Protein AF-0000000075206919 (afdb_homodimer)

Solvent-accessible surface area (backbone atoms only — not comparable to full-atom values): 35104 Å² total; per-residue (Å²): 131,34,93,34,41,53,39,56,33,26,38,51,55,17,49,38,51,25,32,18,46,46,40,51,39,52,51,43,51,48,50,39,61,70,70,50,70,81,57,59,66,69,60,51,49,52,52,52,48,39,52,50,41,49,51,51,35,50,54,35,51,52,49,43,52,42,44,58,44,24,51,38,52,59,41,69,74,59,71,48,37,60,56,78,38,57,30,50,41,41,34,35,34,23,49,34,41,28,52,38,47,46,48,56,38,48,53,47,31,76,72,66,67,46,61,67,65,35,50,51,48,48,48,34,25,50,48,16,31,50,26,19,46,51,29,20,52,44,36,68,75,40,30,41,63,88,47,40,66,63,47,51,53,36,46,48,53,17,45,51,36,40,38,51,30,41,48,52,50,49,50,53,50,52,54,48,61,70,63,59,72,70,84,46,70,67,67,32,51,51,49,50,49,52,48,51,44,39,49,55,40,44,47,50,46,35,51,50,44,46,47,45,42,51,45,36,72,75,40,75,82,44,30,45,39,56,9,53,50,52,34,47,34,45,47,31,47,39,34,50,42,50,50,63,47,50,57,55,61,52,51,54,52,49,57,61,62,60,59,68,66,80,64,77,76,74,75,66,53,63,36,63,54,40,68,39,85,66,96,24,56,77,57,62,71,84,80,76,84,61,95,77,72,85,82,78,78,70,86,76,84,82,88,74,98,82,68,89,77,83,77,81,92,87,95,81,85,82,69,80,87,116,133,31,94,33,41,52,39,56,32,26,37,50,55,17,48,38,52,26,34,19,45,46,40,52,40,52,52,43,51,50,50,38,61,71,70,49,72,81,56,58,65,69,59,50,48,52,52,52,48,40,52,50,42,48,50,53,34,51,53,35,52,50,50,41,52,41,43,57,44,24,50,38,52,59,40,70,73,59,72,47,37,61,56,77,39,56,31,51,41,42,33,36,36,23,50,32,40,28,51,37,49,47,47,55,39,48,51,46,32,74,72,65,66,45,62,66,66,37,50,52,50,47,50,35,26,51,49,18,32,50,26,19,46,50,30,22,53,45,36,68,76,41,29,40,61,87,48,40,67,65,45,52,53,35,45,48,52,18,43,50,35,40,37,50,30,40,49,51,50,49,48,52,50,52,54,47,60,69,64,60,74,70,85,47,69,66,67,31,51,50,51,50,49,51,48,52,43,41,48,56,39,46,46,50,47,37,51,50,44,46,50,46,44,51,46,35,72,74,40,75,83,44,30,44,40,56,9,52,50,53,34,48,32,45,47,30,46,38,34,51,42,50,49,61,48,50,57,53,59,53,52,54,50,50,56,60,62,61,59,68,69,79,66,78,76,75,76,70,67,74,68,68,77,64,80,60,89,66,91,89,83,92,76,98,78,79,87,79,86,61,98,76,77,87,84,79,74,80,73,78,81,68,80,73,81,75,76,74,76,74,84,78,83,94,92,77,92,92,86,71,86,137

pLDDT: mean 71.11, std 26.67, range [16.33, 95.69]

Sequence (644 aa):
MGLYDQSLGAILIGSWFNAMLYMLELWQGYIFFSTFRGDALIVKFMVVTSLMVDTLGTANNCACIYLYTVTHWGDMAYILVQNWAVPAYVILSGISACNVQLFLSYRFWTLTKNIIITGTLVTFSLASLGGAIANGITVVYHSDYAERDFNIKTVTIWLVASAVADVSIACALIIQLRSSKPVFKETKALIRRLTNMAIKTGSVTTALAILCLILYLVNTESNVTVGFGFCLGRVYALTMLFNLNTRLKGRRHADDTTIYPPESGSGGYRLRNINTSDLGGISVHRTAIVRIDGSEEFRTENGNTPDVRKESGSDDKSGAPVMGLYDQSLGAILIGSWFNAMLYMLELWQGYIFFSTFRGDALIVKFMVVTSLMVDTLGTANNCACIYLYTVTHWGDMAYILVQNWAVPAYVILSGISACNVQLFLSYRFWTLTKNIIITGTLVTFSLASLGGAIANGITVVYHSDYAERDFNIKTVTIWLVASAVADVSIACALIIQLRSSKPVFKETKALIRRLTNMAIKTGSVTTALAILCLILYLVNTESNVTVGFGFCLGRVYALTMLFNLNTRLKGRRHADDTTIYPPESGSGGYRLRNINTSDLGGISVHRTAIVRIDGSEEFRTENGNTPDVRKESGSDDKSGAPV

Organism: Armillaria gallica (NCBI:txid47427)

Secondary structure (DSSP, 8-state):
--TTIIIIIHHHHHHHHHHHHHHHHHHHHHHHHHH-TTS-HHHHHHHHHHHHHHHHHHHHHHHHHHIIIIITTT-HHHHTB--THHHHHHHHHHHHHHHHHHHHHHHHHHHH--HHHHHHHHHHHHHHHHHHHHHHHHHHH--BGGGHHHHHHHHHHHHHHHHHHHHHHHHHHHHHHHH---SSHHHHHHHHHHHHHHHHHHHHHHHHHHHHHHHHHH-SSSTHHHHHHHHHHHHHHHHHHHHHHTHHHHHHHHHHH-------------------SSS--------------S----------------------------/--TTIIIIIHHHHHHHHHHHHHHHHHHHHHHHHH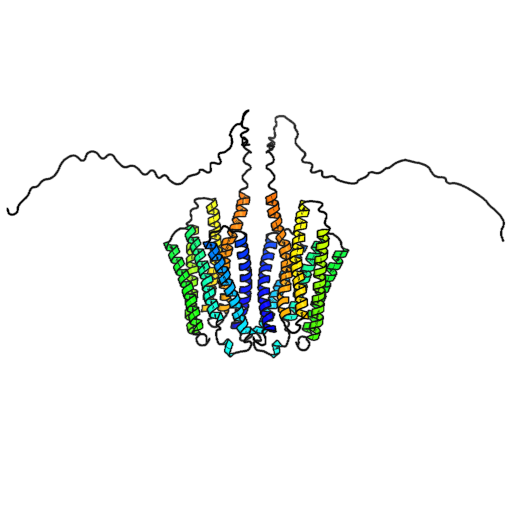H-TTS-HHHHHHHHHHHHHHHHHHHHHHHHHHIIIIITTT-HHHHTB--THHHHHHHHHHHHHHHHHHHHHHHHHHHH--HHHHHHHHHHHHHHHHHHHHHHHHHHH--BGGGHHHHHHHHHHHHHHHHHHHHHHHHHHHHHHHH---SSHHHHHHHHHHHHHHHHHHHHHHHHHHHHHHHHHH-SSSTHHHHHHHHHHHHHHHHHHHHHHHHHHHHHHHHHH-------------------SS---------------S----------------------------

InterPro domains:
  IPR045339 Domain of unknown function DUF6534 [PF20152] (162-247)

Structure (mmCIF, N/CA/C/O backbone):
data_AF-0000000075206919-model_v1
#
loop_
_entity.id
_entity.type
_entity.pdbx_description
1 polymer 'DUF6534 domain-containing protein'
#
loop_
_atom_site.group_PDB
_atom_site.id
_atom_site.type_symbol
_atom_site.label_atom_id
_atom_site.label_alt_id
_atom_site.label_comp_id
_atom_site.label_asym_id
_atom_site.label_entity_id
_atom_site.label_seq_id
_atom_site.pdbx_PDB_ins_code
_atom_site.Cartn_x
_atom_site.Cartn_y
_atom_site.Cartn_z
_atom_site.occupancy
_atom_site.B_iso_or_equiv
_atom_site.auth_seq_id
_atom_site.auth_comp_id
_atom_site.auth_asym_id
_atom_site.auth_atom_id
_atom_site.pdbx_PDB_model_num
ATOM 1 N N . MET A 1 1 ? 0.464 -28.094 3.652 1 54.75 1 MET A N 1
ATOM 2 C CA . MET A 1 1 ? 1.392 -27.109 3.088 1 54.75 1 MET A CA 1
ATOM 3 C C . MET A 1 1 ? 1.962 -27.609 1.762 1 54.75 1 MET A C 1
ATOM 5 O O . MET A 1 1 ? 2.201 -28.812 1.59 1 54.75 1 MET A O 1
ATOM 9 N N . GLY A 1 2 ? 1.642 -26.859 0.79 1 63.81 2 GLY A N 1
ATOM 10 C CA . GLY A 1 2 ? 2.068 -27.297 -0.525 1 63.81 2 GLY A CA 1
ATOM 11 C C . GLY A 1 2 ? 3.568 -27.219 -0.728 1 63.81 2 GLY A C 1
ATOM 12 O O . GLY A 1 2 ? 4.27 -26.578 0.057 1 63.81 2 GLY A O 1
ATOM 13 N N . LEU A 1 3 ? 4.18 -28.016 -1.512 1 69.44 3 LEU A N 1
ATOM 14 C CA . LEU A 1 3 ? 5.59 -28.172 -1.854 1 69.44 3 LEU A CA 1
ATOM 15 C C . LEU A 1 3 ? 6.227 -26.797 -2.113 1 69.44 3 LEU A C 1
ATOM 17 O O . LEU A 1 3 ? 7.383 -26.578 -1.752 1 69.44 3 LEU A O 1
ATOM 21 N N . TYR A 1 4 ? 5.379 -25.891 -2.488 1 76.81 4 TYR A N 1
ATOM 22 C CA . TYR A 1 4 ? 5.973 -24.641 -2.951 1 76.81 4 TYR A CA 1
ATOM 23 C C . TYR A 1 4 ? 5.641 -23.5 -2.004 1 76.81 4 TYR A C 1
ATOM 25 O O . TYR A 1 4 ? 5.855 -22.328 -2.336 1 76.81 4 TYR A O 1
ATOM 33 N N . ASP A 1 5 ? 5.266 -23.812 -0.782 1 75.06 5 ASP A N 1
ATOM 34 C CA . ASP A 1 5 ? 4.906 -22.781 0.198 1 75.06 5 ASP A CA 1
ATOM 35 C C . ASP A 1 5 ? 6.137 -22 0.646 1 75.06 5 ASP A C 1
ATOM 37 O O . ASP A 1 5 ? 6.082 -20.781 0.78 1 75.06 5 ASP A O 1
ATOM 41 N N . GLN A 1 6 ? 7.227 -22.688 0.691 1 75.44 6 GLN A N 1
ATOM 42 C CA . GLN A 1 6 ? 8.422 -22.031 1.209 1 75.44 6 GLN A CA 1
ATOM 43 C C . GLN A 1 6 ? 9.188 -21.328 0.093 1 75.44 6 GLN A C 1
ATOM 45 O O . GLN A 1 6 ? 10.039 -20.484 0.36 1 75.44 6 GLN A O 1
ATOM 50 N N . SER A 1 7 ? 8.797 -21.609 -1.027 1 82.12 7 SER A N 1
ATOM 51 C CA . SER A 1 7 ? 9.492 -20.969 -2.139 1 82.12 7 SER A CA 1
ATOM 52 C C . SER A 1 7 ? 8.617 -19.922 -2.805 1 82.12 7 SER A C 1
ATOM 54 O O . SER A 1 7 ? 8.664 -18.75 -2.439 1 82.12 7 SER A O 1
ATOM 56 N N . LEU A 1 8 ? 7.586 -20.438 -3.445 1 84.19 8 LEU A N 1
ATOM 57 C CA . LEU A 1 8 ? 6.715 -19.516 -4.172 1 84.19 8 LEU A CA 1
ATOM 58 C C . LEU A 1 8 ? 5.816 -18.75 -3.215 1 84.19 8 LEU A C 1
ATOM 60 O O . LEU A 1 8 ? 5.516 -17.578 -3.453 1 84.19 8 LEU A O 1
ATOM 64 N N . GLY A 1 9 ? 5.535 -19.406 -2.193 1 86.94 9 GLY A N 1
ATOM 65 C CA . GLY A 1 9 ? 4.668 -18.766 -1.223 1 86.94 9 GLY A CA 1
ATOM 66 C C . GLY A 1 9 ? 5.332 -17.594 -0.522 1 86.94 9 GLY A C 1
ATOM 67 O O . GLY A 1 9 ? 4.711 -16.547 -0.329 1 86.94 9 GLY A O 1
ATOM 68 N N . ALA A 1 10 ? 6.488 -17.734 -0.179 1 86.25 10 ALA A N 1
ATOM 69 C CA . ALA A 1 10 ? 7.219 -16.672 0.507 1 86.25 10 ALA A CA 1
ATOM 70 C C . ALA A 1 10 ? 7.418 -15.461 -0.405 1 86.25 10 ALA A C 1
ATOM 72 O O . ALA A 1 10 ? 7.293 -14.32 0.035 1 86.25 10 ALA A O 1
ATOM 73 N N . ILE A 1 11 ? 7.648 -15.695 -1.616 1 87.31 11 ILE A N 1
ATOM 74 C CA . ILE A 1 11 ? 7.883 -14.602 -2.555 1 87.31 11 ILE A CA 1
ATOM 75 C C . ILE A 1 11 ? 6.57 -13.875 -2.84 1 87.31 11 ILE A C 1
ATOM 77 O O . ILE A 1 11 ? 6.555 -12.648 -3.006 1 87.31 11 ILE A O 1
ATOM 81 N N . LEU A 1 12 ? 5.559 -14.625 -2.826 1 91.5 12 LEU A N 1
ATOM 82 C CA . LEU A 1 12 ? 4.254 -14.016 -3.053 1 91.5 12 LEU A CA 1
ATOM 83 C C . LEU A 1 12 ? 3.861 -13.117 -1.883 1 91.5 12 LEU A C 1
ATOM 85 O O . LEU A 1 12 ? 3.416 -11.992 -2.086 1 91.5 12 LEU A O 1
ATOM 89 N N . ILE A 1 13 ? 4.059 -13.586 -0.723 1 90.56 13 ILE A N 1
ATOM 90 C CA . ILE A 1 13 ? 3.758 -12.789 0.46 1 90.56 13 ILE A CA 1
ATOM 91 C C . ILE A 1 13 ? 4.633 -11.539 0.474 1 90.56 13 ILE A C 1
ATOM 93 O O . ILE A 1 13 ? 4.16 -10.445 0.782 1 90.56 13 ILE A O 1
ATOM 97 N N . GLY A 1 14 ? 5.836 -11.75 0.145 1 90.5 14 GLY A N 1
ATOM 98 C CA . GLY A 1 14 ? 6.738 -10.609 0.049 1 90.5 14 GLY A CA 1
ATOM 99 C C . GLY A 1 14 ? 6.297 -9.586 -0.975 1 90.5 14 GLY A C 1
ATOM 100 O O . GLY A 1 14 ? 6.461 -8.383 -0.764 1 90.5 14 GLY A O 1
ATOM 101 N N . SER A 1 15 ? 5.707 -10.023 -2.031 1 92 15 SER A N 1
ATOM 102 C CA . SER A 1 15 ? 5.258 -9.109 -3.074 1 92 15 SER A CA 1
ATOM 103 C C . SER A 1 15 ? 4.082 -8.266 -2.598 1 92 15 SER A C 1
ATOM 105 O O . SER A 1 15 ? 3.959 -7.094 -2.969 1 92 15 SER A O 1
ATOM 107 N N . TRP A 1 16 ? 3.254 -8.805 -1.779 1 93.69 16 TRP A N 1
ATOM 108 C CA . TRP A 1 16 ? 2.137 -8.039 -1.242 1 93.69 16 TRP A CA 1
ATOM 109 C C . TRP A 1 16 ? 2.631 -6.953 -0.291 1 93.69 16 TRP A C 1
ATOM 111 O O . TRP A 1 16 ? 2.174 -5.809 -0.353 1 93.69 16 TRP A O 1
ATOM 121 N N . PHE A 1 17 ? 3.535 -7.332 0.483 1 92.56 17 PHE A N 1
ATOM 122 C CA . PHE A 1 17 ? 4.082 -6.344 1.403 1 92.56 17 PHE A CA 1
ATOM 123 C C . PHE A 1 17 ? 4.844 -5.262 0.645 1 92.56 17 PHE A C 1
ATOM 125 O O . PHE A 1 17 ? 4.801 -4.09 1.015 1 92.56 17 PHE A O 1
ATOM 132 N N . ASN A 1 18 ? 5.5 -5.703 -0.347 1 93.94 18 ASN A N 1
ATOM 133 C CA . ASN A 1 18 ? 6.195 -4.738 -1.194 1 93.94 18 ASN A CA 1
ATOM 134 C C . ASN A 1 18 ? 5.223 -3.744 -1.823 1 93.94 18 ASN A C 1
ATOM 136 O O . ASN A 1 18 ? 5.492 -2.543 -1.86 1 93.94 18 ASN A O 1
ATOM 140 N N . ALA A 1 19 ? 4.168 -4.273 -2.262 1 93.69 19 ALA A N 1
ATOM 141 C CA . ALA A 1 19 ? 3.164 -3.406 -2.873 1 93.69 19 ALA A CA 1
ATOM 142 C C . ALA A 1 19 ? 2.588 -2.428 -1.854 1 93.69 19 ALA A C 1
ATOM 144 O O . ALA A 1 19 ? 2.363 -1.256 -2.166 1 93.69 19 ALA A O 1
ATOM 145 N N . MET A 1 20 ? 2.393 -2.895 -0.681 1 94.19 20 MET A N 1
ATOM 146 C CA . MET A 1 20 ? 1.891 -2.037 0.389 1 94.19 20 MET A CA 1
ATOM 147 C C . MET A 1 20 ? 2.883 -0.92 0.701 1 94.19 20 MET A C 1
ATOM 149 O O . MET A 1 20 ? 2.504 0.25 0.77 1 94.19 20 MET A O 1
ATOM 153 N N . LEU A 1 21 ? 4.051 -1.303 0.837 1 93.62 21 LEU A N 1
ATOM 154 C CA . LEU A 1 21 ? 5.078 -0.327 1.183 1 93.62 21 LEU A CA 1
ATOM 155 C C . LEU A 1 21 ? 5.312 0.646 0.032 1 93.62 21 LEU A C 1
ATOM 157 O O . LEU A 1 21 ? 5.605 1.822 0.259 1 93.62 21 LEU A O 1
ATOM 161 N N . TYR A 1 22 ? 5.16 0.125 -1.164 1 95.19 22 TYR A N 1
ATOM 162 C CA . TYR A 1 22 ? 5.32 0.986 -2.33 1 95.19 22 TYR A CA 1
ATOM 163 C C . TYR A 1 22 ? 4.27 2.088 -2.346 1 95.19 22 TYR A C 1
ATOM 165 O O . TYR A 1 22 ? 4.57 3.238 -2.668 1 95.19 22 TYR A O 1
ATOM 173 N N . MET A 1 23 ? 3.088 1.751 -2 1 94.5 23 MET A N 1
ATOM 174 C CA . MET A 1 23 ? 2.041 2.77 -1.95 1 94.5 23 MET A CA 1
ATOM 175 C C . MET A 1 23 ? 2.355 3.818 -0.889 1 94.5 23 MET A C 1
ATOM 177 O O . MET A 1 23 ? 2.137 5.012 -1.107 1 94.5 23 MET A O 1
ATOM 181 N N . LEU A 1 24 ? 2.822 3.369 0.192 1 92.44 24 LEU A N 1
ATOM 182 C CA . LEU A 1 24 ? 3.229 4.305 1.235 1 92.44 24 LEU A CA 1
ATOM 183 C C . LEU A 1 24 ? 4.348 5.215 0.743 1 92.44 24 LEU A C 1
ATOM 185 O O . LEU A 1 24 ? 4.367 6.406 1.062 1 92.44 24 LEU A O 1
ATOM 189 N N . GLU A 1 25 ? 5.184 4.641 0.004 1 94.06 25 GLU A N 1
ATOM 190 C CA . GLU A 1 25 ? 6.277 5.422 -0.563 1 94.06 25 GLU A CA 1
ATOM 191 C C . GLU A 1 25 ? 5.762 6.484 -1.528 1 94.06 25 GLU A C 1
ATOM 193 O O . GLU A 1 25 ? 6.219 7.629 -1.506 1 94.06 25 GLU A O 1
ATOM 198 N N . LEU A 1 26 ? 4.84 6.066 -2.285 1 93.31 26 LEU A N 1
ATOM 199 C CA . LEU A 1 26 ? 4.254 7.016 -3.23 1 93.31 26 LEU A CA 1
ATOM 200 C C . LEU A 1 26 ? 3.555 8.156 -2.496 1 93.31 26 LEU A C 1
ATOM 202 O O . LEU A 1 26 ? 3.67 9.312 -2.891 1 93.31 26 LEU A O 1
ATOM 206 N N . TRP A 1 27 ? 2.953 7.758 -1.438 1 90.88 27 TRP A N 1
ATOM 207 C CA . TRP A 1 27 ? 2.254 8.773 -0.656 1 90.88 27 TRP A CA 1
ATOM 208 C C . TRP A 1 27 ? 3.244 9.719 0.01 1 90.88 27 TRP A C 1
ATOM 210 O O . TRP A 1 27 ? 3.045 10.938 0.001 1 90.88 27 TRP A O 1
ATOM 220 N N . GLN A 1 28 ? 4.262 9.211 0.537 1 90.25 28 GLN A N 1
ATOM 221 C CA . GLN A 1 28 ? 5.273 10.039 1.178 1 90.25 28 GLN A CA 1
ATOM 222 C C . GLN A 1 28 ? 5.996 10.914 0.156 1 90.25 28 GLN A C 1
ATOM 224 O O . GLN A 1 28 ? 6.387 12.039 0.462 1 90.25 28 GLN A O 1
ATOM 229 N N . GLY A 1 29 ? 6.23 10.336 -0.991 1 91.19 29 GLY A N 1
ATOM 230 C CA . GLY A 1 29 ? 6.797 11.141 -2.061 1 91.19 29 GLY A CA 1
ATOM 231 C C . GLY A 1 29 ? 5.914 12.305 -2.463 1 91.19 29 GLY A C 1
ATOM 232 O O . GLY A 1 29 ? 6.406 13.414 -2.691 1 91.19 29 GLY A O 1
ATOM 233 N N . TYR A 1 30 ? 4.621 12.047 -2.453 1 89.19 30 TYR A N 1
ATOM 234 C CA . TYR A 1 30 ? 3.662 13.102 -2.77 1 89.19 30 TYR A CA 1
ATOM 235 C C . TYR A 1 30 ? 3.717 14.219 -1.732 1 89.19 30 TYR A C 1
ATOM 237 O O . TYR A 1 30 ? 3.711 15.398 -2.084 1 89.19 30 TYR A O 1
ATOM 245 N N . ILE A 1 31 ? 3.762 13.852 -0.496 1 85.62 31 ILE A N 1
ATOM 246 C CA . ILE A 1 31 ? 3.85 14.836 0.581 1 85.62 31 ILE A CA 1
ATOM 247 C C . ILE A 1 31 ? 5.141 15.641 0.443 1 85.62 31 ILE A C 1
ATOM 249 O O . ILE A 1 31 ? 5.141 16.859 0.621 1 85.62 31 ILE A O 1
ATOM 253 N N . PHE A 1 32 ? 6.168 14.992 0.078 1 89.19 32 PHE A N 1
ATOM 254 C CA . PHE A 1 32 ? 7.461 15.648 -0.063 1 89.19 32 PHE A CA 1
ATOM 255 C C . PHE A 1 32 ? 7.414 16.703 -1.158 1 89.19 32 PHE A C 1
ATOM 257 O O . PHE A 1 32 ? 7.812 17.844 -0.939 1 89.19 32 PHE A O 1
ATOM 264 N N . PHE A 1 33 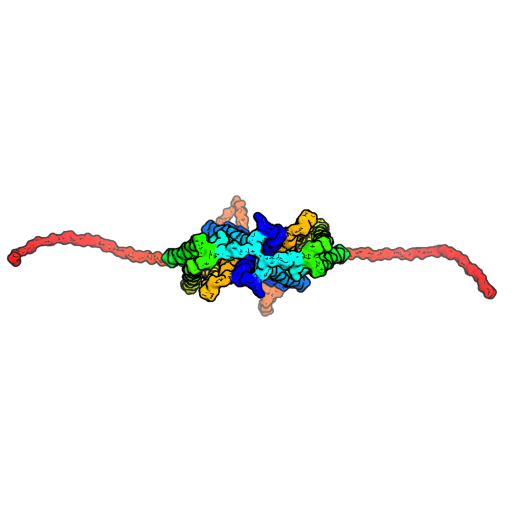? 6.871 16.375 -2.289 1 89.44 33 PHE A N 1
ATOM 265 C CA . PHE A 1 33 ? 6.871 17.297 -3.42 1 89.44 33 PHE A CA 1
ATOM 266 C C . PHE A 1 33 ? 5.816 18.391 -3.232 1 89.44 33 PHE A C 1
ATOM 268 O O . PHE A 1 33 ? 5.945 19.484 -3.777 1 89.44 33 PHE A O 1
ATOM 275 N N . SER A 1 34 ? 4.832 18.109 -2.408 1 83.19 34 SER A N 1
ATOM 276 C CA . SER A 1 34 ? 3.783 19.094 -2.156 1 83.19 34 SER A CA 1
ATOM 277 C C . SER A 1 34 ? 4.191 20.062 -1.056 1 83.19 34 SER A C 1
ATOM 279 O O . SER A 1 34 ? 3.822 21.25 -1.094 1 83.19 34 SER A O 1
ATOM 281 N N . THR A 1 35 ? 4.988 19.641 -0.189 1 80.69 35 THR A N 1
ATOM 282 C CA . THR A 1 35 ? 5.309 20.453 0.979 1 80.69 35 THR A CA 1
ATOM 283 C C . THR A 1 35 ? 6.684 21.094 0.829 1 80.69 35 THR A C 1
ATOM 285 O O . THR A 1 35 ? 6.883 22.25 1.229 1 80.69 35 THR A O 1
ATOM 288 N N . PHE A 1 36 ? 7.625 20.406 0.305 1 79.88 36 PHE A N 1
ATOM 289 C CA . PHE A 1 36 ? 9 20.906 0.294 1 79.88 36 PHE A CA 1
ATOM 290 C C . PHE A 1 36 ? 9.469 21.156 -1.132 1 79.88 36 PHE A C 1
ATOM 292 O O . PHE A 1 36 ? 10.531 20.672 -1.539 1 79.88 36 PHE A O 1
ATOM 299 N N . ARG A 1 37 ? 8.836 21.984 -1.798 1 75.38 37 ARG A N 1
ATOM 300 C CA . ARG A 1 37 ? 9.156 22.281 -3.189 1 75.38 37 ARG A CA 1
ATOM 301 C C . ARG A 1 37 ? 10.453 23.078 -3.295 1 75.38 37 ARG A C 1
ATOM 303 O O . ARG A 1 37 ? 11.133 23.031 -4.324 1 75.38 37 ARG A O 1
ATOM 310 N N . GLY A 1 38 ? 10.914 23.625 -2.168 1 77.56 38 GLY A N 1
ATOM 311 C CA . GLY A 1 38 ? 12.078 24.5 -2.225 1 77.56 38 GLY A CA 1
ATOM 312 C C . GLY A 1 38 ? 13.352 23.828 -1.758 1 77.56 38 GLY A C 1
ATOM 313 O O . GLY A 1 38 ? 14.383 24.484 -1.605 1 77.56 38 GLY A O 1
ATOM 314 N N . ASP A 1 39 ? 13.383 22.609 -1.646 1 81.69 39 ASP A N 1
ATOM 315 C CA . ASP A 1 39 ? 14.555 21.906 -1.156 1 81.69 39 ASP A CA 1
ATOM 316 C C . ASP A 1 39 ? 15.656 21.859 -2.215 1 81.69 39 ASP A C 1
ATOM 318 O O . ASP A 1 39 ? 15.422 22.203 -3.375 1 81.69 39 ASP A O 1
ATOM 322 N N . ALA A 1 40 ? 16.812 21.531 -1.753 1 85 40 ALA A N 1
ATOM 323 C CA . ALA A 1 40 ? 17.984 21.469 -2.619 1 85 40 ALA A CA 1
ATOM 324 C C . ALA A 1 40 ? 17.766 20.469 -3.754 1 85 40 ALA A C 1
ATOM 326 O O . ALA A 1 40 ? 17.078 19.453 -3.58 1 85 40 ALA A O 1
ATOM 327 N N . LEU A 1 41 ? 18.297 20.734 -4.871 1 88.81 41 LEU A N 1
ATOM 328 C CA . LEU A 1 41 ? 18.141 19.922 -6.074 1 88.81 41 LEU A CA 1
ATOM 329 C C . LEU A 1 41 ? 18.703 18.531 -5.863 1 88.81 41 LEU A C 1
ATOM 331 O O . LEU A 1 41 ? 18.156 17.547 -6.387 1 88.81 41 LEU A O 1
ATOM 335 N N . ILE A 1 42 ? 19.766 18.422 -5.055 1 87.81 42 ILE A N 1
ATOM 336 C CA . ILE A 1 42 ? 20.391 17.125 -4.828 1 87.81 42 ILE A CA 1
ATOM 337 C C . ILE A 1 42 ? 19.422 16.219 -4.082 1 87.81 42 ILE A C 1
ATOM 339 O O . ILE A 1 42 ? 19.312 15.023 -4.395 1 87.81 42 ILE A O 1
ATOM 343 N N . VAL A 1 43 ? 18.734 16.781 -3.166 1 88.19 43 VAL A N 1
ATOM 344 C CA . VAL A 1 43 ? 17.781 15.992 -2.385 1 88.19 43 VAL A CA 1
ATOM 345 C C . VAL A 1 43 ? 16.594 15.594 -3.262 1 88.19 43 VAL A C 1
ATOM 347 O O . VAL A 1 43 ? 16.125 14.461 -3.203 1 88.19 43 VAL A O 1
ATOM 350 N N . LYS A 1 44 ? 16.188 16.469 -4.145 1 91.56 44 LYS A N 1
ATOM 351 C CA . LYS A 1 44 ? 15.094 16.172 -5.062 1 91.56 44 LYS A CA 1
ATOM 352 C C . LYS A 1 44 ? 15.477 15.07 -6.039 1 91.56 44 LYS A C 1
ATOM 354 O O . LYS A 1 44 ? 14.664 14.203 -6.355 1 91.56 44 LYS A O 1
ATOM 359 N N . PHE A 1 45 ? 16.688 15.188 -6.391 1 92.38 45 PHE A N 1
ATOM 360 C CA . PHE A 1 45 ? 17.188 14.172 -7.316 1 92.38 45 PHE A CA 1
ATOM 361 C C . PHE A 1 45 ? 17.234 12.805 -6.641 1 92.38 45 PHE A C 1
ATOM 363 O O . PHE A 1 45 ? 16.875 11.789 -7.25 1 92.38 45 PHE A O 1
ATOM 370 N N . MET A 1 46 ? 17.609 12.805 -5.453 1 93 46 MET A N 1
ATOM 371 C CA . MET A 1 46 ? 17.688 11.539 -4.727 1 93 46 MET A CA 1
ATOM 372 C C . MET A 1 46 ? 16.297 10.945 -4.504 1 93 46 MET A C 1
ATOM 374 O O . MET A 1 46 ? 16.109 9.734 -4.613 1 93 46 MET A O 1
ATOM 378 N N . VAL A 1 47 ? 15.344 11.812 -4.227 1 93.69 47 VAL A N 1
ATOM 379 C CA . VAL A 1 47 ? 13.977 11.352 -4.008 1 93.69 47 VAL A CA 1
ATOM 380 C C . VAL A 1 47 ? 13.398 10.828 -5.32 1 93.69 47 VAL A C 1
ATOM 382 O O . VAL A 1 47 ? 12.773 9.758 -5.344 1 93.69 47 VAL A O 1
ATOM 385 N N . VAL A 1 48 ? 13.648 11.492 -6.43 1 94.25 48 VAL A N 1
ATOM 386 C CA . VAL A 1 48 ? 13.117 11.086 -7.727 1 94.25 48 VAL A CA 1
ATOM 387 C C . VAL A 1 48 ? 13.758 9.766 -8.148 1 94.25 48 VAL A C 1
ATOM 389 O O . VAL A 1 48 ? 13.078 8.883 -8.695 1 94.25 48 VAL A O 1
ATOM 392 N N . THR A 1 49 ? 14.984 9.664 -7.852 1 94.19 49 THR A N 1
ATOM 393 C CA . THR A 1 49 ? 15.68 8.422 -8.188 1 94.19 49 THR A CA 1
ATOM 394 C C . THR A 1 49 ? 15.109 7.254 -7.391 1 94.19 49 THR A C 1
ATOM 396 O O . THR A 1 49 ? 14.891 6.172 -7.941 1 94.19 49 THR A O 1
ATOM 399 N N . SER A 1 50 ? 14.883 7.461 -6.141 1 94.62 50 SER A N 1
ATOM 400 C CA . SER A 1 50 ? 14.312 6.406 -5.309 1 94.62 50 SER A CA 1
ATOM 401 C C . SER A 1 50 ? 12.938 5.992 -5.805 1 94.62 50 SER A C 1
ATOM 403 O O . SER A 1 50 ? 12.641 4.801 -5.906 1 94.62 50 SER A O 1
ATOM 405 N N . LEU A 1 51 ? 12.125 6.957 -6.18 1 95.25 51 LEU A N 1
ATOM 406 C CA . LEU A 1 51 ? 10.773 6.676 -6.645 1 95.25 51 LEU A CA 1
ATOM 407 C C . LEU A 1 51 ? 10.797 5.922 -7.973 1 95.25 51 LEU A C 1
ATOM 409 O O . LEU A 1 51 ? 10.016 4.992 -8.18 1 95.25 51 LEU A O 1
ATOM 413 N N . MET A 1 52 ? 11.703 6.258 -8.773 1 95.06 52 MET A N 1
ATOM 414 C CA . MET A 1 52 ? 11.797 5.617 -10.078 1 95.06 52 MET A CA 1
ATOM 415 C C . MET A 1 52 ? 12.297 4.184 -9.953 1 95.06 52 MET A C 1
ATOM 417 O O . MET A 1 52 ? 11.727 3.262 -10.531 1 95.06 52 MET A O 1
ATOM 421 N N . VAL A 1 53 ? 13.328 4.078 -9.25 1 94.88 53 VAL A N 1
ATOM 422 C CA . VAL A 1 53 ? 13.938 2.764 -9.062 1 94.88 53 VAL A CA 1
ATOM 423 C C . VAL A 1 53 ? 12.945 1.835 -8.367 1 94.88 53 VAL A C 1
ATOM 425 O O . VAL A 1 53 ? 12.812 0.668 -8.742 1 94.88 53 VAL A O 1
ATOM 428 N N . ASP A 1 54 ? 12.273 2.326 -7.418 1 94.56 54 ASP A N 1
ATOM 429 C CA . ASP A 1 54 ? 11.344 1.498 -6.648 1 94.56 54 ASP A CA 1
ATOM 430 C C . ASP A 1 54 ? 10.086 1.188 -7.457 1 94.56 54 ASP A C 1
ATOM 432 O O . ASP A 1 54 ? 9.477 0.133 -7.285 1 94.56 54 ASP A O 1
ATOM 436 N N . THR A 1 55 ? 9.695 2.115 -8.344 1 94.69 55 THR A N 1
ATOM 437 C CA . THR A 1 55 ? 8.586 1.816 -9.25 1 94.69 55 THR A CA 1
ATOM 438 C C . THR A 1 55 ? 8.961 0.679 -10.195 1 94.69 55 THR A C 1
ATOM 440 O O . THR A 1 55 ? 8.18 -0.264 -10.375 1 94.69 55 THR A O 1
ATOM 443 N N . LEU A 1 56 ? 10.117 0.789 -10.68 1 94.06 56 LEU A N 1
ATOM 444 C CA . LEU A 1 56 ? 10.602 -0.271 -11.562 1 94.06 56 LEU A CA 1
ATOM 445 C C . LEU A 1 56 ? 10.781 -1.574 -10.789 1 94.06 56 LEU A C 1
ATOM 447 O O . LEU A 1 56 ? 10.484 -2.654 -11.305 1 94.06 56 LEU A O 1
ATOM 451 N N . GLY A 1 57 ? 11.273 -1.384 -9.617 1 93.62 57 GLY A N 1
ATOM 452 C CA . GLY A 1 57 ? 11.469 -2.561 -8.781 1 93.62 57 GLY A CA 1
ATOM 453 C C . GLY A 1 57 ? 10.164 -3.27 -8.445 1 93.62 57 GLY A C 1
ATOM 454 O O . GLY A 1 57 ? 10.102 -4.5 -8.484 1 93.62 57 GLY A O 1
ATOM 455 N N . THR A 1 58 ? 9.188 -2.512 -8.125 1 93.88 58 THR A N 1
ATOM 456 C CA . THR A 1 58 ? 7.895 -3.098 -7.801 1 93.88 58 THR A CA 1
ATOM 457 C C . THR A 1 58 ? 7.277 -3.758 -9.031 1 93.88 58 THR A C 1
ATOM 459 O O . THR A 1 58 ? 6.738 -4.863 -8.945 1 93.88 58 THR A O 1
ATOM 462 N N . ALA A 1 59 ? 7.367 -3.107 -10.148 1 93.25 59 ALA A N 1
ATOM 463 C CA . ALA A 1 59 ? 6.879 -3.693 -11.391 1 93.25 59 ALA A CA 1
ATOM 464 C C . ALA A 1 59 ? 7.609 -4.996 -11.711 1 93.25 59 ALA A C 1
ATOM 466 O O . ALA A 1 59 ? 6.992 -5.969 -12.148 1 93.25 59 ALA A O 1
ATOM 467 N N . ASN A 1 60 ? 8.852 -4.91 -11.477 1 93.69 60 ASN A N 1
ATOM 468 C CA . ASN A 1 60 ? 9.656 -6.098 -11.719 1 93.69 60 ASN A CA 1
ATOM 469 C C . ASN A 1 60 ? 9.281 -7.234 -10.773 1 93.69 60 ASN A C 1
ATOM 471 O O . ASN A 1 60 ? 9.234 -8.398 -11.18 1 93.69 60 ASN A O 1
ATOM 475 N N . ASN A 1 61 ? 9.086 -6.922 -9.516 1 92.38 61 ASN A N 1
ATOM 476 C CA . ASN A 1 61 ? 8.672 -7.934 -8.547 1 92.38 61 ASN A CA 1
ATOM 477 C C . ASN A 1 61 ? 7.344 -8.578 -8.938 1 92.38 61 ASN A C 1
ATOM 479 O O . ASN A 1 61 ? 7.18 -9.789 -8.828 1 92.38 61 ASN A O 1
ATOM 483 N N . CYS A 1 62 ? 6.457 -7.77 -9.367 1 91.62 62 CYS A N 1
ATOM 484 C CA . CYS A 1 62 ? 5.16 -8.281 -9.797 1 91.62 62 CYS A CA 1
ATOM 485 C C . CYS A 1 62 ? 5.309 -9.172 -11.023 1 91.62 62 CYS A C 1
ATOM 487 O O . CYS A 1 62 ? 4.664 -10.219 -11.117 1 91.62 62 CYS A O 1
ATOM 489 N N . ALA A 1 63 ? 6.156 -8.766 -11.93 1 90.5 63 ALA A N 1
ATOM 490 C CA . ALA A 1 63 ? 6.383 -9.562 -13.125 1 90.5 63 ALA A CA 1
ATOM 491 C C . ALA A 1 63 ? 7.02 -10.906 -12.781 1 90.5 63 ALA A C 1
ATOM 493 O O . ALA A 1 63 ? 6.68 -11.938 -13.375 1 90.5 63 ALA A O 1
ATOM 494 N N . CYS A 1 64 ? 7.887 -10.859 -11.867 1 89.5 64 CYS A N 1
ATOM 495 C CA . CYS A 1 64 ? 8.562 -12.078 -11.438 1 89.5 64 CYS A CA 1
ATOM 496 C C . CYS A 1 64 ? 7.555 -13.102 -10.914 1 89.5 64 CYS A C 1
ATOM 498 O O . CYS A 1 64 ? 7.551 -14.25 -11.352 1 89.5 64 CYS A O 1
ATOM 500 N N . ILE A 1 65 ? 6.711 -12.664 -10.07 1 89.94 65 ILE A N 1
ATOM 501 C CA . ILE A 1 65 ? 5.727 -13.555 -9.461 1 89.94 65 ILE A CA 1
ATOM 502 C C . ILE A 1 65 ? 4.695 -13.977 -10.508 1 89.94 65 ILE A C 1
ATOM 504 O O . ILE A 1 65 ? 4.266 -15.133 -10.547 1 89.94 65 ILE A O 1
ATOM 508 N N . TYR A 1 66 ? 4.379 -13.016 -11.391 1 90 66 TYR A N 1
ATOM 509 C CA . TYR A 1 66 ? 3.404 -13.289 -12.445 1 90 66 TYR A CA 1
ATOM 510 C C . TYR A 1 66 ? 3.898 -14.383 -13.383 1 90 66 TYR A C 1
ATOM 512 O O . TYR A 1 66 ? 3.131 -15.258 -13.773 1 90 66 TYR A O 1
ATOM 520 N N . LEU A 1 67 ? 5.129 -14.43 -13.703 1 87.31 67 LEU A N 1
ATOM 521 C CA . LEU A 1 67 ? 5.688 -15.422 -14.609 1 87.31 67 LEU A CA 1
ATOM 522 C C . LEU A 1 67 ? 5.703 -16.797 -13.961 1 87.31 67 LEU A C 1
ATOM 524 O O . LEU A 1 67 ? 5.383 -17.797 -14.609 1 87.31 67 LEU A O 1
ATOM 528 N N . TYR A 1 68 ? 5.945 -16.844 -12.656 1 85.94 68 TYR A N 1
ATOM 529 C CA . TYR A 1 68 ? 6.027 -18.125 -11.969 1 85.94 68 TYR A CA 1
ATOM 530 C C . TYR A 1 68 ? 4.637 -18.672 -11.68 1 85.94 68 TYR A C 1
ATOM 532 O O . TYR A 1 68 ? 4.422 -19.891 -11.734 1 85.94 68 TYR A O 1
ATOM 540 N N . THR A 1 69 ? 3.73 -17.828 -11.398 1 86.06 69 THR A N 1
ATOM 541 C CA . THR A 1 69 ? 2.469 -18.312 -10.852 1 86.06 69 THR A CA 1
ATOM 542 C C . THR A 1 69 ? 1.381 -18.312 -11.922 1 86.06 69 THR A C 1
ATOM 544 O O . THR A 1 69 ? 0.405 -19.062 -11.82 1 86.06 69 THR A O 1
ATOM 547 N N . VAL A 1 70 ? 1.513 -17.484 -12.969 1 86.19 70 VAL A N 1
ATOM 548 C CA . VAL A 1 70 ? 0.411 -17.375 -13.922 1 86.19 70 VAL A CA 1
ATOM 549 C C . VAL A 1 70 ? 0.869 -17.859 -15.297 1 86.19 70 VAL A C 1
ATOM 551 O O . VAL A 1 70 ? 0.36 -18.859 -15.812 1 86.19 70 VAL A O 1
ATOM 554 N N . THR A 1 71 ? 1.883 -17.25 -15.82 1 83.56 71 THR A N 1
ATOM 555 C CA . THR A 1 71 ? 2.289 -17.547 -17.188 1 83.56 71 THR A CA 1
ATOM 556 C C . THR A 1 71 ? 2.797 -18.984 -17.297 1 83.56 71 THR A C 1
ATOM 558 O O . THR A 1 71 ? 2.461 -19.688 -18.25 1 83.56 71 THR A O 1
ATOM 561 N N . HIS A 1 72 ? 3.555 -19.438 -16.375 1 83.81 72 HIS A N 1
ATOM 562 C CA . HIS A 1 72 ? 4.094 -20.797 -16.391 1 83.81 72 HIS A CA 1
ATOM 563 C C . HIS A 1 72 ? 3.523 -21.625 -15.242 1 83.81 72 HIS A C 1
ATOM 565 O O . HIS A 1 72 ? 4.25 -22.375 -14.594 1 83.81 72 HIS A O 1
ATOM 571 N N . TRP A 1 73 ? 2.264 -21.406 -15.18 1 81.62 73 TRP A N 1
ATOM 572 C CA . TRP A 1 73 ? 1.576 -22.156 -14.125 1 81.62 73 TRP A CA 1
ATOM 573 C C . TRP A 1 73 ? 1.656 -23.656 -14.383 1 81.62 73 TRP A C 1
ATOM 575 O O . TRP A 1 73 ? 1.313 -24.125 -15.469 1 81.62 73 TRP A O 1
ATOM 585 N N . GLY A 1 74 ? 2.193 -24.406 -13.445 1 78.12 74 GLY A N 1
ATOM 586 C CA . GLY A 1 74 ? 2.271 -25.859 -13.531 1 78.12 74 GLY A CA 1
ATOM 587 C C . GLY A 1 74 ? 3.504 -26.359 -14.266 1 78.12 74 GLY A C 1
ATOM 588 O O . GLY A 1 74 ? 3.695 -27.562 -14.43 1 78.12 74 GLY A O 1
ATOM 589 N N . ASP A 1 75 ? 4.332 -25.438 -14.82 1 82.19 75 ASP A N 1
ATOM 590 C CA . ASP A 1 75 ? 5.539 -25.812 -15.555 1 82.19 75 ASP A CA 1
ATOM 591 C C . ASP A 1 75 ? 6.699 -26.094 -14.594 1 82.19 75 ASP A C 1
ATOM 593 O O . ASP A 1 75 ? 7.34 -25.156 -14.102 1 82.19 75 ASP A O 1
ATOM 597 N N . MET A 1 76 ? 6.977 -27.328 -14.414 1 82 76 MET A N 1
ATOM 598 C CA . MET A 1 76 ? 7.992 -27.75 -13.461 1 82 76 MET A CA 1
ATOM 599 C C . MET A 1 76 ? 9.391 -27.391 -13.953 1 82 76 MET A C 1
ATOM 601 O O . MET A 1 76 ? 10.297 -27.156 -13.156 1 82 76 MET A O 1
ATOM 605 N N . ALA A 1 77 ? 9.578 -27.312 -15.266 1 79.88 77 ALA A N 1
ATOM 606 C CA . ALA A 1 77 ? 10.891 -27 -15.82 1 79.88 77 ALA A CA 1
ATOM 607 C C . ALA A 1 77 ? 11.234 -25.531 -15.617 1 79.88 77 ALA A C 1
ATOM 609 O O . ALA A 1 77 ? 12.391 -25.188 -15.32 1 79.88 77 ALA A O 1
ATOM 610 N N . TYR A 1 78 ? 10.211 -24.734 -15.703 1 82.81 78 TYR A N 1
ATOM 611 C CA . TYR A 1 78 ? 10.438 -23.297 -15.617 1 82.81 78 TYR A CA 1
ATOM 612 C C . TYR A 1 78 ? 10.688 -22.875 -14.172 1 82.81 78 TYR A C 1
ATOM 614 O O . TYR A 1 78 ? 11.422 -21.922 -13.914 1 82.81 78 TYR A O 1
ATOM 622 N N . ILE A 1 79 ? 10.164 -23.609 -13.234 1 78.69 79 ILE A N 1
ATOM 623 C CA . ILE A 1 79 ? 10.273 -23.203 -11.836 1 78.69 79 ILE A CA 1
ATOM 624 C C . ILE A 1 79 ? 11.688 -23.5 -11.328 1 78.69 79 ILE A C 1
ATOM 626 O O . ILE A 1 79 ? 12.125 -22.906 -10.336 1 78.69 79 ILE A O 1
ATOM 630 N N . LEU A 1 80 ? 12.391 -24.312 -12.07 1 79.69 80 LEU A N 1
ATOM 631 C CA . LEU A 1 80 ? 13.727 -24.703 -11.625 1 79.69 80 LEU A CA 1
ATOM 632 C C . LEU A 1 80 ? 14.781 -23.734 -12.148 1 79.69 80 LEU A C 1
ATOM 634 O O . LEU A 1 80 ? 15.953 -23.812 -11.773 1 79.69 80 LEU A O 1
ATOM 638 N N . VAL A 1 81 ? 14.305 -22.812 -12.953 1 80.94 81 VAL A N 1
ATOM 639 C CA . VAL A 1 81 ? 15.219 -21.828 -13.516 1 80.94 81 VAL A CA 1
ATOM 640 C C . VAL A 1 81 ? 14.82 -20.422 -13.039 1 80.94 81 VAL A C 1
ATOM 642 O O . VAL A 1 81 ? 13.641 -20.094 -12.984 1 80.94 81 VAL A O 1
ATOM 645 N N . GLN A 1 82 ? 15.852 -19.688 -12.68 1 81.44 82 GLN A N 1
ATOM 646 C CA . GLN A 1 82 ? 15.586 -18.312 -12.281 1 81.44 82 GLN A CA 1
ATOM 647 C C . GLN A 1 82 ? 15.328 -17.422 -13.5 1 81.44 82 GLN A C 1
ATOM 649 O O . GLN A 1 82 ? 16.094 -17.453 -14.469 1 81.44 82 GLN A O 1
ATOM 654 N N . ASN A 1 83 ? 14.234 -16.75 -13.406 1 82.31 83 ASN A N 1
ATOM 655 C CA . ASN A 1 83 ? 13.859 -15.906 -14.531 1 82.31 83 ASN A CA 1
ATOM 656 C C . ASN A 1 83 ? 14.609 -14.578 -14.508 1 82.31 83 ASN A C 1
ATOM 658 O O . ASN A 1 83 ? 15.289 -14.266 -13.531 1 82.31 83 ASN A O 1
ATOM 662 N N . TRP A 1 84 ? 14.547 -13.836 -15.547 1 83.38 84 TRP A N 1
ATOM 663 C CA . TRP A 1 84 ? 15.281 -12.586 -15.742 1 83.38 84 TRP A CA 1
ATOM 664 C C . TRP A 1 84 ? 14.867 -11.555 -14.695 1 83.38 84 TRP A C 1
ATOM 666 O O . TRP A 1 84 ? 15.609 -10.594 -14.445 1 83.38 84 TRP A O 1
ATOM 676 N N . ALA A 1 85 ? 13.812 -11.75 -14.031 1 86.06 85 ALA A N 1
ATOM 677 C CA . ALA A 1 85 ? 13.289 -10.758 -13.102 1 86.06 85 ALA A CA 1
ATOM 678 C C . ALA A 1 85 ? 14.031 -10.812 -11.766 1 86.06 85 ALA A C 1
ATOM 680 O O . ALA A 1 85 ? 14.07 -9.82 -11.031 1 86.06 85 ALA A O 1
ATOM 681 N N . VAL A 1 86 ? 14.672 -11.93 -11.5 1 86.81 86 VAL A N 1
ATOM 682 C CA . VAL A 1 86 ? 15.32 -12.086 -10.203 1 86.81 86 VAL A CA 1
ATOM 683 C C . VAL A 1 86 ? 16.594 -11.25 -10.164 1 86.81 86 VAL A C 1
ATOM 685 O O . VAL A 1 86 ? 16.797 -10.438 -9.25 1 86.81 86 VAL A O 1
ATOM 688 N N . PRO A 1 87 ? 17.453 -11.367 -11.203 1 89.06 87 PRO A N 1
ATOM 689 C CA . PRO A 1 87 ? 18.641 -10.516 -11.18 1 89.06 87 PRO A CA 1
ATOM 690 C C . PRO A 1 87 ? 18.312 -9.031 -11.266 1 89.06 87 PRO A C 1
ATOM 692 O O . PRO A 1 87 ? 19 -8.195 -10.672 1 89.06 87 PRO A O 1
ATOM 695 N N . ALA A 1 88 ? 17.297 -8.68 -11.945 1 90.5 88 ALA A N 1
ATOM 696 C CA . ALA A 1 88 ? 16.859 -7.281 -12.039 1 90.5 88 ALA A CA 1
ATOM 697 C C . ALA A 1 88 ? 16.438 -6.75 -10.672 1 90.5 88 ALA A C 1
ATOM 699 O O . ALA A 1 88 ? 16.75 -5.609 -10.32 1 90.5 88 ALA A O 1
ATOM 700 N N . TYR A 1 89 ? 15.773 -7.562 -9.984 1 89.31 89 TYR A N 1
ATOM 701 C CA . TYR A 1 89 ? 15.344 -7.176 -8.648 1 89.31 89 TYR A CA 1
ATOM 702 C C . TYR A 1 89 ? 16.547 -6.906 -7.746 1 89.31 89 TYR A C 1
ATOM 704 O O . TYR A 1 89 ? 16.547 -5.934 -6.984 1 89.31 89 TYR A O 1
ATOM 712 N N . VAL A 1 90 ? 17.531 -7.707 -7.812 1 89.12 90 VAL A N 1
ATOM 713 C CA . VAL A 1 90 ? 18.703 -7.59 -6.957 1 89.12 90 VAL A CA 1
ATOM 714 C C . VAL A 1 90 ? 19.438 -6.285 -7.258 1 89.12 90 VAL A C 1
ATOM 716 O O . VAL A 1 90 ? 19.781 -5.535 -6.344 1 89.12 90 VAL A O 1
ATOM 719 N N . ILE A 1 91 ? 19.547 -5.984 -8.516 1 92.06 91 ILE A N 1
ATOM 720 C CA . ILE A 1 91 ? 20.266 -4.789 -8.93 1 92.06 91 ILE A CA 1
ATOM 721 C C . ILE A 1 91 ? 19.469 -3.541 -8.539 1 92.06 91 ILE A C 1
ATOM 723 O O . ILE A 1 91 ? 20.031 -2.582 -8.008 1 92.06 91 ILE A O 1
ATOM 727 N N . LEU A 1 92 ? 18.219 -3.572 -8.75 1 93 92 LEU A N 1
ATOM 728 C CA . LEU A 1 92 ? 17.391 -2.422 -8.422 1 93 92 LEU A CA 1
ATOM 729 C C . LEU A 1 92 ? 17.344 -2.191 -6.918 1 93 92 LEU A C 1
ATOM 731 O O . LEU A 1 92 ? 17.344 -1.048 -6.461 1 93 92 LEU A O 1
ATOM 735 N N . SER A 1 93 ? 17.234 -3.279 -6.207 1 91.25 93 SER A N 1
ATOM 736 C CA . SER A 1 93 ? 17.266 -3.166 -4.75 1 91.25 93 SER A CA 1
ATOM 737 C C . SER A 1 93 ? 18.594 -2.584 -4.27 1 91.25 93 SER A C 1
ATOM 739 O O . SER A 1 93 ? 18.625 -1.801 -3.316 1 91.25 93 SER A O 1
ATOM 741 N N . GLY A 1 94 ? 19.656 -2.984 -4.914 1 92.38 94 GLY A N 1
ATOM 742 C CA . GLY A 1 94 ? 20.969 -2.428 -4.582 1 92.38 94 GLY A CA 1
ATOM 743 C C . GLY A 1 94 ? 21.062 -0.939 -4.859 1 92.38 94 GLY A C 1
ATOM 744 O O . GLY A 1 94 ? 21.641 -0.194 -4.062 1 92.38 94 GLY A O 1
ATOM 745 N N . ILE A 1 95 ? 20.5 -0.537 -5.922 1 93.69 95 ILE A N 1
ATOM 746 C CA . ILE A 1 95 ? 20.531 0.876 -6.281 1 93.69 95 ILE A CA 1
ATOM 747 C C . ILE A 1 95 ? 19.703 1.678 -5.273 1 93.69 95 ILE A C 1
ATOM 749 O O . ILE A 1 95 ? 20.125 2.76 -4.848 1 93.69 95 ILE A O 1
ATOM 753 N N . SER A 1 96 ? 18.562 1.153 -4.934 1 92.88 96 SER A N 1
ATOM 754 C CA . SER A 1 96 ? 17.719 1.833 -3.957 1 92.88 96 SER A CA 1
ATOM 755 C C . SER A 1 96 ? 18.422 1.977 -2.613 1 92.88 96 SER A C 1
ATOM 757 O O . SER A 1 96 ? 18.438 3.059 -2.023 1 92.88 96 SER A O 1
ATOM 759 N N . ALA A 1 97 ? 19 0.897 -2.176 1 91.69 97 ALA A N 1
ATOM 760 C CA . ALA A 1 97 ? 19.719 0.926 -0.899 1 91.69 97 ALA A CA 1
ATOM 761 C C . ALA A 1 97 ? 20.906 1.891 -0.952 1 91.69 97 ALA A C 1
ATOM 763 O O . ALA A 1 97 ? 21.125 2.66 -0.015 1 91.69 97 ALA A O 1
ATOM 764 N N . CYS A 1 98 ? 21.578 1.863 -2.01 1 93.94 98 CYS A N 1
ATOM 765 C CA . CYS A 1 98 ? 22.734 2.75 -2.172 1 93.94 98 CYS A CA 1
ATOM 766 C C . CYS A 1 98 ? 22.297 4.211 -2.164 1 93.94 98 CYS A C 1
ATOM 768 O O . CYS A 1 98 ? 22.953 5.059 -1.562 1 93.94 98 CYS A O 1
ATOM 770 N N . ASN A 1 99 ? 21.25 4.461 -2.855 1 93.75 99 ASN A N 1
ATOM 771 C CA . ASN A 1 99 ? 20.734 5.82 -2.898 1 93.75 99 ASN A CA 1
ATOM 772 C C . ASN A 1 99 ? 20.422 6.348 -1.501 1 93.75 99 ASN A C 1
ATOM 774 O O . ASN A 1 99 ? 20.766 7.484 -1.173 1 93.75 99 ASN A O 1
ATOM 778 N N . VAL A 1 100 ? 19.812 5.586 -0.69 1 90.56 100 VAL A N 1
ATOM 779 C CA . VAL A 1 100 ? 19.453 6 0.664 1 90.56 100 VAL A CA 1
ATOM 780 C C . VAL A 1 100 ? 20.719 6.145 1.507 1 90.56 100 VAL A C 1
ATOM 782 O O 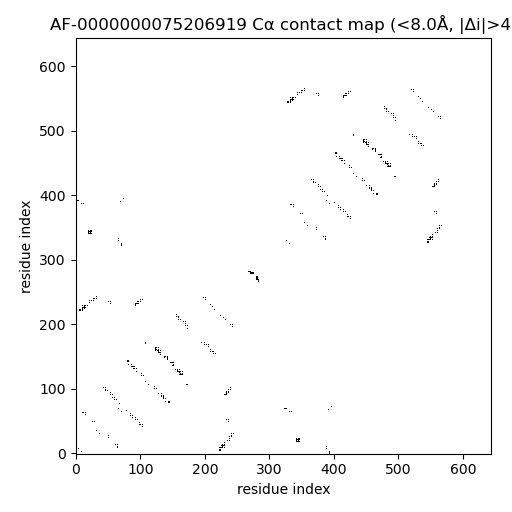. VAL A 1 100 ? 20.828 7.07 2.314 1 90.56 100 VAL A O 1
ATOM 785 N N . GLN A 1 101 ? 21.672 5.227 1.294 1 91.19 101 GLN A N 1
ATOM 786 C CA . GLN A 1 101 ? 22.938 5.316 2.021 1 91.19 101 GLN A CA 1
ATOM 787 C C . GLN A 1 101 ? 23.688 6.59 1.656 1 91.19 101 GLN A C 1
ATOM 789 O O . GLN A 1 101 ? 24.281 7.238 2.523 1 91.19 101 GLN A O 1
ATOM 794 N N . LEU A 1 102 ? 23.594 6.922 0.438 1 92.31 102 LEU A N 1
ATOM 795 C CA . LEU A 1 102 ? 24.219 8.156 -0.004 1 92.31 102 LEU A CA 1
ATOM 796 C C . LEU A 1 102 ? 23.5 9.375 0.583 1 92.31 102 LEU A C 1
ATOM 798 O O . LEU A 1 102 ? 24.141 10.367 0.937 1 92.31 102 LEU A O 1
ATOM 802 N N . PHE A 1 103 ? 22.266 9.297 0.703 1 89.94 103 PHE A N 1
ATOM 803 C CA . PHE A 1 103 ? 21.484 10.375 1.304 1 89.94 103 PHE A CA 1
ATOM 804 C C . PHE A 1 103 ? 21.875 10.578 2.764 1 89.94 103 PHE A C 1
ATOM 806 O O . PHE A 1 103 ? 22.094 11.703 3.205 1 89.94 103 PHE A O 1
ATOM 813 N N . LEU A 1 104 ? 21.922 9.484 3.406 1 87.31 104 LEU A N 1
ATOM 814 C CA . LEU A 1 104 ? 22.25 9.586 4.824 1 87.31 104 LEU A CA 1
ATOM 815 C C . LEU A 1 104 ? 23.688 10.062 5.008 1 87.31 104 LEU A C 1
ATOM 817 O O . LEU A 1 104 ? 23.984 10.797 5.957 1 87.31 104 LEU A O 1
ATOM 821 N N . SER A 1 105 ? 24.547 9.656 4.098 1 88.81 105 SER A N 1
ATOM 822 C CA . SER A 1 105 ? 25.906 10.148 4.125 1 88.81 105 SER A CA 1
ATOM 823 C C . SER A 1 105 ? 25.969 11.641 3.809 1 88.81 105 SER A C 1
ATOM 825 O O . SER A 1 105 ? 26.781 12.367 4.375 1 88.81 105 SER A O 1
ATOM 827 N N . TYR A 1 106 ? 25.156 12.008 2.9 1 86.75 106 TYR A N 1
ATOM 828 C CA . TYR A 1 106 ? 25.062 13.422 2.58 1 86.75 106 TYR A CA 1
ATOM 829 C C . TYR A 1 106 ? 24.594 14.227 3.791 1 86.75 106 TYR A C 1
ATOM 831 O O . TYR A 1 106 ? 25.094 15.32 4.055 1 86.75 106 TYR A O 1
ATOM 839 N N . ARG A 1 107 ? 23.672 13.711 4.418 1 79.56 107 ARG A N 1
ATOM 840 C CA . ARG A 1 107 ? 23.188 14.367 5.633 1 79.56 107 ARG A CA 1
ATOM 841 C C . ARG A 1 107 ? 24.297 14.484 6.668 1 79.56 107 ARG A C 1
ATOM 843 O O . ARG A 1 107 ? 24.391 15.492 7.371 1 79.56 107 ARG A O 1
ATOM 850 N N . PHE A 1 108 ? 25.047 13.484 6.781 1 83.56 108 PHE A N 1
ATOM 851 C CA . PHE A 1 108 ? 26.188 13.508 7.684 1 83.56 108 PHE A CA 1
ATOM 852 C C . PHE A 1 108 ? 27.188 14.578 7.27 1 83.56 108 PHE A C 1
ATOM 854 O O . PHE A 1 108 ? 27.719 15.297 8.117 1 83.56 108 PHE A O 1
ATOM 861 N N . TRP A 1 109 ? 27.406 14.664 6.023 1 85.38 109 TRP A N 1
ATOM 862 C CA . TRP A 1 109 ? 28.328 15.656 5.5 1 85.38 109 TRP A CA 1
ATOM 863 C C . TRP A 1 109 ? 27.844 17.062 5.812 1 85.38 109 TRP A C 1
ATOM 865 O O . TRP A 1 109 ? 28.641 17.953 6.148 1 85.38 109 TRP A O 1
ATOM 875 N N . THR A 1 110 ? 26.531 17.281 5.715 1 79.12 110 THR A N 1
ATOM 876 C CA . THR A 1 110 ? 25.969 18.609 5.965 1 79.12 110 THR A CA 1
ATOM 877 C C . THR A 1 110 ? 26.078 18.969 7.445 1 79.12 110 THR A C 1
ATOM 879 O O . THR A 1 110 ? 26.188 20.141 7.789 1 79.12 110 THR A O 1
ATOM 882 N N . LEU A 1 111 ? 26.188 18.031 8.242 1 75.25 111 LEU A N 1
ATOM 883 C CA . LEU A 1 111 ? 26.25 18.266 9.68 1 75.25 111 LEU A CA 1
ATOM 884 C C . LEU A 1 111 ? 27.688 18.453 10.133 1 75.25 111 LEU A C 1
ATOM 886 O O . LEU A 1 111 ? 27.969 19.297 10.992 1 75.25 111 LEU A O 1
ATOM 890 N N . THR A 1 112 ? 28.641 17.703 9.648 1 80.81 112 THR A N 1
ATOM 891 C CA . THR A 1 112 ? 30 17.688 10.188 1 80.81 112 THR A CA 1
ATOM 892 C C . THR A 1 112 ? 30.969 18.344 9.211 1 80.81 112 THR A C 1
ATOM 894 O O . THR A 1 112 ? 32.031 18.812 9.617 1 80.81 112 THR A O 1
ATOM 897 N N . LYS A 1 113 ? 30.719 18.312 7.949 1 83.25 113 LYS A N 1
ATOM 898 C CA . LYS A 1 113 ? 31.594 18.797 6.883 1 83.25 113 LYS A CA 1
ATOM 899 C C . LYS A 1 113 ? 32.938 18.062 6.883 1 83.25 113 LYS A C 1
ATOM 901 O O . LYS A 1 113 ? 33.969 18.641 6.5 1 83.25 113 LYS A O 1
ATOM 906 N N . ASN A 1 114 ? 32.938 16.938 7.488 1 88.75 114 ASN A N 1
ATOM 907 C CA . ASN A 1 114 ? 34.125 16.078 7.48 1 88.75 114 ASN A CA 1
ATOM 908 C C . ASN A 1 114 ? 34.188 15.219 6.227 1 88.75 114 ASN A C 1
ATOM 910 O O . ASN A 1 114 ? 33.469 14.234 6.102 1 88.75 114 ASN A O 1
ATOM 914 N N . ILE A 1 115 ? 35.125 15.422 5.387 1 90.31 115 ILE A N 1
ATOM 915 C CA . ILE A 1 115 ? 35.188 14.805 4.062 1 90.31 115 ILE A CA 1
ATOM 916 C C . ILE A 1 115 ? 35.75 13.391 4.18 1 90.31 115 ILE A C 1
ATOM 918 O O . ILE A 1 115 ? 35.375 12.5 3.41 1 90.31 115 ILE A O 1
ATOM 922 N N . ILE A 1 116 ? 36.594 13.156 5.105 1 91.5 116 ILE A N 1
ATOM 923 C CA . ILE A 1 116 ? 37.25 11.852 5.211 1 91.5 116 ILE A CA 1
ATOM 924 C C . ILE A 1 116 ? 36.219 10.797 5.652 1 91.5 116 ILE A C 1
ATOM 926 O O . ILE A 1 116 ? 36.125 9.742 5.035 1 91.5 116 ILE A O 1
ATOM 930 N N . ILE A 1 117 ? 35.531 11.094 6.672 1 92.19 117 ILE A N 1
ATOM 931 C CA . ILE A 1 117 ? 34.531 10.148 7.16 1 92.19 117 ILE A CA 1
ATOM 932 C C . ILE A 1 117 ? 33.438 9.984 6.125 1 92.19 117 ILE A C 1
ATOM 934 O O . ILE A 1 117 ? 32.969 8.867 5.867 1 92.19 117 ILE A O 1
ATOM 938 N N . THR A 1 118 ? 33.031 11.062 5.508 1 92.88 118 THR A N 1
ATOM 939 C CA . THR A 1 118 ? 31.984 11.008 4.48 1 92.88 118 THR A CA 1
ATOM 940 C C . THR A 1 118 ? 32.438 10.172 3.293 1 92.88 118 THR A C 1
ATOM 942 O O . THR A 1 118 ? 31.688 9.359 2.766 1 92.88 118 THR A O 1
ATOM 945 N N . GLY A 1 119 ? 33.688 10.375 2.93 1 94.19 119 GLY A N 1
ATOM 946 C CA . GLY A 1 119 ? 34.25 9.602 1.828 1 94.19 119 GLY A CA 1
ATOM 947 C C . GLY A 1 119 ? 34.281 8.109 2.104 1 94.19 119 GLY A C 1
ATOM 948 O O . GLY A 1 119 ? 33.969 7.301 1.214 1 94.19 119 GLY A O 1
ATOM 949 N N . THR A 1 120 ? 34.594 7.773 3.256 1 94.62 120 THR A N 1
ATOM 950 C CA . THR A 1 120 ? 34.625 6.367 3.648 1 94.62 120 THR A CA 1
ATOM 951 C C . THR A 1 120 ? 33.219 5.766 3.609 1 94.62 120 THR A C 1
ATOM 953 O O . THR A 1 120 ? 33.031 4.648 3.117 1 94.62 120 THR A O 1
ATOM 956 N N . LEU A 1 121 ? 32.25 6.516 4.047 1 94.62 121 LEU A N 1
ATOM 957 C CA . LEU A 1 121 ? 30.875 6.043 4.047 1 94.62 121 LEU A CA 1
ATOM 958 C C . LEU A 1 121 ? 30.359 5.852 2.623 1 94.62 121 LEU A C 1
ATOM 960 O O . LEU A 1 121 ? 29.688 4.859 2.324 1 94.62 121 LEU A O 1
ATOM 964 N N . VAL A 1 122 ? 30.734 6.727 1.767 1 95 122 VAL A N 1
ATOM 965 C CA . VAL A 1 122 ? 30.328 6.656 0.368 1 95 122 VAL A CA 1
ATOM 966 C C . VAL A 1 122 ? 30.969 5.438 -0.297 1 95 122 VAL A C 1
ATOM 968 O O . VAL A 1 122 ? 30.328 4.75 -1.094 1 95 122 VAL A O 1
ATOM 971 N N . THR A 1 123 ? 32.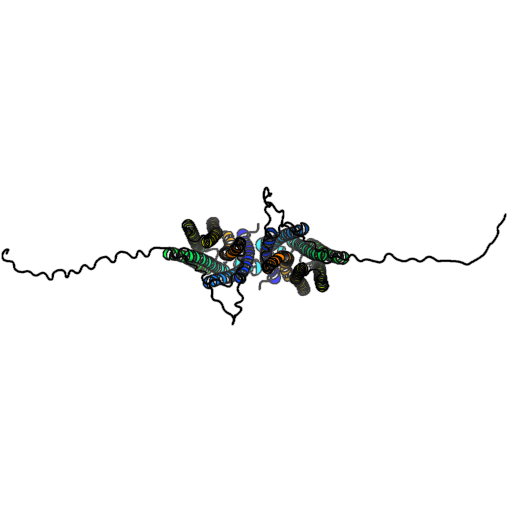156 5.199 0.137 1 95.5 123 THR A N 1
ATOM 972 C CA . THR A 1 123 ? 32.875 4.055 -0.428 1 95.5 123 THR A CA 1
ATOM 973 C C . THR A 1 123 ? 32.219 2.746 -0.002 1 95.5 123 THR A C 1
ATOM 975 O O . THR A 1 123 ? 32.062 1.824 -0.808 1 95.5 123 THR A O 1
ATOM 978 N N . PHE A 1 124 ? 31.812 2.641 1.196 1 95.06 124 PHE A N 1
ATOM 979 C CA . PHE A 1 124 ? 31.109 1.463 1.681 1 95.06 124 PHE A CA 1
ATOM 980 C C . PHE A 1 124 ? 29.781 1.283 0.941 1 95.06 124 PHE A C 1
ATOM 982 O O . PHE A 1 124 ? 29.406 0.16 0.6 1 95.06 124 PHE A O 1
ATOM 989 N N . SER A 1 125 ? 29.094 2.404 0.675 1 94.81 125 SER A N 1
ATOM 990 C CA . SER A 1 125 ? 27.812 2.352 -0.037 1 94.81 125 SER A CA 1
ATOM 991 C C . SER A 1 125 ? 28 1.887 -1.477 1 94.81 125 SER A C 1
ATOM 993 O O . SER A 1 125 ? 27.234 1.072 -1.979 1 94.81 125 SER A O 1
ATOM 995 N N . LEU A 1 126 ? 29.078 2.316 -2.088 1 95.56 126 LEU A N 1
ATOM 996 C CA . LEU A 1 126 ? 29.359 1.927 -3.465 1 95.56 126 LEU A CA 1
ATOM 997 C C . LEU A 1 126 ? 29.797 0.47 -3.539 1 95.56 126 LEU A C 1
ATOM 999 O O . LEU A 1 126 ? 29.5 -0.227 -4.512 1 95.56 126 LEU A O 1
ATOM 1003 N N . ALA A 1 127 ? 30.484 0.098 -2.531 1 93.81 127 ALA A N 1
ATOM 1004 C CA . ALA A 1 127 ? 30.859 -1.309 -2.455 1 93.81 127 ALA A CA 1
ATOM 1005 C C . ALA A 1 127 ? 29.641 -2.209 -2.344 1 93.81 127 ALA A C 1
ATOM 1007 O O . ALA A 1 127 ? 29.594 -3.281 -2.951 1 93.81 127 ALA A O 1
ATOM 1008 N N . SER A 1 128 ? 28.719 -1.779 -1.572 1 93.56 128 SER A N 1
ATOM 1009 C CA . SER A 1 128 ? 27.469 -2.525 -1.452 1 93.56 128 SER A CA 1
ATOM 1010 C C . SER A 1 128 ? 26.75 -2.611 -2.791 1 93.56 128 SER A C 1
ATOM 1012 O O . SER A 1 128 ? 26.219 -3.666 -3.152 1 93.56 128 SER A O 1
ATOM 1014 N N . LEU A 1 129 ? 26.719 -1.561 -3.549 1 95.69 129 LEU A N 1
ATOM 1015 C CA . LEU A 1 129 ? 26.109 -1.559 -4.883 1 95.69 129 LEU A CA 1
ATOM 1016 C C . LEU A 1 129 ? 26.875 -2.496 -5.816 1 95.69 129 LEU A C 1
ATOM 1018 O O . LEU A 1 129 ? 26.266 -3.23 -6.594 1 95.69 129 LEU A O 1
ATOM 1022 N N . GLY A 1 130 ? 28.172 -2.42 -5.715 1 94.69 130 GLY A N 1
ATOM 1023 C CA . GLY A 1 130 ? 28.984 -3.342 -6.496 1 94.69 130 GLY A CA 1
ATOM 1024 C C . GLY A 1 130 ? 28.688 -4.797 -6.207 1 94.69 130 GLY A C 1
ATOM 1025 O O . GLY A 1 130 ? 28.656 -5.625 -7.117 1 94.69 130 GLY A O 1
ATOM 1026 N N . GLY A 1 131 ? 28.469 -5.07 -4.949 1 93.62 131 GLY A N 1
ATOM 1027 C CA . GLY A 1 131 ? 28.078 -6.418 -4.578 1 93.62 131 GLY A CA 1
ATOM 1028 C C . GLY A 1 131 ? 26.75 -6.836 -5.16 1 93.62 131 GLY A C 1
ATOM 1029 O O . GLY A 1 131 ? 26.578 -7.98 -5.594 1 93.62 131 GLY A O 1
ATOM 1030 N N . ALA A 1 132 ? 25.828 -5.938 -5.203 1 93.44 132 ALA A N 1
ATOM 1031 C CA . ALA A 1 132 ? 24.516 -6.223 -5.773 1 93.44 132 ALA A CA 1
ATOM 1032 C C . ALA A 1 132 ? 24.609 -6.488 -7.273 1 93.44 132 ALA A C 1
ATOM 1034 O O . ALA A 1 132 ? 23.984 -7.414 -7.789 1 93.44 132 ALA A O 1
ATOM 1035 N N . ILE A 1 133 ? 25.391 -5.707 -7.934 1 94.19 133 ILE A N 1
ATOM 1036 C CA . ILE A 1 133 ? 25.562 -5.871 -9.375 1 94.19 133 ILE A CA 1
ATOM 1037 C C . ILE A 1 133 ? 26.266 -7.195 -9.664 1 94.19 133 ILE A C 1
ATOM 1039 O O . ILE A 1 133 ? 25.859 -7.93 -10.57 1 94.19 133 ILE A O 1
ATOM 1043 N N . ALA A 1 134 ? 27.203 -7.527 -8.883 1 92.94 134 ALA A N 1
ATOM 1044 C CA . ALA A 1 134 ? 27.906 -8.797 -9.047 1 92.94 134 ALA A CA 1
ATOM 1045 C C . ALA A 1 134 ? 26.969 -9.977 -8.844 1 92.94 134 ALA A C 1
ATOM 1047 O O . ALA A 1 134 ? 27.016 -10.953 -9.594 1 92.94 134 ALA A O 1
ATOM 1048 N N . ASN A 1 135 ? 26.172 -9.859 -7.848 1 91.31 135 ASN A N 1
ATOM 1049 C CA . ASN A 1 135 ? 25.203 -10.914 -7.605 1 91.31 135 ASN A CA 1
ATOM 1050 C C . ASN A 1 135 ? 24.203 -11.039 -8.758 1 91.31 135 ASN A C 1
ATOM 1052 O O . ASN A 1 135 ? 23.828 -12.141 -9.141 1 91.31 135 ASN A O 1
ATOM 1056 N N . GLY A 1 136 ? 23.766 -9.906 -9.312 1 90.62 136 GLY A N 1
ATOM 1057 C CA . GLY A 1 136 ? 22.875 -9.953 -10.469 1 90.62 136 GLY A CA 1
ATOM 1058 C C . GLY A 1 136 ? 23.5 -10.664 -11.664 1 90.62 136 GLY A C 1
ATOM 1059 O O . GLY A 1 136 ? 22.828 -11.477 -12.312 1 90.62 136 GLY A O 1
ATOM 1060 N N . ILE A 1 137 ? 24.75 -10.438 -11.867 1 89.94 137 ILE A N 1
ATOM 1061 C CA . ILE A 1 137 ? 25.453 -11.047 -12.992 1 89.94 137 ILE A CA 1
ATOM 1062 C C . ILE A 1 137 ? 25.594 -12.547 -12.758 1 89.94 137 ILE A C 1
ATOM 1064 O O . ILE A 1 137 ? 25.406 -13.352 -13.672 1 89.94 137 ILE A O 1
ATOM 1068 N N . THR A 1 138 ? 25.875 -12.914 -11.555 1 89.94 138 THR A N 1
ATOM 1069 C CA . THR A 1 138 ? 26.047 -14.328 -11.242 1 89.94 138 THR A CA 1
ATOM 1070 C C . THR A 1 138 ? 24.734 -15.078 -11.375 1 89.94 138 THR A C 1
ATOM 1072 O O . THR A 1 138 ? 24.719 -16.234 -11.82 1 89.94 138 THR A O 1
ATOM 1075 N N . VAL A 1 139 ? 23.688 -14.445 -11.055 1 87 139 VAL A N 1
ATOM 1076 C CA . VAL A 1 139 ? 22.375 -15.086 -11.156 1 87 139 VAL A CA 1
ATOM 1077 C C . VAL A 1 139 ? 22.016 -15.289 -12.625 1 87 139 VAL A C 1
ATOM 1079 O O . VAL A 1 139 ? 21.375 -16.281 -12.984 1 87 139 VAL A O 1
ATOM 1082 N N . VAL A 1 140 ? 22.406 -14.375 -13.508 1 86.12 140 VAL A N 1
ATOM 1083 C CA . VAL A 1 140 ? 22.109 -14.492 -14.93 1 86.12 140 VAL A CA 1
ATOM 1084 C C . VAL A 1 140 ? 22.922 -15.641 -15.539 1 86.12 140 VAL A C 1
ATOM 1086 O O . VAL A 1 140 ? 22.406 -16.406 -16.344 1 86.12 140 VAL A O 1
ATOM 1089 N N . TYR A 1 141 ? 24.125 -15.844 -15.055 1 86.69 141 TYR A N 1
ATOM 1090 C CA . TYR A 1 141 ? 25 -16.859 -15.617 1 86.69 141 TYR A CA 1
ATOM 1091 C C . TYR A 1 141 ? 24.719 -18.219 -15.008 1 86.69 141 TYR A C 1
ATOM 1093 O O . TYR A 1 141 ? 24.828 -19.25 -15.688 1 86.69 141 TYR A O 1
ATOM 1101 N N . HIS A 1 142 ? 24.312 -18.219 -13.742 1 83.06 142 HIS A N 1
ATOM 1102 C CA . HIS A 1 142 ? 23.953 -19.453 -13.047 1 83.06 142 HIS A CA 1
ATOM 1103 C C . HIS A 1 142 ? 22.484 -19.438 -12.625 1 83.06 142 HIS A C 1
ATOM 1105 O O . HIS A 1 142 ? 22.172 -19.391 -11.43 1 83.06 142 HIS A O 1
ATOM 1111 N N . SER A 1 143 ? 21.672 -19.609 -13.664 1 77.25 143 SER A N 1
ATOM 1112 C CA . SER A 1 143 ? 20.234 -19.438 -13.43 1 77.25 143 SER A CA 1
ATOM 1113 C C . SER A 1 143 ? 19.609 -20.719 -12.891 1 77.25 143 SER A C 1
ATOM 1115 O O . SER A 1 143 ? 18.531 -20.688 -12.289 1 77.25 143 SER A O 1
ATOM 1117 N N . ASP A 1 144 ? 20.312 -21.797 -12.984 1 77.81 144 ASP A N 1
ATOM 1118 C CA . ASP A 1 144 ? 19.75 -23.062 -12.523 1 77.81 144 ASP A CA 1
ATOM 1119 C C . ASP A 1 144 ? 19.891 -23.203 -11.008 1 77.81 144 ASP A C 1
ATOM 1121 O O . ASP A 1 144 ? 20.938 -22.891 -10.438 1 77.81 144 ASP A O 1
ATOM 1125 N N . TYR A 1 145 ? 18.812 -23.609 -10.383 1 74.75 145 TYR A N 1
ATOM 1126 C CA . TYR A 1 145 ? 18.828 -23.781 -8.938 1 74.75 145 TYR A CA 1
ATOM 1127 C C . TYR A 1 145 ? 19.844 -24.844 -8.523 1 74.75 145 TYR A C 1
ATOM 1129 O O . TYR A 1 145 ? 20.312 -24.844 -7.383 1 74.75 145 TYR A O 1
ATOM 1137 N N . ALA A 1 146 ? 20.297 -25.609 -9.531 1 70.25 146 ALA A N 1
ATOM 1138 C CA . ALA A 1 146 ? 21.312 -26.609 -9.242 1 70.25 146 ALA A CA 1
ATOM 1139 C C . ALA A 1 146 ? 22.656 -25.953 -8.969 1 70.25 146 ALA A C 1
ATOM 1141 O O . ALA A 1 146 ? 23.484 -26.484 -8.219 1 70.25 146 ALA A O 1
ATOM 1142 N N . GLU A 1 147 ? 22.953 -24.781 -9.57 1 71.38 147 GLU A N 1
ATOM 1143 C CA . GLU A 1 147 ? 24.188 -24.047 -9.359 1 71.38 147 GLU A CA 1
ATOM 1144 C C . GLU A 1 147 ? 24 -22.953 -8.305 1 71.38 147 GLU A C 1
ATOM 1146 O O . GLU A 1 147 ? 24.625 -21.891 -8.383 1 71.38 147 GLU A O 1
ATOM 1151 N N . ARG A 1 148 ? 23.281 -23.234 -7.332 1 75.44 148 ARG A N 1
ATOM 1152 C CA . ARG A 1 148 ? 22.875 -22.25 -6.332 1 75.44 148 ARG A CA 1
ATOM 1153 C C . ARG A 1 148 ? 24.031 -21.891 -5.414 1 75.44 148 ARG A C 1
ATOM 1155 O O . ARG A 1 148 ? 24.047 -20.812 -4.82 1 75.44 148 ARG A O 1
ATOM 1162 N N . ASP A 1 149 ? 25.062 -22.703 -5.426 1 76.88 149 ASP A N 1
ATOM 1163 C CA . ASP A 1 149 ? 26.172 -22.453 -4.512 1 76.88 149 ASP A CA 1
ATOM 1164 C C . ASP A 1 149 ? 26.891 -21.156 -4.859 1 76.88 149 ASP A C 1
ATOM 1166 O O . ASP A 1 149 ? 27.281 -20.391 -3.971 1 76.88 149 ASP A O 1
ATOM 1170 N N . PHE A 1 150 ? 27.062 -20.906 -6.137 1 78.56 150 PHE A N 1
ATOM 1171 C CA . PHE A 1 150 ? 27.719 -19.672 -6.555 1 78.56 150 PHE A CA 1
ATOM 1172 C C . PHE A 1 150 ? 26.875 -18.469 -6.18 1 78.56 150 PHE A C 1
ATOM 1174 O O . PHE A 1 150 ? 27.406 -17.438 -5.754 1 78.56 150 PHE A O 1
ATOM 1181 N N . ASN A 1 151 ? 25.672 -18.625 -6.246 1 82.44 151 ASN A N 1
ATOM 1182 C CA . ASN A 1 151 ? 24.766 -17.531 -5.926 1 82.44 151 ASN A CA 1
ATOM 1183 C C . ASN A 1 151 ? 24.75 -17.234 -4.43 1 82.44 151 ASN A C 1
ATOM 1185 O O . ASN A 1 151 ? 24.656 -16.062 -4.027 1 82.44 151 ASN A O 1
ATOM 1189 N N . ILE A 1 152 ? 24.953 -18.25 -3.666 1 84.88 152 ILE A N 1
ATOM 1190 C CA . ILE A 1 152 ? 24.938 -18.078 -2.217 1 84.88 152 ILE A CA 1
ATOM 1191 C C . ILE A 1 152 ? 26.141 -17.25 -1.777 1 84.88 152 ILE A C 1
ATOM 1193 O O . ILE A 1 152 ? 26.016 -16.375 -0.916 1 84.88 152 ILE A O 1
ATOM 1197 N N . LYS A 1 153 ? 27.219 -17.469 -2.398 1 85.44 153 LYS A N 1
ATOM 1198 C CA . LYS A 1 153 ? 28.438 -16.734 -2.041 1 85.44 153 LYS A CA 1
ATOM 1199 C C . LYS A 1 153 ? 28.312 -15.25 -2.402 1 85.44 153 LYS A C 1
ATOM 1201 O O . LYS A 1 153 ? 28.625 -14.383 -1.593 1 85.44 153 LYS A O 1
ATOM 1206 N N . THR A 1 154 ? 27.844 -15.031 -3.547 1 88 154 THR A N 1
ATOM 1207 C CA . THR A 1 154 ? 27.781 -13.648 -4.012 1 88 154 THR A CA 1
ATOM 1208 C C . THR A 1 154 ? 26.719 -12.875 -3.248 1 88 154 THR A C 1
ATOM 1210 O O . THR A 1 154 ? 26.906 -11.695 -2.928 1 88 154 THR A O 1
ATOM 1213 N N . VAL A 1 155 ? 25.656 -13.523 -2.926 1 87.69 155 VAL A N 1
ATOM 1214 C CA . VAL A 1 155 ? 24.594 -12.859 -2.172 1 87.69 155 VAL A CA 1
ATOM 1215 C C . VAL A 1 155 ? 25.094 -12.547 -0.761 1 87.69 155 VAL A C 1
ATOM 1217 O O . VAL A 1 155 ? 24.781 -11.477 -0.216 1 87.69 155 VAL A O 1
ATOM 1220 N N . THR A 1 156 ? 25.828 -13.43 -0.216 1 88.25 156 THR A N 1
ATOM 1221 C CA . THR A 1 156 ? 26.359 -13.227 1.13 1 88.25 156 THR A CA 1
ATOM 1222 C C . THR A 1 156 ? 27.297 -12.031 1.165 1 88.25 156 THR A C 1
ATOM 1224 O O . THR A 1 156 ? 27.234 -11.211 2.086 1 88.25 156 THR A O 1
ATOM 1227 N N . ILE A 1 157 ? 28.062 -11.922 0.202 1 89.38 157 ILE A N 1
ATOM 1228 C CA . ILE A 1 157 ? 29 -10.797 0.114 1 89.38 157 ILE A CA 1
ATOM 1229 C C . ILE A 1 157 ? 28.219 -9.492 0.012 1 89.38 157 ILE A C 1
ATOM 1231 O O . ILE A 1 157 ? 28.547 -8.508 0.673 1 89.38 157 ILE A O 1
ATOM 1235 N N . TRP A 1 158 ? 27.188 -9.469 -0.752 1 91.25 158 TRP A N 1
ATOM 1236 C CA . TRP A 1 158 ? 26.359 -8.289 -0.929 1 91.25 158 TRP A CA 1
ATOM 1237 C C . TRP A 1 158 ? 25.688 -7.898 0.381 1 91.25 158 TRP A C 1
ATOM 1239 O O . TRP A 1 158 ? 25.734 -6.738 0.794 1 91.25 158 TRP A O 1
ATOM 1249 N N . LEU A 1 159 ? 25.125 -8.867 1.025 1 88.94 159 LEU A N 1
ATOM 1250 C CA . LEU A 1 159 ? 24.375 -8.594 2.248 1 88.94 159 LEU A CA 1
ATOM 1251 C C . LEU A 1 159 ? 25.312 -8.125 3.361 1 88.94 159 LEU A C 1
ATOM 1253 O O . LEU A 1 159 ? 24.969 -7.215 4.121 1 88.94 159 LEU A O 1
ATOM 1257 N N . VAL A 1 160 ? 26.453 -8.711 3.416 1 90.19 160 VAL A N 1
ATOM 1258 C CA . VAL A 1 160 ? 27.422 -8.312 4.43 1 90.19 160 VAL A CA 1
ATOM 1259 C C . VAL A 1 160 ? 27.906 -6.887 4.148 1 90.19 160 VAL A C 1
ATOM 1261 O O . VAL A 1 160 ? 27.984 -6.062 5.059 1 90.19 160 VAL A O 1
ATOM 1264 N N . ALA A 1 161 ? 28.203 -6.625 2.936 1 91.69 161 ALA A N 1
ATOM 1265 C CA . ALA A 1 161 ? 28.641 -5.285 2.555 1 91.69 161 ALA A CA 1
ATOM 1266 C C . ALA A 1 161 ? 27.578 -4.246 2.859 1 91.69 161 ALA A C 1
ATOM 1268 O O . ALA A 1 161 ? 27.875 -3.146 3.324 1 91.69 161 ALA A O 1
ATOM 1269 N N . SER A 1 162 ? 26.375 -4.559 2.59 1 90.69 162 SER A N 1
ATOM 1270 C CA . SER A 1 162 ? 25.266 -3.648 2.857 1 90.69 162 SER A CA 1
ATOM 1271 C C . SER A 1 162 ? 25.094 -3.416 4.355 1 90.69 162 SER A C 1
ATOM 1273 O O . SER A 1 162 ? 24.875 -2.283 4.789 1 90.69 162 SER A O 1
ATOM 1275 N N . ALA A 1 163 ? 25.219 -4.453 5.094 1 89.06 163 ALA A N 1
ATOM 1276 C CA . ALA A 1 163 ? 25.094 -4.336 6.547 1 89.06 163 ALA A CA 1
ATOM 1277 C C . ALA A 1 163 ? 26.188 -3.457 7.121 1 89.06 163 ALA A C 1
ATOM 1279 O O . ALA A 1 163 ? 25.938 -2.629 8 1 89.06 163 ALA A O 1
ATOM 1280 N N . VAL A 1 164 ? 27.312 -3.666 6.621 1 90.62 164 VAL A N 1
ATOM 1281 C CA . VAL A 1 164 ? 28.453 -2.883 7.09 1 90.62 164 VAL A CA 1
ATOM 1282 C C . VAL A 1 164 ? 28.234 -1.407 6.766 1 90.62 164 VAL A C 1
ATOM 1284 O O . VAL A 1 164 ? 28.5 -0.536 7.598 1 90.62 164 VAL A O 1
ATOM 1287 N N . ALA A 1 165 ? 27.828 -1.13 5.594 1 92.5 165 ALA A N 1
ATOM 1288 C CA . ALA A 1 165 ? 27.547 0.25 5.199 1 92.5 165 ALA A CA 1
ATOM 1289 C C . ALA A 1 165 ? 26.5 0.882 6.098 1 92.5 165 ALA A C 1
ATOM 1291 O O . ALA A 1 165 ? 26.688 1.993 6.602 1 92.5 165 ALA A O 1
ATOM 1292 N N . ASP A 1 166 ? 25.453 0.171 6.359 1 90.12 166 ASP A N 1
ATOM 1293 C CA . ASP A 1 166 ? 24.359 0.693 7.184 1 90.12 166 ASP A CA 1
ATOM 1294 C C . ASP A 1 166 ? 24.828 0.93 8.617 1 90.12 166 ASP A C 1
ATOM 1296 O O . ASP A 1 166 ? 24.531 1.973 9.211 1 90.12 166 ASP A O 1
ATOM 1300 N N . VAL A 1 167 ? 25.5 -0.009 9.125 1 88.94 167 VAL A N 1
ATOM 1301 C CA . VAL A 1 167 ? 25.969 0.098 10.5 1 88.94 167 VAL A CA 1
ATOM 1302 C C . VAL A 1 167 ? 26.969 1.243 10.625 1 88.94 167 VAL A C 1
ATOM 1304 O O . VAL A 1 167 ? 26.938 2.004 11.594 1 88.94 167 VAL A O 1
ATOM 1307 N N . SER A 1 168 ? 27.797 1.349 9.719 1 91.94 168 SER A N 1
ATOM 1308 C CA . SER A 1 168 ? 28.797 2.42 9.734 1 91.94 168 SER A CA 1
ATOM 1309 C C . SER A 1 168 ? 28.125 3.791 9.68 1 91.94 168 SER A C 1
ATOM 1311 O O . SER A 1 168 ? 28.5 4.699 10.422 1 91.94 168 SER A O 1
ATOM 1313 N N . ILE A 1 169 ? 27.156 3.932 8.859 1 89.44 169 ILE A N 1
ATOM 1314 C CA . ILE A 1 169 ? 26.453 5.199 8.719 1 89.44 169 ILE A CA 1
ATOM 1315 C C . ILE A 1 169 ? 25.688 5.508 10.008 1 89.44 169 ILE A C 1
ATOM 1317 O O . ILE A 1 169 ? 25.734 6.633 10.516 1 89.44 169 ILE A O 1
ATOM 1321 N N . ALA A 1 170 ? 25 4.508 10.492 1 84.19 170 ALA A N 1
ATOM 1322 C CA . ALA A 1 170 ? 24.25 4.688 11.734 1 84.19 170 ALA A CA 1
ATOM 1323 C C . ALA A 1 170 ? 25.172 5.105 12.875 1 84.19 170 ALA A C 1
ATOM 1325 O O . ALA A 1 170 ? 24.875 6.035 13.625 1 84.19 170 ALA A O 1
ATOM 1326 N N . CYS A 1 171 ? 26.312 4.469 12.93 1 85.5 171 CYS A N 1
ATOM 1327 C CA . CYS A 1 171 ? 27.266 4.785 13.977 1 85.5 171 CYS A CA 1
ATOM 1328 C C . CYS A 1 171 ? 27.828 6.195 13.805 1 85.5 171 CYS A C 1
ATOM 1330 O O . CYS A 1 171 ? 27.953 6.938 14.781 1 85.5 171 CYS A O 1
ATOM 1332 N N . ALA A 1 172 ? 28.141 6.535 12.672 1 87.44 172 ALA A N 1
ATOM 1333 C CA . ALA A 1 172 ? 28.656 7.875 12.398 1 87.44 172 ALA A CA 1
ATOM 1334 C C . ALA A 1 172 ? 27.656 8.945 12.797 1 87.44 172 ALA A C 1
ATOM 1336 O O . ALA A 1 172 ? 28.016 9.961 13.398 1 87.44 172 ALA A O 1
ATOM 1337 N N . LEU A 1 173 ? 26.438 8.734 12.523 1 83.88 173 LEU A N 1
ATOM 1338 C CA . LEU A 1 173 ? 25.406 9.703 12.844 1 83.88 173 LEU A CA 1
ATOM 1339 C C . LEU A 1 173 ? 25.188 9.797 14.352 1 83.88 173 LEU A C 1
ATOM 1341 O O . LEU A 1 173 ? 24.984 10.883 14.891 1 83.88 173 LEU A O 1
ATOM 1345 N N . ILE A 1 174 ? 25.219 8.641 14.953 1 82.56 174 ILE A N 1
ATOM 1346 C CA . ILE A 1 174 ? 25.031 8.602 16.406 1 82.56 174 ILE A CA 1
ATOM 1347 C C . ILE A 1 174 ? 26.172 9.328 17.094 1 82.56 174 ILE A C 1
ATOM 1349 O O . ILE A 1 174 ? 25.938 10.117 18.016 1 82.56 174 ILE A O 1
ATOM 1353 N N . ILE A 1 175 ? 27.359 9.109 16.688 1 83.06 175 ILE A N 1
ATOM 1354 C CA . ILE A 1 175 ? 28.531 9.742 17.281 1 83.06 175 ILE A CA 1
ATOM 1355 C C . ILE A 1 175 ? 28.484 11.242 17.047 1 83.06 175 ILE A C 1
ATOM 1357 O O . ILE A 1 175 ? 28.797 12.031 17.938 1 83.06 175 ILE A O 1
ATOM 1361 N N . GLN A 1 176 ? 28.094 11.609 15.938 1 80.25 176 GLN A N 1
ATOM 1362 C CA . GLN A 1 176 ? 28 13.031 15.617 1 80.25 176 GLN A CA 1
ATOM 1363 C C . GLN A 1 176 ? 26.922 13.711 16.453 1 80.25 176 GLN A C 1
ATOM 1365 O O . GLN A 1 176 ? 27.078 14.852 16.891 1 80.25 176 GLN A O 1
ATOM 1370 N N . LEU A 1 177 ? 25.797 13.094 16.609 1 76.62 177 LEU A N 1
ATOM 1371 C CA . LEU A 1 177 ? 24.719 13.641 17.422 1 76.62 177 LEU A CA 1
ATOM 1372 C C . LEU A 1 177 ? 25.172 13.828 18.859 1 76.62 177 LEU A C 1
ATOM 1374 O O . LEU A 1 177 ? 24.812 14.812 19.516 1 76.62 177 LEU A O 1
ATOM 1378 N N . ARG A 1 178 ? 25.922 12.953 19.25 1 76.5 178 ARG A N 1
ATOM 1379 C CA . ARG A 1 178 ? 26.391 13.016 20.641 1 76.5 178 ARG A CA 1
ATOM 1380 C C . ARG A 1 178 ? 27.453 14.086 20.797 1 76.5 178 ARG A C 1
ATOM 1382 O O . ARG A 1 178 ? 27.594 14.672 21.875 1 76.5 178 ARG A O 1
ATOM 1389 N N . SER A 1 179 ? 28.141 14.352 19.828 1 73.06 179 SER A N 1
ATOM 1390 C CA . SER A 1 179 ? 29.25 15.289 19.906 1 73.06 179 SER A CA 1
ATOM 1391 C C . SER A 1 179 ? 28.797 16.719 19.625 1 73.06 179 SER A C 1
ATOM 1393 O O . SER A 1 179 ? 29.562 17.672 19.828 1 73.06 179 SER A O 1
ATOM 1395 N N . SER A 1 180 ? 27.672 16.844 19 1 63.28 180 SER A N 1
ATOM 1396 C CA . SER A 1 180 ? 27.281 18.188 18.562 1 63.28 180 SER A CA 1
ATOM 1397 C C . SER A 1 180 ? 26.875 19.062 19.75 1 63.28 180 SER A C 1
ATOM 1399 O O . SER A 1 180 ? 26 18.672 20.531 1 63.28 180 SER A O 1
ATOM 1401 N N . LYS A 1 181 ? 27.766 19.969 20.219 1 53.97 181 LYS A N 1
ATOM 1402 C CA . LYS A 1 181 ? 27.5 21.062 21.172 1 53.97 181 LYS A CA 1
ATOM 1403 C C . LYS A 1 181 ? 26.672 22.156 20.531 1 53.97 181 LYS A C 1
ATOM 1405 O O . LYS A 1 181 ? 26.969 22.609 19.422 1 53.97 181 LYS A O 1
ATOM 1410 N N . PRO A 1 182 ? 25.469 22.281 20.969 1 53.38 182 PRO A N 1
ATOM 1411 C CA . PRO A 1 182 ? 24.484 23.156 20.328 1 53.38 182 PRO A CA 1
ATOM 1412 C C . PRO A 1 182 ? 24.906 24.625 20.344 1 53.38 182 PRO A C 1
ATOM 1414 O O . PRO A 1 182 ? 25.281 25.156 21.406 1 53.38 182 PRO A O 1
ATOM 1417 N N . VAL A 1 183 ? 25.406 25.172 19.188 1 51.22 183 VAL A N 1
ATOM 1418 C CA . VAL A 1 183 ? 25.734 26.594 19.219 1 51.22 183 VAL A CA 1
ATOM 1419 C C . VAL A 1 183 ? 24.453 27.422 19.328 1 51.22 183 VAL A C 1
ATOM 1421 O O . VAL A 1 183 ? 24.375 28.344 20.141 1 51.22 183 VAL A O 1
ATOM 1424 N N . PHE A 1 184 ? 23.531 27.172 18.328 1 56.62 184 PHE A N 1
ATOM 1425 C CA . PHE A 1 184 ? 22.266 27.906 18.359 1 56.62 184 PHE A CA 1
ATOM 1426 C C . PHE A 1 184 ? 21.109 26.984 18.719 1 56.62 184 PHE A C 1
ATOM 1428 O O . PHE A 1 184 ? 20.969 25.922 18.125 1 56.62 184 PHE A O 1
ATOM 1435 N N . LYS A 1 185 ? 20.375 27.5 19.688 1 58.59 185 LYS A N 1
ATOM 1436 C CA . LYS A 1 185 ? 19.406 26.656 20.359 1 58.59 185 LYS A CA 1
ATOM 1437 C C . LYS A 1 185 ? 18.359 26.125 19.391 1 58.59 185 LYS A C 1
ATOM 1439 O O . LYS A 1 185 ? 18 24.953 19.422 1 58.59 185 LYS A O 1
ATOM 1444 N N . GLU A 1 186 ? 17.844 27.094 18.453 1 60.84 186 GLU A N 1
ATOM 1445 C CA . GLU A 1 186 ? 16.734 26.688 17.578 1 60.84 186 GLU A CA 1
ATOM 1446 C C . GLU A 1 186 ? 17.203 25.75 16.484 1 60.84 186 GLU A C 1
ATOM 1448 O O . GLU A 1 186 ? 16.547 24.75 16.188 1 60.84 186 GLU A O 1
ATOM 1453 N N . THR A 1 187 ? 18.266 26.25 15.805 1 61.66 187 THR A N 1
ATOM 1454 C CA . THR A 1 187 ? 18.828 25.422 14.742 1 61.66 187 THR A CA 1
ATOM 1455 C C . THR A 1 187 ? 19.328 24.078 15.305 1 61.66 187 THR A C 1
ATOM 1457 O O . THR A 1 187 ? 19.188 23.047 14.656 1 61.66 187 THR A O 1
ATOM 1460 N N . LYS A 1 188 ? 19.562 24.156 16.531 1 62.5 188 LYS A N 1
ATOM 1461 C CA . LYS A 1 188 ? 20.047 22.953 17.188 1 62.5 188 LYS A CA 1
ATOM 1462 C C . LYS A 1 188 ? 18.906 21.969 17.469 1 62.5 188 LYS A C 1
ATOM 1464 O O . LYS A 1 188 ? 19.078 20.766 17.312 1 62.5 188 LYS A O 1
ATOM 1469 N N . ALA A 1 189 ? 17.875 22.719 17.828 1 68.44 189 ALA A N 1
ATOM 1470 C CA . ALA A 1 189 ? 16.734 21.859 18.125 1 68.44 189 ALA A CA 1
ATOM 1471 C C . ALA A 1 189 ? 16.25 21.141 16.875 1 68.44 189 ALA A C 1
ATOM 1473 O O . ALA A 1 189 ? 15.891 19.953 16.922 1 68.44 189 ALA A O 1
ATOM 1474 N N . LEU A 1 190 ? 16.328 21.859 15.82 1 69.94 190 LEU A N 1
ATOM 1475 C CA . LEU A 1 190 ? 15.906 21.266 14.555 1 69.94 190 LEU A CA 1
ATOM 1476 C C . LEU A 1 190 ? 16.875 20.188 14.094 1 69.94 190 LEU A C 1
ATOM 1478 O O . LEU A 1 190 ? 16.469 19.109 13.664 1 69.94 190 LEU A O 1
ATOM 1482 N N . ILE A 1 191 ? 18.156 20.516 14.242 1 66.38 191 ILE A N 1
ATOM 1483 C CA . ILE A 1 191 ? 19.188 19.578 13.82 1 66.38 191 ILE A CA 1
ATOM 1484 C C . ILE A 1 191 ? 19.141 18.328 14.688 1 66.38 191 ILE A C 1
ATOM 1486 O O . ILE A 1 191 ? 19.281 17.203 14.188 1 66.38 191 ILE A O 1
ATOM 1490 N N . ARG A 1 192 ? 18.891 18.5 15.883 1 71.19 192 ARG A N 1
ATOM 1491 C CA . ARG A 1 192 ? 18.797 17.359 16.797 1 71.19 192 ARG A CA 1
ATOM 1492 C C . ARG A 1 192 ? 17.578 16.5 16.469 1 71.19 192 ARG A C 1
ATOM 1494 O O . ARG A 1 192 ? 17.656 15.273 16.5 1 71.19 192 ARG A O 1
ATOM 1501 N N . ARG A 1 193 ? 16.578 17.172 16.141 1 73.56 193 ARG A N 1
ATOM 1502 C CA . ARG A 1 193 ? 15.359 16.438 15.789 1 73.56 193 ARG A CA 1
ATOM 1503 C C . ARG A 1 193 ? 15.547 15.648 14.5 1 73.56 193 ARG A C 1
ATOM 1505 O O . ARG A 1 193 ? 15.148 14.484 14.406 1 73.56 193 ARG A O 1
ATOM 1512 N N . LEU A 1 194 ? 16.156 16.266 13.625 1 69.75 194 LEU A N 1
ATOM 1513 C CA . LEU A 1 194 ? 16.391 15.617 12.336 1 69.75 194 LEU A CA 1
ATOM 1514 C C . LEU A 1 194 ? 17.359 14.445 12.484 1 69.75 194 LEU A C 1
ATOM 1516 O O . LEU A 1 194 ? 17.172 13.398 11.859 1 69.75 194 LEU A O 1
ATOM 1520 N N . THR A 1 195 ? 18.281 14.719 13.281 1 71.44 195 THR A N 1
ATOM 1521 C CA . THR A 1 195 ? 19.281 13.664 13.5 1 71.44 195 THR A CA 1
ATOM 1522 C C . THR A 1 195 ? 18.656 12.5 14.266 1 71.44 195 THR A C 1
ATOM 1524 O O . THR A 1 195 ? 18.922 11.336 13.953 1 71.44 195 THR A O 1
ATOM 1527 N N . ASN A 1 196 ? 17.891 12.805 15.219 1 75.38 196 ASN A N 1
ATOM 1528 C CA . ASN A 1 196 ? 17.203 11.758 15.961 1 75.38 196 ASN A CA 1
ATOM 1529 C C . ASN A 1 196 ? 16.281 10.945 15.062 1 75.38 196 ASN A C 1
ATOM 1531 O O . ASN A 1 196 ? 16.172 9.727 15.195 1 75.38 196 ASN A O 1
ATOM 1535 N N . MET A 1 197 ? 15.656 11.586 14.211 1 77.31 197 MET A N 1
ATOM 1536 C CA . MET A 1 197 ? 14.781 10.898 13.266 1 77.31 197 MET A CA 1
ATOM 1537 C C . MET A 1 197 ? 15.578 10.031 12.305 1 77.31 197 MET A C 1
ATOM 1539 O O . MET A 1 197 ? 15.172 8.914 11.984 1 77.31 197 MET A O 1
ATOM 1543 N N . ALA A 1 198 ? 16.641 10.562 11.945 1 71.5 198 ALA A N 1
ATOM 1544 C CA . ALA A 1 198 ? 17.516 9.797 11.047 1 71.5 198 ALA A CA 1
ATOM 1545 C C . ALA A 1 198 ? 18.016 8.531 11.719 1 71.5 198 ALA A C 1
ATOM 1547 O O . ALA A 1 198 ? 18.094 7.473 11.086 1 71.5 198 ALA A O 1
ATOM 1548 N N . ILE A 1 199 ? 18.344 8.695 12.922 1 75.88 199 ILE A N 1
ATOM 1549 C CA . ILE A 1 199 ? 18.844 7.551 13.68 1 75.88 199 ILE A CA 1
ATOM 1550 C C . ILE A 1 199 ? 17.719 6.535 13.875 1 75.88 199 ILE A C 1
ATOM 1552 O O . ILE A 1 199 ? 17.922 5.332 13.688 1 75.88 199 ILE A O 1
ATOM 1556 N N . LYS A 1 200 ? 16.578 6.98 14.125 1 76.69 200 LYS A N 1
ATOM 1557 C CA . LYS A 1 200 ? 15.453 6.086 14.359 1 76.69 200 LYS A CA 1
ATOM 1558 C C . LYS A 1 200 ? 15.062 5.344 13.086 1 76.69 200 LYS A C 1
ATOM 1560 O O . LYS A 1 200 ? 14.891 4.121 13.102 1 76.69 200 LYS A O 1
ATOM 1565 N N . THR A 1 201 ? 14.953 6.066 12.078 1 75.12 201 THR A N 1
ATOM 1566 C CA . THR A 1 201 ? 14.57 5.434 10.82 1 75.12 201 THR A CA 1
ATOM 1567 C C . THR A 1 201 ? 15.719 4.602 10.258 1 75.12 201 THR A C 1
ATOM 1569 O O . THR A 1 201 ? 15.5 3.516 9.719 1 75.12 201 THR A O 1
ATOM 1572 N N . GLY A 1 202 ? 16.953 5.121 10.43 1 76.06 202 GLY A N 1
ATOM 1573 C CA . GLY A 1 202 ? 18.125 4.387 9.984 1 76.06 202 GLY A CA 1
ATOM 1574 C C . GLY A 1 202 ? 18.344 3.094 10.75 1 76.06 202 GLY A C 1
ATOM 1575 O O . GLY A 1 202 ? 18.766 2.088 10.172 1 76.06 202 GLY A O 1
ATOM 1576 N N . SER A 1 203 ? 18.016 3.146 11.938 1 80.25 203 SER A N 1
ATOM 1577 C CA . SER A 1 203 ? 18.172 1.949 12.75 1 80.25 203 SER A CA 1
ATOM 1578 C C . SER A 1 203 ? 17.219 0.845 12.305 1 80.25 203 SER A C 1
ATOM 1580 O O . SER A 1 203 ? 17.562 -0.337 12.352 1 80.25 203 SER A O 1
ATOM 1582 N N . VAL A 1 204 ? 16.109 1.241 11.836 1 80.31 204 VAL A N 1
ATOM 1583 C CA . VAL A 1 204 ? 15.141 0.259 11.352 1 80.31 204 VAL A CA 1
ATOM 1584 C C . VAL A 1 204 ? 15.688 -0.431 10.102 1 80.31 204 VAL A C 1
ATOM 1586 O O . VAL A 1 204 ? 15.625 -1.657 9.992 1 80.31 204 VAL A O 1
ATOM 1589 N N . THR A 1 205 ? 16.203 0.322 9.219 1 82.88 205 THR A N 1
ATOM 1590 C CA . THR A 1 205 ? 16.766 -0.244 7.992 1 82.88 205 THR A CA 1
ATOM 1591 C C . THR A 1 205 ? 17.969 -1.13 8.297 1 82.88 205 THR A C 1
ATOM 1593 O O . THR A 1 205 ? 18.125 -2.188 7.688 1 82.88 205 THR A O 1
ATOM 1596 N N . THR A 1 206 ? 18.734 -0.708 9.289 1 85.56 206 THR A N 1
ATOM 1597 C CA . THR A 1 206 ? 19.891 -1.492 9.672 1 85.56 206 THR A CA 1
ATOM 1598 C C . THR A 1 206 ? 19.469 -2.812 10.312 1 85.56 206 THR A C 1
ATOM 1600 O O . THR A 1 206 ? 20.016 -3.869 9.977 1 85.56 206 THR A O 1
ATOM 1603 N N . ALA A 1 207 ? 18.547 -2.746 11.125 1 86 207 ALA A N 1
ATOM 1604 C CA . ALA A 1 207 ? 18.047 -3.949 11.789 1 86 207 ALA A CA 1
ATOM 1605 C C . ALA A 1 207 ? 17.453 -4.926 10.781 1 86 207 ALA A C 1
ATOM 1607 O O . ALA A 1 207 ? 17.688 -6.137 10.867 1 86 207 ALA A O 1
ATOM 1608 N N . LEU A 1 208 ? 16.766 -4.406 9.867 1 85.62 208 LEU A N 1
ATOM 1609 C CA . LEU A 1 208 ? 16.141 -5.258 8.867 1 85.62 208 LEU A CA 1
ATOM 1610 C C . LEU A 1 208 ? 17.188 -5.855 7.934 1 85.62 208 LEU A C 1
ATOM 1612 O O . LEU A 1 208 ? 17.062 -7 7.492 1 85.62 208 LEU A O 1
ATOM 1616 N N . ALA A 1 209 ? 18.156 -5.094 7.652 1 84.81 209 ALA A N 1
ATOM 1617 C CA . ALA A 1 209 ? 19.234 -5.617 6.812 1 84.81 209 ALA A CA 1
ATOM 1618 C C . ALA A 1 209 ? 19.969 -6.754 7.512 1 84.81 209 ALA A C 1
ATOM 1620 O O . ALA A 1 209 ? 20.281 -7.77 6.887 1 84.81 209 ALA A O 1
ATOM 1621 N N . ILE A 1 210 ? 20.203 -6.582 8.742 1 86 210 ILE A N 1
ATOM 1622 C CA . ILE A 1 210 ? 20.875 -7.617 9.516 1 86 210 ILE A CA 1
ATOM 1623 C C . ILE A 1 210 ? 19.984 -8.859 9.609 1 86 210 ILE A C 1
ATOM 1625 O O . ILE A 1 210 ? 20.469 -9.984 9.492 1 86 210 ILE A O 1
ATOM 1629 N N . LEU A 1 211 ? 18.75 -8.602 9.836 1 86.06 211 LEU A N 1
ATOM 1630 C CA . LEU A 1 211 ? 17.812 -9.711 9.891 1 86.06 211 LEU A CA 1
ATOM 1631 C C . LEU A 1 211 ? 17.781 -10.477 8.57 1 86.06 211 LEU A C 1
ATOM 1633 O O . LEU A 1 211 ? 17.719 -11.703 8.562 1 86.06 211 LEU A O 1
ATOM 1637 N N . CYS A 1 212 ? 17.781 -9.781 7.531 1 87.44 212 CYS A N 1
ATOM 1638 C CA . CYS A 1 212 ? 17.828 -10.406 6.219 1 87.44 212 CYS A CA 1
ATOM 1639 C C . CYS A 1 212 ? 19.078 -11.25 6.055 1 87.44 212 CYS A C 1
ATOM 1641 O O . CYS A 1 212 ? 19.031 -12.352 5.504 1 87.44 212 CYS A O 1
ATOM 1643 N N . LEU A 1 213 ? 20.188 -10.789 6.547 1 86.62 213 LEU A N 1
ATOM 1644 C CA . LEU A 1 213 ? 21.453 -11.516 6.48 1 86.62 213 LEU A CA 1
ATOM 1645 C C . LEU A 1 213 ? 21.391 -12.789 7.312 1 86.62 213 LEU A C 1
ATOM 1647 O O . LEU A 1 213 ? 21.766 -13.867 6.84 1 86.62 213 LEU A O 1
ATOM 1651 N N . ILE A 1 214 ? 20.844 -12.672 8.43 1 87.75 214 ILE A N 1
ATOM 1652 C CA . ILE A 1 214 ? 20.734 -13.828 9.32 1 87.75 214 ILE A CA 1
ATOM 1653 C C . ILE A 1 214 ? 19.797 -14.859 8.703 1 87.75 214 ILE A C 1
ATOM 1655 O O . ILE A 1 214 ? 20.094 -16.062 8.711 1 87.75 214 ILE A O 1
ATOM 1659 N N . LEU A 1 215 ? 18.703 -14.398 8.188 1 85.44 215 LEU A N 1
ATOM 1660 C CA . LEU A 1 215 ? 17.734 -15.305 7.582 1 85.44 215 LEU A CA 1
ATOM 1661 C C . LEU A 1 215 ? 18.328 -16.016 6.375 1 85.44 215 LEU A C 1
ATOM 1663 O O . LEU A 1 215 ? 18.047 -17.203 6.145 1 85.44 215 LEU A O 1
ATOM 1667 N N . TYR A 1 216 ? 19.094 -15.344 5.684 1 86.44 216 TYR A N 1
ATOM 1668 C CA . TYR A 1 216 ? 19.719 -15.953 4.516 1 86.44 216 TYR A CA 1
ATOM 1669 C C . TYR A 1 216 ? 20.75 -17 4.93 1 86.44 216 TYR A C 1
ATOM 1671 O O . TYR A 1 216 ? 20.859 -18.047 4.305 1 86.44 216 TYR A O 1
ATOM 1679 N N . LEU A 1 217 ? 21.5 -16.781 5.988 1 84.94 217 LEU A N 1
ATOM 1680 C CA . LEU A 1 217 ? 22.547 -17.688 6.441 1 84.94 217 LEU A CA 1
ATOM 1681 C C . LEU A 1 217 ? 21.953 -18.922 7.098 1 84.94 217 LEU A C 1
ATOM 1683 O O . LEU A 1 217 ? 22.547 -20 7.043 1 84.94 217 LEU A O 1
ATOM 1687 N N . VAL A 1 218 ? 20.781 -18.812 7.676 1 82.69 218 VAL A N 1
ATOM 1688 C CA . VAL A 1 218 ? 20.141 -19.922 8.352 1 82.69 218 VAL A CA 1
ATOM 1689 C C . VAL A 1 218 ? 19.469 -20.844 7.328 1 82.69 218 VAL A C 1
ATOM 1691 O O . VAL A 1 218 ? 19.547 -22.078 7.449 1 82.69 218 VAL A O 1
ATOM 1694 N N . ASN A 1 219 ? 18.766 -20.297 6.406 1 79.12 219 ASN A N 1
ATOM 1695 C CA . ASN A 1 219 ? 18.078 -21.094 5.398 1 79.12 219 ASN A CA 1
ATOM 1696 C C . ASN A 1 219 ? 18.391 -20.594 3.988 1 79.12 219 ASN A C 1
ATOM 1698 O O . ASN A 1 219 ? 17.656 -19.781 3.438 1 79.12 219 ASN A O 1
ATOM 1702 N N . THR A 1 220 ? 19.406 -21.297 3.453 1 74.88 220 THR A N 1
ATOM 1703 C CA . THR A 1 220 ? 19.859 -20.875 2.137 1 74.88 220 THR A CA 1
ATOM 1704 C C . THR A 1 220 ? 19 -21.484 1.039 1 74.88 220 THR A C 1
ATOM 1706 O O . THR A 1 220 ? 18.984 -21 -0.094 1 74.88 220 THR A O 1
ATOM 1709 N N . GLU A 1 221 ? 18.125 -22.391 1.448 1 72.25 221 GLU A N 1
ATOM 1710 C CA . GLU A 1 221 ? 17.359 -23.094 0.427 1 72.25 221 GLU A CA 1
ATOM 1711 C C . GLU A 1 221 ? 15.984 -22.469 0.242 1 72.25 221 GLU A C 1
ATOM 1713 O O . GLU A 1 221 ? 15.391 -22.578 -0.834 1 72.25 221 GLU A O 1
ATOM 1718 N N . SER A 1 222 ? 15.648 -21.844 1.336 1 74.31 222 SER A N 1
ATOM 1719 C CA . SER A 1 222 ? 14.305 -21.281 1.262 1 74.31 222 SER A CA 1
ATOM 1720 C C . SER A 1 222 ? 14.312 -19.891 0.64 1 74.31 222 SER A C 1
ATOM 1722 O O . SER A 1 222 ? 15.328 -19.203 0.682 1 74.31 222 SER A O 1
ATOM 1724 N N . ASN A 1 223 ? 13.289 -19.625 -0.117 1 79.75 223 ASN A N 1
ATOM 1725 C CA . ASN A 1 223 ? 13.156 -18.297 -0.733 1 79.75 223 ASN A CA 1
ATOM 1726 C C . ASN A 1 223 ? 12.484 -17.312 0.21 1 79.75 223 ASN A C 1
ATOM 1728 O O . ASN A 1 223 ? 11.961 -16.281 -0.231 1 79.75 223 ASN A O 1
ATOM 1732 N N . VAL A 1 224 ? 12.57 -17.625 1.45 1 80.62 224 VAL A N 1
ATOM 1733 C CA . VAL A 1 224 ? 11.984 -16.719 2.438 1 80.62 224 VAL A CA 1
ATOM 1734 C C . VAL A 1 224 ? 12.781 -15.422 2.502 1 80.62 224 VAL A C 1
ATOM 1736 O O . VAL A 1 224 ? 12.203 -14.336 2.609 1 80.62 224 VAL A O 1
ATOM 1739 N N . THR A 1 225 ? 14.039 -15.562 2.346 1 82.62 225 THR A N 1
ATOM 1740 C CA . THR A 1 225 ? 14.891 -14.383 2.398 1 82.62 225 THR A CA 1
ATOM 1741 C C . THR A 1 225 ? 14.648 -13.484 1.188 1 82.62 225 THR A C 1
ATOM 1743 O O . THR A 1 225 ? 14.695 -12.258 1.304 1 82.62 225 THR A O 1
ATOM 1746 N N . VAL A 1 226 ? 14.336 -14.117 0.117 1 81.94 226 VAL A N 1
ATOM 1747 C CA . VAL A 1 226 ? 14.055 -13.336 -1.086 1 81.94 226 VAL A CA 1
ATOM 1748 C C . VAL A 1 226 ? 12.75 -12.562 -0.91 1 81.94 226 VAL A C 1
ATOM 1750 O O . VAL A 1 226 ? 12.656 -11.398 -1.303 1 81.94 226 VAL A O 1
ATOM 1753 N N . GLY A 1 227 ? 11.82 -13.25 -0.288 1 85.19 227 GLY A N 1
ATOM 1754 C CA . GLY A 1 227 ? 10.57 -12.562 0.002 1 85.19 227 GLY A CA 1
ATOM 1755 C C . GLY A 1 227 ? 10.75 -11.359 0.911 1 85.19 227 GLY A C 1
ATOM 1756 O O . GLY A 1 227 ? 10.18 -10.297 0.665 1 85.19 227 GLY A O 1
ATOM 1757 N N . PHE A 1 228 ? 11.555 -11.547 1.842 1 85.19 228 PHE A N 1
ATOM 1758 C CA . PHE A 1 228 ? 11.867 -10.453 2.758 1 85.19 228 PHE A CA 1
ATOM 1759 C C . PHE A 1 228 ? 12.672 -9.367 2.055 1 85.19 228 PHE A C 1
ATOM 1761 O O . PHE A 1 228 ? 12.477 -8.18 2.305 1 85.19 228 PHE A O 1
ATOM 1768 N N . GLY A 1 229 ? 13.484 -9.773 1.196 1 84 229 GLY A N 1
ATOM 1769 C CA . GLY A 1 229 ? 14.312 -8.844 0.44 1 84 229 GLY A CA 1
ATOM 1770 C C . GLY A 1 229 ? 13.508 -7.93 -0.46 1 84 229 GLY A C 1
ATOM 1771 O O . GLY A 1 229 ? 13.883 -6.777 -0.683 1 84 229 GLY A O 1
ATOM 1772 N N . PHE A 1 230 ? 12.328 -8.422 -0.875 1 85.94 230 PHE A N 1
ATOM 1773 C CA . PHE A 1 230 ? 11.453 -7.609 -1.715 1 85.94 230 PHE A CA 1
ATOM 1774 C C . PHE A 1 230 ? 10.984 -6.367 -0.97 1 85.94 230 PHE A C 1
ATOM 1776 O O . PHE A 1 230 ? 10.789 -5.309 -1.575 1 85.94 230 PHE A O 1
ATOM 1783 N N . CYS A 1 231 ? 10.938 -6.539 0.277 1 86.88 231 CYS A N 1
ATOM 1784 C CA . CYS A 1 231 ? 10.406 -5.441 1.078 1 86.88 231 CYS A CA 1
ATOM 1785 C C . CYS A 1 231 ? 11.523 -4.523 1.556 1 86.88 231 CYS A C 1
ATOM 1787 O O . CYS A 1 231 ? 11.273 -3.369 1.908 1 86.88 231 CYS A O 1
ATOM 1789 N N . LEU A 1 232 ? 12.727 -5.016 1.545 1 84.56 232 LEU A N 1
ATOM 1790 C CA . LEU A 1 232 ? 13.852 -4.281 2.113 1 84.56 232 LEU A CA 1
ATOM 1791 C C . LEU A 1 232 ? 14.133 -3.012 1.316 1 84.56 232 LEU A C 1
ATOM 1793 O O . LEU A 1 232 ? 14.367 -1.949 1.895 1 84.56 232 LEU A O 1
ATOM 1797 N N . GLY A 1 233 ? 14.133 -3.102 0.031 1 84.56 233 GLY A N 1
ATOM 1798 C CA . GLY A 1 233 ? 14.367 -1.928 -0.794 1 84.56 233 GLY A CA 1
ATOM 1799 C C . GLY A 1 233 ? 13.375 -0.807 -0.526 1 84.56 233 GLY A C 1
ATOM 1800 O O . GLY A 1 233 ? 13.758 0.364 -0.47 1 84.56 233 GLY A O 1
ATOM 1801 N N . ARG A 1 234 ? 12.195 -1.165 -0.216 1 91.75 234 ARG A N 1
ATOM 1802 C CA . ARG A 1 234 ? 11.156 -0.164 0.014 1 91.75 234 ARG A CA 1
ATOM 1803 C C . ARG A 1 234 ? 11.305 0.466 1.396 1 91.75 234 ARG A C 1
ATOM 1805 O O . ARG A 1 234 ? 11.016 1.651 1.576 1 91.75 234 ARG A O 1
ATOM 1812 N N . VAL A 1 235 ? 11.727 -0.336 2.219 1 89.19 235 VAL A N 1
ATOM 1813 C CA . VAL A 1 235 ? 11.922 0.186 3.566 1 89.19 235 VAL A CA 1
ATOM 1814 C C . VAL A 1 235 ? 13.031 1.241 3.559 1 89.19 235 VAL A C 1
ATOM 1816 O O . VAL A 1 235 ? 12.93 2.256 4.254 1 89.19 235 VAL A O 1
ATOM 1819 N N . TYR A 1 236 ? 14.016 1.061 2.77 1 90.19 236 TYR A N 1
ATOM 1820 C CA . TYR A 1 236 ? 15.07 2.051 2.607 1 90.19 236 TYR A CA 1
ATOM 1821 C C . TYR A 1 236 ? 14.516 3.367 2.082 1 90.19 236 TYR A C 1
ATOM 1823 O O . TYR A 1 236 ? 14.75 4.426 2.668 1 90.19 236 TYR A O 1
ATOM 1831 N N . ALA A 1 237 ? 13.766 3.266 1.117 1 91.75 237 ALA A N 1
ATOM 1832 C CA . ALA A 1 237 ? 13.188 4.469 0.52 1 91.75 237 ALA A CA 1
ATOM 1833 C C . ALA A 1 237 ? 12.281 5.191 1.509 1 91.75 237 ALA A C 1
ATOM 1835 O O . ALA A 1 237 ? 12.297 6.422 1.594 1 91.75 237 ALA A O 1
ATOM 1836 N N . LEU A 1 238 ? 11.578 4.418 2.232 1 91.38 238 LEU A N 1
ATOM 1837 C CA . LEU A 1 238 ? 10.664 5.004 3.211 1 91.38 238 LEU A CA 1
ATOM 1838 C C . LEU A 1 238 ? 11.438 5.699 4.324 1 91.38 238 LEU A C 1
ATOM 1840 O O . LEU A 1 238 ? 11 6.727 4.844 1 91.38 238 LEU A O 1
ATOM 1844 N N . THR A 1 239 ? 12.508 5.113 4.633 1 87.19 239 THR A N 1
ATOM 1845 C CA . THR A 1 239 ? 13.367 5.727 5.637 1 87.19 239 THR A CA 1
ATOM 1846 C C . THR A 1 239 ? 13.82 7.113 5.188 1 87.19 239 THR A C 1
ATOM 1848 O O . THR A 1 239 ? 13.781 8.07 5.965 1 87.19 239 THR A O 1
ATOM 1851 N N . MET A 1 240 ? 14.211 7.23 4.059 1 89.38 240 MET A N 1
ATOM 1852 C CA . MET A 1 240 ? 14.641 8.516 3.514 1 89.38 240 MET A CA 1
ATOM 1853 C C . MET A 1 240 ? 13.484 9.508 3.465 1 89.38 240 MET A C 1
ATOM 1855 O O . MET A 1 240 ? 13.625 10.648 3.902 1 89.38 240 MET A O 1
ATOM 1859 N N . LEU A 1 241 ? 12.359 9.094 3.016 1 90.25 241 LEU A N 1
ATOM 1860 C CA . LEU A 1 241 ? 11.219 9.977 2.834 1 90.25 241 LEU A CA 1
ATOM 1861 C C . LEU A 1 241 ? 10.648 10.414 4.18 1 90.25 241 LEU A C 1
ATOM 1863 O O . LEU A 1 241 ? 10.242 11.57 4.34 1 90.25 241 LEU A O 1
ATOM 1867 N N . PHE A 1 242 ? 10.656 9.516 5.086 1 84.94 242 PHE A N 1
ATOM 1868 C CA . PHE A 1 242 ? 10.195 9.883 6.418 1 84.94 242 PHE A CA 1
ATOM 1869 C C . PHE A 1 242 ? 11.133 10.906 7.047 1 84.94 242 PHE A C 1
ATOM 1871 O O . PHE A 1 242 ? 10.688 11.828 7.738 1 84.94 242 PHE A O 1
ATOM 1878 N N . ASN A 1 243 ? 12.375 10.727 6.797 1 82.62 243 ASN A N 1
ATOM 1879 C CA . ASN A 1 243 ? 13.359 11.688 7.289 1 82.62 243 ASN A CA 1
ATOM 1880 C C . ASN A 1 243 ? 13.141 13.07 6.688 1 82.62 243 ASN A C 1
ATOM 1882 O O . ASN A 1 243 ? 13.289 14.078 7.379 1 82.62 243 ASN A O 1
ATOM 1886 N N . LEU A 1 244 ? 12.766 13.148 5.562 1 83.69 244 LEU A N 1
ATOM 1887 C CA . LEU A 1 244 ? 12.586 14.414 4.863 1 83.69 244 LEU A CA 1
ATOM 1888 C C . LEU A 1 244 ? 11.258 15.062 5.246 1 83.69 244 LEU A C 1
ATOM 1890 O O . LEU A 1 244 ? 11.18 16.281 5.395 1 83.69 244 LEU A O 1
ATOM 1894 N N . ASN A 1 245 ? 10.258 14.273 5.48 1 82.88 245 ASN A N 1
ATOM 1895 C CA . ASN A 1 245 ? 8.922 14.797 5.727 1 82.88 245 ASN A CA 1
ATOM 1896 C C . ASN A 1 245 ? 8.734 15.188 7.188 1 82.88 245 ASN A C 1
ATOM 1898 O O . ASN A 1 245 ? 7.828 15.961 7.516 1 82.88 245 ASN A O 1
ATOM 1902 N N . THR A 1 246 ? 9.359 14.695 8.062 1 74.44 246 THR A N 1
ATOM 1903 C CA . THR A 1 246 ? 9.234 15.023 9.477 1 74.44 246 THR A CA 1
ATOM 1904 C C . THR A 1 246 ? 9.719 16.453 9.75 1 74.44 246 THR A C 1
ATOM 1906 O O . THR A 1 246 ? 9.391 17.031 10.781 1 74.44 246 THR A O 1
ATOM 1909 N N . ARG A 1 247 ? 10.422 16.953 8.852 1 67.06 247 ARG A N 1
ATOM 1910 C CA . ARG A 1 247 ? 10.82 18.344 9 1 67.06 247 ARG A CA 1
ATOM 1911 C C . ARG A 1 247 ? 9.594 19.25 9.117 1 67.06 247 ARG A C 1
ATOM 1913 O O . ARG A 1 247 ? 9.68 20.344 9.695 1 67.06 247 ARG A O 1
ATOM 1920 N N . LEU A 1 248 ? 8.492 18.766 8.594 1 60.03 248 LEU A N 1
ATOM 1921 C CA . LEU A 1 248 ? 7.238 19.516 8.609 1 60.03 248 LEU A CA 1
ATOM 1922 C C . LEU A 1 248 ? 6.691 19.625 10.031 1 60.03 248 LEU A C 1
ATOM 1924 O O . LEU A 1 248 ? 6.195 20.688 10.43 1 60.03 248 LEU A O 1
ATOM 1928 N N . LYS A 1 249 ? 6.742 18.547 10.711 1 55.09 249 LYS A N 1
ATOM 1929 C CA . LYS A 1 249 ? 6.168 18.531 12.055 1 55.09 249 LYS A CA 1
ATOM 1930 C C . LYS A 1 249 ? 6.895 19.516 12.977 1 55.09 249 LYS A C 1
ATOM 1932 O O . LYS A 1 249 ? 6.281 20.094 13.875 1 55.09 249 LYS A O 1
ATOM 1937 N N . GLY A 1 250 ? 8.117 19.734 12.797 1 50.78 250 GLY A N 1
ATOM 1938 C CA . GLY A 1 250 ? 8.875 20.703 13.578 1 50.78 250 GLY A CA 1
ATOM 1939 C C . GLY A 1 250 ? 8.523 22.141 13.242 1 50.78 250 GLY A C 1
ATOM 1940 O O . GLY A 1 250 ? 8.508 23 14.125 1 50.78 250 GLY A O 1
ATOM 1941 N N . ARG A 1 251 ? 8.203 22.359 12.078 1 49.03 251 ARG A N 1
ATOM 1942 C CA . ARG A 1 251 ? 7.836 23.734 11.727 1 49.03 251 ARG A CA 1
ATOM 1943 C C . ARG A 1 251 ? 6.488 24.109 12.328 1 49.03 251 ARG A C 1
ATOM 1945 O O . ARG A 1 251 ? 6.301 25.25 12.773 1 49.03 251 ARG A O 1
ATOM 1952 N N . ARG A 1 252 ? 5.641 23.203 12.484 1 47.72 252 ARG A N 1
ATOM 1953 C CA . ARG A 1 252 ? 4.336 23.484 13.07 1 47.72 252 ARG A CA 1
ATOM 1954 C C . ARG A 1 252 ? 4.457 23.766 14.57 1 47.72 252 ARG A C 1
ATOM 1956 O O . ARG A 1 252 ? 3.799 24.656 15.094 1 47.72 252 ARG A O 1
ATOM 1963 N N . HIS A 1 253 ? 5.227 22.984 15.172 1 46.38 253 HIS A N 1
ATOM 1964 C CA . HIS A 1 253 ? 5.465 23.25 16.594 1 46.38 253 HIS A CA 1
ATOM 1965 C C . HIS A 1 253 ? 6.25 24.531 16.797 1 46.38 253 HIS A C 1
ATOM 1967 O O . HIS A 1 253 ? 6.004 25.266 17.75 1 46.38 253 HIS A O 1
ATOM 1973 N N . ALA A 1 254 ? 7.199 24.859 16 1 45.06 254 ALA A N 1
ATOM 1974 C CA . ALA A 1 254 ? 7.906 26.141 16.094 1 45.06 254 ALA A CA 1
ATOM 1975 C C . ALA A 1 254 ? 6.965 27.297 15.828 1 45.06 254 ALA A C 1
ATOM 1977 O O . ALA A 1 254 ? 7.07 28.359 16.469 1 45.06 254 ALA A O 1
ATOM 1978 N N . ASP A 1 255 ? 6.105 27.172 14.961 1 43.12 255 ASP A N 1
ATOM 1979 C CA . ASP A 1 255 ? 5.109 28.219 14.75 1 43.12 255 ASP A CA 1
ATOM 1980 C C . ASP A 1 255 ? 4.145 28.297 15.93 1 43.12 255 ASP A C 1
ATOM 1982 O O . ASP A 1 255 ? 3.693 29.391 16.281 1 43.12 255 ASP A O 1
ATOM 1986 N N . ASP A 1 256 ? 3.828 27.25 16.531 1 41.22 256 ASP A N 1
ATOM 1987 C CA . ASP A 1 256 ? 3.004 27.328 17.734 1 41.22 256 ASP A CA 1
ATOM 1988 C C . ASP A 1 256 ? 3.793 27.922 18.906 1 41.22 256 ASP A C 1
ATOM 1990 O O . ASP A 1 256 ? 3.232 28.625 19.75 1 41.22 256 ASP A O 1
ATOM 1994 N N . THR A 1 257 ? 5.004 27.641 19.031 1 37.31 257 THR A N 1
ATOM 1995 C CA . THR A 1 257 ? 5.777 28.219 20.141 1 37.31 257 THR A CA 1
ATOM 1996 C C . THR A 1 257 ? 6.191 29.641 19.828 1 37.31 257 THR A C 1
ATOM 1998 O O . THR A 1 257 ? 6.625 30.375 20.719 1 37.31 257 THR A O 1
ATOM 2001 N N . THR A 1 258 ? 6.406 30.016 18.656 1 34 258 THR A N 1
ATOM 2002 C CA . THR A 1 258 ? 6.668 31.438 18.453 1 34 258 THR A CA 1
ATOM 2003 C C . THR A 1 258 ? 5.391 32.25 18.625 1 34 258 THR A C 1
ATOM 2005 O O . THR A 1 258 ? 4.773 32.688 17.656 1 34 258 THR A O 1
ATOM 2008 N N . ILE A 1 259 ? 4.48 31.812 19.516 1 30.27 259 ILE A N 1
ATOM 2009 C CA . ILE A 1 259 ? 3.689 32.875 20.109 1 30.27 259 ILE A CA 1
ATOM 2010 C C . ILE A 1 259 ? 4.613 33.938 20.703 1 30.27 259 ILE A C 1
ATOM 2012 O O . ILE A 1 259 ? 5.316 33.656 21.688 1 30.27 259 ILE A O 1
ATOM 2016 N N . TYR A 1 260 ? 5.172 34.875 20 1 28.53 260 TYR A N 1
ATOM 2017 C CA . TYR A 1 260 ? 5.719 36.094 20.562 1 28.53 260 TYR A CA 1
ATOM 2018 C C . TYR A 1 260 ? 4.863 36.625 21.719 1 28.53 260 TYR A C 1
ATOM 2020 O O . TYR A 1 260 ? 3.633 36.531 21.656 1 28.53 260 TYR A O 1
ATOM 2028 N N . PRO A 1 261 ? 5.23 36.594 22.906 1 27.84 261 PRO A N 1
ATOM 2029 C CA . PRO A 1 261 ? 4.52 37.438 23.859 1 27.84 261 PRO A CA 1
ATOM 2030 C C . PRO A 1 261 ? 4.055 38.75 23.234 1 27.84 261 PRO A C 1
ATOM 2032 O O . PRO A 1 261 ? 4.688 39.25 22.297 1 27.84 261 PRO A O 1
ATOM 2035 N N . PRO A 1 262 ? 2.781 39.031 23.281 1 26.91 262 PRO A N 1
ATOM 2036 C CA . PRO A 1 262 ? 2.436 40.375 22.844 1 26.91 262 PRO A CA 1
ATOM 2037 C C . PRO A 1 262 ? 3.469 41.438 23.266 1 26.91 262 PRO A C 1
ATOM 2039 O O . PRO A 1 262 ? 3.771 41.562 24.453 1 26.91 262 PRO A O 1
ATOM 2042 N N . GLU A 1 263 ? 4.664 41.5 22.766 1 25.36 263 GLU A N 1
ATOM 2043 C CA . GLU A 1 263 ? 5.293 42.781 23.062 1 25.36 263 GLU A CA 1
ATOM 2044 C C . GLU A 1 263 ? 4.25 43.875 23.172 1 25.36 263 GLU A C 1
ATOM 2046 O O . GLU A 1 263 ? 3.188 43.812 22.547 1 25.36 263 GLU A O 1
ATOM 2051 N N . SER A 1 264 ? 4.156 44.562 24.312 1 24.56 264 SER A N 1
ATOM 2052 C CA . SER A 1 264 ? 3.654 45.938 24.422 1 24.56 264 SER A CA 1
ATOM 2053 C C . SER A 1 264 ? 3.775 46.688 23.094 1 24.56 264 SER A C 1
ATOM 2055 O O . SER A 1 264 ? 4.797 46.594 22.406 1 24.56 264 SER A O 1
ATOM 2057 N N . GLY A 1 265 ? 2.66 46.719 22.297 1 23.69 265 GLY A N 1
ATOM 2058 C CA . GLY A 1 265 ? 2.416 47.594 21.172 1 23.69 265 GLY A CA 1
ATOM 2059 C C . GLY A 1 265 ? 3.287 48.844 21.203 1 23.69 265 GLY A C 1
ATOM 2060 O O . GLY A 1 265 ? 3.025 49.781 21.969 1 23.69 265 GLY A O 1
ATOM 2061 N N . SER A 1 266 ? 4.574 48.719 21.484 1 22.59 266 SER A N 1
ATOM 2062 C CA . SER A 1 266 ? 5.145 49.969 20.938 1 22.59 266 SER A CA 1
ATOM 2063 C C . SER A 1 266 ? 4.621 50.25 19.547 1 22.59 266 SER A C 1
ATOM 2065 O O . SER A 1 266 ? 4.711 49.406 18.656 1 22.59 266 SER A O 1
ATOM 2067 N N . GLY A 1 267 ? 3.402 50.969 19.422 1 23.7 267 GLY A N 1
ATOM 2068 C CA . GLY A 1 267 ? 2.842 51.875 18.453 1 23.7 267 GLY A CA 1
ATOM 2069 C C . GLY A 1 267 ? 3.891 52.531 17.562 1 23.7 267 GLY A C 1
ATOM 2070 O O . GLY A 1 267 ? 4.387 53.625 17.859 1 23.7 267 GLY A O 1
ATOM 2071 N N . GLY A 1 268 ? 4.926 51.844 17.328 1 22.56 268 GLY A N 1
ATOM 2072 C CA . GLY A 1 268 ? 5.656 52.562 16.312 1 22.56 268 GLY A CA 1
ATOM 2073 C C . GLY A 1 268 ? 4.828 52.844 15.078 1 22.56 268 GLY A C 1
ATOM 2074 O O . GLY A 1 268 ? 4.305 51.938 14.445 1 22.56 268 GLY A O 1
ATOM 2075 N N . TYR A 1 269 ? 4.059 53.906 15.125 1 22.36 269 TYR A N 1
ATOM 2076 C CA . TYR A 1 269 ? 3.465 54.781 14.125 1 22.36 269 TYR A CA 1
ATOM 2077 C C . TYR A 1 269 ? 4.34 54.844 12.883 1 22.36 269 TYR A C 1
ATOM 2079 O O . TYR A 1 269 ? 5.512 55.219 12.961 1 22.36 269 TYR A O 1
ATOM 2087 N N . ARG A 1 270 ? 4.387 53.656 12.195 1 24.16 270 ARG A N 1
ATOM 2088 C CA . ARG A 1 270 ? 4.918 54.094 10.914 1 24.16 270 ARG A CA 1
ATOM 2089 C C . ARG A 1 270 ? 4.379 55.469 10.547 1 24.16 270 ARG A C 1
ATOM 2091 O O . ARG A 1 270 ? 3.166 55.688 10.508 1 24.16 270 ARG A O 1
ATOM 2098 N N . LEU A 1 271 ? 5.113 56.406 11 1 22.2 271 LEU A N 1
ATOM 2099 C CA . LEU A 1 271 ? 5.027 57.781 10.5 1 22.2 271 LEU A CA 1
ATOM 2100 C C . LEU A 1 271 ? 4.859 57.781 8.984 1 22.2 271 LEU A C 1
ATOM 2102 O O . LEU A 1 271 ? 5.715 57.281 8.258 1 22.2 271 LEU A O 1
ATOM 2106 N N . ARG A 1 272 ? 3.588 57.219 8.531 1 23.25 272 ARG A N 1
ATOM 2107 C CA . ARG A 1 272 ? 3.309 57.875 7.258 1 23.25 272 ARG A CA 1
ATOM 2108 C C . ARG A 1 272 ? 3.979 59.25 7.184 1 23.25 272 ARG A C 1
ATOM 2110 O O . ARG A 1 272 ? 3.799 60.094 8.07 1 23.25 272 ARG A O 1
ATOM 2117 N N . ASN A 1 273 ? 5.25 59.156 6.742 1 22.86 273 ASN A N 1
ATOM 2118 C CA . ASN A 1 273 ? 5.75 60.469 6.359 1 22.86 273 ASN A CA 1
ATOM 2119 C C . ASN A 1 273 ? 4.641 61.375 5.801 1 22.86 273 ASN A C 1
ATOM 2121 O O . ASN A 1 273 ? 4.133 61.125 4.707 1 22.86 273 ASN A O 1
ATOM 2125 N N . ILE A 1 274 ? 3.545 61.5 6.688 1 23.81 274 ILE A N 1
ATOM 2126 C CA . ILE A 1 274 ? 2.916 62.781 6.371 1 23.81 274 ILE A CA 1
ATOM 2127 C C . ILE A 1 274 ? 3.988 63.844 6.082 1 23.81 274 ILE A C 1
ATOM 2129 O O . ILE A 1 274 ? 4.801 64.188 6.949 1 23.81 274 ILE A O 1
ATOM 2133 N N . ASN A 1 275 ? 4.625 63.625 4.926 1 21.52 275 ASN A N 1
ATOM 2134 C CA . ASN A 1 275 ? 5.125 64.938 4.43 1 21.52 275 ASN A CA 1
ATOM 2135 C C . ASN A 1 275 ? 4.301 66.062 4.961 1 21.52 275 ASN A C 1
ATOM 2137 O O . ASN A 1 275 ? 3.08 66.125 4.789 1 21.52 275 ASN A O 1
ATOM 2141 N N . THR A 1 276 ? 4.684 66.5 6.422 1 22.81 276 THR A N 1
ATOM 2142 C CA . THR A 1 276 ? 4.672 67.938 6.715 1 22.81 276 THR A CA 1
ATOM 2143 C C . THR A 1 276 ? 4.945 68.75 5.457 1 22.81 276 THR A C 1
ATOM 2145 O O . THR A 1 276 ? 6.012 68.625 4.852 1 22.81 276 THR A O 1
ATOM 2148 N N . SER A 1 277 ? 4.312 69.062 4.41 1 26.34 277 SER A N 1
ATOM 2149 C CA . SER A 1 277 ? 3.748 70.375 4.789 1 26.34 277 SER A CA 1
ATOM 2150 C C . SER A 1 277 ? 3.152 70.312 6.191 1 26.34 277 SER A C 1
ATOM 2152 O O . SER A 1 277 ? 3.244 71.312 6.941 1 26.34 277 SER A O 1
ATOM 2154 N N . ASP A 1 278 ? 2.404 70 7.059 1 24.06 278 ASP A N 1
ATOM 2155 C CA . ASP A 1 278 ? 2.738 70.188 8.469 1 24.06 278 ASP A CA 1
ATOM 2156 C C . ASP A 1 278 ? 3.703 69.125 8.945 1 24.06 278 ASP A C 1
ATOM 2158 O O . ASP A 1 278 ? 3.957 68.125 8.234 1 24.06 278 ASP A O 1
ATOM 2162 N N . LEU A 1 279 ? 3.752 68.375 10.336 1 22.39 279 LEU A N 1
ATOM 2163 C CA . LEU A 1 279 ? 4.715 67.688 11.227 1 22.39 279 LEU A CA 1
ATOM 2164 C C . LEU A 1 279 ? 5.039 66.312 10.742 1 22.39 279 LEU A C 1
ATOM 2166 O O . LEU A 1 279 ? 4.242 65.375 10.938 1 22.39 279 LEU A O 1
ATOM 2170 N N . GLY A 1 280 ? 5.363 66 9.578 1 23.77 280 GLY A N 1
ATOM 2171 C CA . GLY A 1 280 ? 5.512 65 8.555 1 23.77 280 GLY A CA 1
ATOM 2172 C C . GLY A 1 280 ? 6.531 63.938 8.906 1 23.77 280 GLY A C 1
ATOM 2173 O O . GLY A 1 280 ? 7.082 63.281 8.023 1 23.77 280 GLY A O 1
ATOM 2174 N N . GLY A 1 281 ? 6.844 63.625 10.406 1 20.66 281 GLY A N 1
ATOM 2175 C CA . GLY A 1 281 ? 8.062 63 10.875 1 20.66 281 GLY A CA 1
ATOM 2176 C C . GLY A 1 281 ? 8.211 61.562 10.398 1 20.66 281 GLY A C 1
ATOM 2177 O O . GLY A 1 281 ? 7.223 60.906 10.078 1 20.66 281 GLY A O 1
ATOM 2178 N N . ILE A 1 282 ? 9.398 61.094 9.945 1 26.77 282 ILE A N 1
ATOM 2179 C CA . ILE A 1 282 ? 10.102 60.031 9.234 1 26.77 282 ILE A CA 1
ATOM 2180 C C . ILE A 1 282 ? 10.195 58.781 10.117 1 26.77 282 ILE A C 1
ATOM 2182 O O . ILE A 1 282 ? 10.961 57.844 9.828 1 26.77 282 ILE A O 1
ATOM 2186 N N . SER A 1 283 ? 9.383 58.312 11.117 1 24 283 SER A N 1
ATOM 2187 C CA . SER A 1 283 ? 9.852 57.469 12.211 1 24 283 SER A CA 1
ATOM 2188 C C . SER A 1 283 ? 10.289 56.125 11.703 1 24 283 SER A C 1
ATOM 2190 O O . SER A 1 283 ? 11.398 55.656 11.984 1 24 283 SER A O 1
ATOM 2192 N N . VAL A 1 284 ? 9.656 54.906 11.57 1 25.83 284 VAL A N 1
ATOM 2193 C CA . VAL A 1 284 ? 9.914 53.781 12.438 1 25.83 284 VAL A CA 1
ATOM 2194 C C . VAL A 1 284 ? 10.766 52.75 11.695 1 25.83 284 VAL A C 1
ATOM 2196 O O . VAL A 1 284 ? 10.266 52.031 10.836 1 25.83 284 VAL A O 1
ATOM 2199 N N . HIS A 1 285 ? 11.805 52.969 10.836 1 25.05 285 HIS A N 1
ATOM 2200 C CA . HIS A 1 285 ? 12.289 51.969 9.898 1 25.05 285 HIS A CA 1
ATOM 2201 C C . HIS A 1 285 ? 13.031 50.844 10.625 1 25.05 285 HIS A C 1
ATOM 2203 O O . HIS A 1 285 ? 13.156 49.719 10.109 1 25.05 285 HIS A O 1
ATOM 2209 N N . ARG A 1 286 ? 13.742 50.75 11.695 1 24.19 286 ARG A N 1
ATOM 2210 C CA . ARG A 1 286 ? 15.023 50.062 11.773 1 24.19 286 ARG A CA 1
ATOM 2211 C C . ARG A 1 286 ? 14.836 48.594 12.141 1 24.19 286 ARG A C 1
ATOM 2213 O O . ARG A 1 286 ? 14.445 48.281 13.273 1 24.19 286 ARG A O 1
ATOM 2220 N N . THR A 1 287 ? 14.383 47.656 11.312 1 25.72 287 THR A N 1
ATOM 2221 C CA . THR A 1 287 ? 14.453 46.281 11.805 1 25.72 287 THR A CA 1
ATOM 2222 C C . THR A 1 287 ? 15.898 45.812 11.859 1 25.72 287 THR A C 1
ATOM 2224 O O . THR A 1 287 ? 16.547 45.656 10.82 1 25.72 287 THR A O 1
ATOM 2227 N N . ALA A 1 288 ? 16.891 46.156 12.664 1 23.7 288 ALA A N 1
ATOM 2228 C CA . ALA A 1 288 ? 18.297 45.812 12.805 1 23.7 288 ALA A CA 1
ATOM 2229 C C . ALA A 1 288 ? 18.453 44.344 13.211 1 23.7 288 ALA A C 1
ATOM 2231 O O . ALA A 1 288 ? 18.062 43.938 14.312 1 23.7 288 ALA A O 1
ATOM 2232 N N . ILE A 1 289 ? 18.359 43.344 12.344 1 25 289 ILE A N 1
ATOM 2233 C CA . ILE A 1 289 ? 18.719 42 12.781 1 25 289 ILE A CA 1
ATOM 2234 C C . ILE A 1 289 ? 20.234 41.906 12.945 1 25 289 ILE A C 1
ATOM 2236 O O . ILE A 1 289 ? 20.969 41.844 11.961 1 25 289 ILE A O 1
ATOM 2240 N N . VAL A 1 290 ? 21.156 42.656 13.617 1 24.64 290 VAL A N 1
ATOM 2241 C CA . VAL A 1 290 ? 22.625 42.625 13.586 1 24.64 290 VAL A CA 1
ATOM 2242 C C . VAL A 1 290 ? 23.109 41.344 14.281 1 24.64 290 VAL A C 1
ATOM 2244 O O . VAL A 1 290 ? 24.172 40.844 13.945 1 24.64 290 VAL A O 1
ATOM 2247 N N . ARG A 1 291 ? 22.719 40.5 15.062 1 25.78 291 ARG A N 1
ATOM 2248 C CA . ARG A 1 291 ? 23.766 40.094 15.984 1 25.78 291 ARG A CA 1
ATOM 2249 C C . ARG A 1 291 ? 24.781 39.188 15.281 1 25.78 291 ARG A C 1
ATOM 2251 O O . ARG A 1 291 ? 24.438 38.125 14.766 1 25.78 291 ARG A O 1
ATOM 2258 N N . ILE A 1 292 ? 26.062 39.688 14.773 1 23.89 292 ILE A N 1
ATOM 2259 C CA . ILE A 1 292 ? 27.422 39.375 14.359 1 23.89 292 ILE A CA 1
ATOM 2260 C C . ILE A 1 292 ? 28.141 38.625 15.477 1 23.89 292 ILE A C 1
ATOM 2262 O O . ILE A 1 292 ? 28.578 39.188 16.469 1 23.89 292 ILE A O 1
ATOM 2266 N N . ASP A 1 293 ? 27.875 37.562 16.016 1 22.2 293 ASP A N 1
ATOM 2267 C CA . ASP A 1 293 ? 28.688 37.25 17.188 1 22.2 293 ASP A CA 1
ATOM 2268 C C . ASP A 1 293 ? 30.109 36.875 16.781 1 22.2 293 ASP A C 1
ATOM 2270 O O . ASP A 1 293 ? 30.984 36.719 17.625 1 22.2 293 ASP A O 1
ATOM 2274 N N . GLY A 1 294 ? 30.375 36.094 15.656 1 21.61 294 GLY A N 1
ATOM 2275 C CA . GLY A 1 294 ? 31.625 35.344 15.82 1 21.61 294 GLY A CA 1
ATOM 2276 C C . GLY A 1 294 ? 32.812 36.219 16.094 1 21.61 294 GLY A C 1
ATOM 2277 O O . GLY A 1 294 ? 32.781 37.438 15.82 1 21.61 294 GLY A O 1
ATOM 2278 N N . SER A 1 295 ? 34.062 35.656 16.688 1 19.45 295 SER A N 1
ATOM 2279 C CA . SER A 1 295 ? 35.281 35.844 17.453 1 19.45 295 SER A CA 1
ATOM 2280 C C . SER A 1 295 ? 36.312 36.594 16.641 1 19.45 295 SER A C 1
ATOM 2282 O O . SER A 1 295 ? 36.688 36.188 15.547 1 19.45 295 SER A O 1
ATOM 2284 N N . GLU A 1 296 ? 36.469 37.938 16.688 1 20.86 296 GLU A N 1
ATOM 2285 C CA . GLU A 1 296 ? 37.625 38.781 16.656 1 20.86 296 GLU A CA 1
ATOM 2286 C C . GLU A 1 296 ? 38.75 38.25 17.531 1 20.86 296 GLU A C 1
ATOM 2288 O O . GLU A 1 296 ? 38.75 38.406 18.75 1 20.86 296 GLU A O 1
ATOM 2293 N N . GLU A 1 297 ? 39.125 37.062 17.531 1 18 297 GLU A N 1
ATOM 2294 C CA . GLU A 1 297 ? 40.406 36.969 18.281 1 18 297 GLU A CA 1
ATOM 2295 C C . GLU A 1 297 ? 41.375 38.031 17.781 1 18 297 GLU A C 1
ATOM 2297 O O . GLU A 1 297 ? 41.562 38.219 16.578 1 18 297 GLU A O 1
ATOM 2302 N N . PHE A 1 298 ? 41.969 38.969 18.547 1 20.17 298 PHE A N 1
ATOM 2303 C CA . PHE A 1 298 ? 42.938 39.969 19.031 1 20.17 298 PHE A CA 1
ATOM 2304 C C . PHE A 1 298 ? 44.344 39.5 18.828 1 20.17 298 PHE A C 1
ATOM 2306 O O . PHE A 1 298 ? 45.312 40.125 19.312 1 20.17 298 PHE A O 1
ATOM 2313 N N . ARG A 1 299 ? 44.688 38.312 18.328 1 19.58 299 ARG A N 1
ATOM 2314 C CA . ARG A 1 299 ? 46.062 38.156 18.828 1 19.58 299 ARG A CA 1
ATOM 2315 C C . ARG A 1 299 ? 46.906 39.375 18.453 1 19.58 299 ARG A C 1
ATOM 2317 O O . ARG A 1 299 ? 46.688 40 17.422 1 19.58 299 ARG A O 1
ATOM 2324 N N . THR A 1 300 ? 48 39.625 19.344 1 18.66 300 THR A N 1
ATOM 2325 C CA . THR A 1 300 ? 49.094 40.375 19.938 1 18.66 300 THR A CA 1
ATOM 2326 C C . THR A 1 300 ? 50.156 40.688 18.875 1 18.66 300 THR A C 1
ATOM 2328 O O . THR A 1 300 ? 50.688 39.781 18.234 1 18.66 300 THR A O 1
ATOM 2331 N N . GLU A 1 301 ? 50.062 41.781 18.141 1 19 301 GLU A N 1
ATOM 2332 C CA . GLU A 1 301 ? 51.219 42.5 17.609 1 19 301 GLU A CA 1
ATOM 2333 C C . GLU A 1 301 ? 52.406 42.438 18.578 1 19 301 GLU A C 1
ATOM 2335 O O . GLU A 1 301 ? 52.344 42.938 19.703 1 19 301 GLU A O 1
ATOM 2340 N N . ASN A 1 302 ? 53.25 41.344 18.469 1 19.12 302 ASN A N 1
ATOM 2341 C CA . ASN A 1 302 ? 54.531 41.25 19.141 1 19.12 302 ASN A CA 1
ATOM 2342 C C . ASN A 1 302 ? 55.25 42.562 19.203 1 19.12 302 ASN A C 1
ATOM 2344 O O . ASN A 1 302 ? 54.938 43.5 18.422 1 19.12 302 ASN A O 1
ATOM 2348 N N . GLY A 1 303 ? 56.625 42.562 19.891 1 18.03 303 GLY A N 1
ATOM 2349 C CA . GLY A 1 303 ? 57.594 43.125 20.812 1 18.03 303 GLY A CA 1
ATOM 2350 C C . GLY A 1 303 ? 58.5 44.188 20.172 1 18.03 303 GLY A C 1
ATOM 2351 O O . GLY A 1 303 ? 58.562 44.281 18.938 1 18.03 303 GLY A O 1
ATOM 2352 N N . ASN A 1 304 ? 59.25 45.156 20.906 1 18.61 304 ASN A N 1
ATOM 2353 C CA . ASN A 1 304 ? 60.375 46.062 21.141 1 18.61 304 ASN A CA 1
ATOM 2354 C C . ASN A 1 304 ? 61.688 45.406 20.781 1 18.61 304 ASN A C 1
ATOM 2356 O O . ASN A 1 304 ? 62.75 46 20.984 1 18.61 304 ASN A O 1
ATOM 2360 N N . THR A 1 305 ? 62.25 44.188 20.797 1 19.78 305 THR A N 1
ATOM 2361 C CA . THR A 1 305 ? 63.625 44.188 21.25 1 19.78 305 THR A CA 1
ATOM 2362 C C . THR A 1 305 ? 64.5 45 20.297 1 19.78 305 THR A C 1
ATOM 2364 O O . THR A 1 305 ? 64.438 44.781 19.078 1 19.78 305 THR A O 1
ATOM 2367 N N . PRO A 1 306 ? 65.25 46.219 20.75 1 20.11 306 PRO A N 1
ATOM 2368 C CA . PRO A 1 306 ? 66.375 47.125 20.609 1 20.11 306 PRO A CA 1
ATOM 2369 C C . PRO A 1 306 ? 67.688 46.406 20.344 1 20.11 306 PRO A C 1
ATOM 2371 O O . PRO A 1 306 ? 68.438 46.75 19.406 1 20.11 306 PRO A O 1
ATOM 2374 N N . ASP A 1 307 ? 68.438 46 21.562 1 19.17 307 ASP A N 1
ATOM 2375 C CA . ASP A 1 307 ? 69.875 46.219 21.891 1 19.17 307 ASP A CA 1
ATOM 2376 C C . ASP A 1 307 ? 70.75 45.156 21.234 1 19.17 307 ASP A C 1
ATOM 2378 O O . ASP A 1 307 ? 71.938 45 21.625 1 19.17 307 ASP A O 1
ATOM 2382 N N . VAL A 1 308 ? 70.625 44.375 20.422 1 19.94 308 VAL A N 1
ATOM 2383 C CA . VAL A 1 308 ? 71.75 43.469 20.438 1 19.94 308 VAL A CA 1
ATOM 2384 C C . VAL A 1 308 ? 73.062 44.281 20.141 1 19.94 308 VAL A C 1
ATOM 2386 O O . VAL A 1 308 ? 73.188 44.844 19.047 1 19.94 308 VAL A O 1
ATOM 2389 N N . ARG A 1 309 ? 73.75 44.781 21.234 1 19.25 309 ARG A N 1
ATOM 2390 C CA . ARG A 1 309 ? 75.062 45.281 21.312 1 19.25 309 ARG A CA 1
ATOM 2391 C C . ARG A 1 309 ? 76.062 44.5 20.438 1 19.25 309 ARG A C 1
ATOM 2393 O O . ARG A 1 309 ? 75.688 43.438 19.922 1 19.25 309 ARG A O 1
ATOM 2400 N N . LYS A 1 310 ? 77.125 44 21.25 1 19.39 310 LYS A N 1
ATOM 2401 C CA . LYS A 1 310 ? 78.562 44.219 21.094 1 19.39 310 LYS A CA 1
ATOM 2402 C C . LYS A 1 310 ? 79.125 43.219 20.109 1 19.39 310 LYS A C 1
ATOM 2404 O O . LYS A 1 310 ? 79.812 43.594 19.188 1 19.39 310 LYS A O 1
ATOM 2409 N N . GLU A 1 311 ? 79.562 42 20.703 1 16.45 311 GLU A N 1
ATOM 2410 C CA . GLU A 1 311 ? 81 41.75 20.781 1 16.45 311 GLU A CA 1
ATOM 2411 C C . GLU A 1 311 ? 81.5 41.031 19.531 1 16.45 311 GLU A C 1
ATOM 2413 O O . GLU A 1 311 ? 82.5 41.438 18.922 1 16.45 311 GLU A O 1
ATOM 2418 N N . SER A 1 312 ? 81.188 39.594 19.531 1 16.33 312 SER A N 1
ATOM 2419 C CA . SER A 1 312 ? 82.5 38.906 19.578 1 16.33 312 SER A CA 1
ATOM 2420 C C . SER A 1 312 ? 83.125 38.844 18.203 1 16.33 312 SER A C 1
ATOM 2422 O O . SER A 1 312 ? 82.562 39.219 17.203 1 16.33 312 SER A O 1
ATOM 2424 N N . GLY A 1 313 ? 83.375 37.5 17.703 1 18.34 313 GLY A N 1
ATOM 2425 C CA . GLY A 1 313 ? 84.688 36.969 17.453 1 18.34 313 GLY A CA 1
ATOM 2426 C C . GLY A 1 313 ? 85.25 37.281 16.062 1 18.34 313 GLY A C 1
ATOM 2427 O O . GLY A 1 313 ? 84.438 37.688 15.188 1 18.34 313 GLY A O 1
ATOM 2428 N N . SER A 1 314 ? 86.5 36.625 15.664 1 18.14 314 SER A N 1
ATOM 2429 C CA . SER A 1 314 ? 87.875 36.656 15.219 1 18.14 314 SER A CA 1
ATOM 2430 C C . SER A 1 314 ? 88 36.406 13.727 1 18.14 314 SER A C 1
ATOM 2432 O O . SER A 1 314 ? 88.625 37.188 12.992 1 18.14 314 SER A O 1
ATOM 2434 N N . ASP A 1 315 ? 88.688 35.188 13.289 1 19.56 315 ASP A N 1
ATOM 2435 C CA . ASP A 1 315 ? 90 35.094 12.57 1 19.56 315 ASP A CA 1
ATOM 2436 C C . ASP A 1 315 ? 89.75 35.125 11.062 1 19.56 315 ASP A C 1
ATOM 2438 O O . ASP A 1 315 ? 88.688 34.844 10.578 1 19.56 315 ASP A O 1
ATOM 2442 N N . ASP A 1 316 ? 90.875 35.156 10.273 1 19.05 316 ASP A N 1
ATOM 2443 C CA . ASP A 1 316 ? 91.812 35.562 9.258 1 19.05 316 ASP A CA 1
ATOM 2444 C C . ASP A 1 316 ? 91.562 34.906 7.918 1 19.05 316 ASP A C 1
ATOM 2446 O O . ASP A 1 316 ? 91.5 35.562 6.883 1 19.05 316 ASP A O 1
ATOM 2450 N N . LYS A 1 317 ? 91.938 33.469 7.875 1 20.12 317 LYS A N 1
ATOM 2451 C CA . LYS A 1 317 ? 93.25 33.094 7.238 1 20.12 317 LYS A CA 1
ATOM 2452 C C . LYS A 1 317 ? 93.062 33 5.723 1 20.12 317 LYS A C 1
ATOM 2454 O O . LYS A 1 317 ? 91.938 32.906 5.219 1 20.12 317 LYS A O 1
ATOM 2459 N N . SER A 1 318 ? 93.75 32.031 5.238 1 19.17 318 SER A N 1
ATOM 2460 C CA . SER A 1 318 ? 95 31.922 4.441 1 19.17 318 SER A CA 1
ATOM 2461 C C . SER A 1 318 ? 94.688 31.875 2.951 1 19.17 318 SER A C 1
ATOM 2463 O O . SER A 1 318 ? 94.5 32.938 2.318 1 19.17 318 SER A O 1
ATOM 2465 N N . GLY A 1 319 ? 95.188 30.812 2.307 1 19.44 319 GLY A N 1
ATOM 2466 C CA . GLY A 1 319 ? 96.25 30.797 1.355 1 19.44 319 GLY A CA 1
ATOM 2467 C C . GLY A 1 319 ? 95.812 31.078 -0.069 1 19.44 319 GLY A C 1
ATOM 2468 O O . GLY A 1 319 ? 96.375 32 -0.708 1 19.44 319 GLY A O 1
ATOM 2469 N N . ALA A 1 320 ? 95.375 29.984 -0.63 1 21.22 320 ALA A N 1
ATOM 2470 C CA . ALA A 1 320 ? 96.438 29.469 -1.539 1 21.22 320 ALA A CA 1
ATOM 2471 C C . ALA A 1 320 ? 96.562 30.344 -2.783 1 21.22 320 ALA A C 1
ATOM 2473 O O . ALA A 1 320 ? 95.625 31.109 -3.1 1 21.22 320 ALA A O 1
ATOM 2474 N N . PRO A 1 321 ? 97.25 29.719 -3.676 1 22.58 321 PRO A N 1
ATOM 2475 C CA . PRO A 1 321 ? 98.562 29.812 -4.332 1 22.58 321 PRO A CA 1
ATOM 2476 C C . PRO A 1 321 ? 98.562 30.797 -5.5 1 22.58 321 PRO A C 1
ATOM 2478 O O . PRO A 1 321 ? 97.812 30.656 -6.43 1 22.58 321 PRO A O 1
ATOM 2481 N N . VAL A 1 322 ? 98.062 32.094 -5.41 1 18.52 322 VAL A N 1
ATOM 2482 C CA . VAL A 1 322 ? 99.25 32.844 -5.719 1 18.52 322 VAL A CA 1
ATOM 2483 C C . VAL A 1 322 ? 100.188 32.875 -4.492 1 18.52 322 VAL A C 1
ATOM 2485 O O . VAL A 1 322 ? 99.688 32.969 -3.359 1 18.52 322 VAL A O 1
ATOM 2488 N N . MET B 1 1 ? 1.076 -15.375 -23.875 1 54.44 1 MET B N 1
ATOM 2489 C CA . MET B 1 1 ? 0.093 -15.211 -22.812 1 54.44 1 MET B CA 1
ATOM 2490 C C . MET B 1 1 ? -0.43 -16.562 -22.344 1 54.44 1 MET B C 1
ATOM 2492 O O . MET B 1 1 ? -0.602 -17.484 -23.141 1 54.44 1 MET B O 1
ATOM 2496 N N . GLY B 1 2 ? -0.141 -16.797 -21.125 1 63.88 2 GLY B N 1
ATOM 2497 C CA . GLY B 1 2 ? -0.523 -18.109 -20.625 1 63.88 2 GLY B CA 1
ATOM 2498 C C . GLY B 1 2 ? -2.023 -18.266 -20.469 1 63.88 2 GLY B C 1
ATOM 2499 O O . GLY B 1 2 ? -2.77 -17.297 -20.516 1 63.88 2 GLY B O 1
ATOM 2500 N N . LEU B 1 3 ? -2.562 -19.438 -20.578 1 69.62 3 LEU B N 1
ATOM 2501 C CA . LEU B 1 3 ? -3.957 -19.859 -20.516 1 69.62 3 LEU B CA 1
ATOM 2502 C C . LEU B 1 3 ? -4.668 -19.203 -19.328 1 69.62 3 LEU B C 1
ATOM 2504 O O . LEU B 1 3 ? -5.844 -18.844 -19.422 1 69.62 3 LEU B O 1
ATOM 2508 N N . TYR B 1 4 ? -3.869 -18.828 -18.359 1 77.12 4 TYR B N 1
ATOM 2509 C CA . TYR B 1 4 ? -4.527 -18.406 -17.141 1 77.12 4 TYR B CA 1
ATOM 2510 C C . TYR B 1 4 ? -4.277 -16.922 -16.875 1 77.12 4 TYR B C 1
ATOM 2512 O O . TYR B 1 4 ? -4.527 -16.422 -15.773 1 77.12 4 TYR B O 1
ATOM 2520 N N . ASP B 1 5 ? -3.912 -16.188 -17.906 1 75.38 5 ASP B N 1
ATOM 2521 C CA . ASP B 1 5 ? -3.627 -14.758 -17.75 1 75.38 5 ASP B CA 1
ATOM 2522 C C . ASP B 1 5 ? -4.902 -13.969 -17.469 1 75.38 5 ASP B C 1
ATOM 2524 O O . ASP B 1 5 ? -4.91 -13.07 -16.625 1 75.38 5 ASP B O 1
ATOM 2528 N N . GLN B 1 6 ? -5.961 -14.422 -18.062 1 75.69 6 GLN B N 1
ATOM 2529 C CA . GLN B 1 6 ? -7.195 -13.656 -17.922 1 75.69 6 GLN B CA 1
ATOM 2530 C C . GLN B 1 6 ? -7.969 -14.086 -16.672 1 75.69 6 GLN B C 1
ATOM 2532 O O . GLN B 1 6 ? -8.867 -13.375 -16.219 1 75.69 6 GLN B O 1
ATOM 2537 N N . SER B 1 7 ? -7.539 -15.117 -16.156 1 82.19 7 SER B N 1
ATOM 2538 C CA . SER B 1 7 ? -8.234 -15.578 -14.969 1 82.19 7 SER B CA 1
ATOM 2539 C C . SER B 1 7 ? -7.395 -15.359 -13.719 1 82.19 7 SER B C 1
ATOM 2541 O O . SER B 1 7 ? -7.516 -14.328 -13.055 1 82.19 7 SER B O 1
ATOM 2543 N N . LEU B 1 8 ? -6.332 -16.141 -13.664 1 84 8 LEU B N 1
ATOM 2544 C CA . LEU B 1 8 ? -5.488 -16.047 -12.477 1 84 8 LEU B CA 1
ATOM 2545 C C . LEU B 1 8 ? -4.648 -14.781 -12.492 1 84 8 LEU B C 1
ATOM 2547 O O . LEU B 1 8 ? -4.391 -14.188 -11.438 1 84 8 LEU B O 1
ATOM 2551 N N . GLY B 1 9 ? -4.363 -14.422 -13.664 1 86.81 9 GLY B N 1
ATOM 2552 C CA . GLY B 1 9 ? -3.551 -13.227 -13.789 1 86.81 9 GLY B CA 1
ATOM 2553 C C . GLY B 1 9 ? -4.281 -11.969 -13.367 1 86.81 9 GLY B C 1
ATOM 2554 O O . GLY B 1 9 ? -3.715 -11.109 -12.68 1 86.81 9 GLY B O 1
ATOM 2555 N N . ALA B 1 10 ? -5.438 -11.852 -13.719 1 86.06 10 ALA B N 1
ATOM 2556 C CA . ALA B 1 10 ? -6.234 -10.68 -13.375 1 86.06 10 ALA B CA 1
ATOM 2557 C C . ALA B 1 10 ? -6.469 -10.594 -11.867 1 86.06 10 ALA B C 1
ATOM 2559 O O . ALA B 1 10 ? -6.402 -9.516 -11.281 1 86.06 10 ALA B O 1
ATOM 2560 N N . ILE B 1 11 ? -6.66 -11.672 -11.25 1 87.38 11 ILE B N 1
ATOM 2561 C CA . ILE B 1 11 ? -6.922 -11.695 -9.812 1 87.38 11 ILE B CA 1
ATOM 2562 C C . ILE B 1 11 ? -5.641 -11.375 -9.047 1 87.38 11 ILE B C 1
ATOM 2564 O O . ILE B 1 11 ? -5.676 -10.703 -8.016 1 87.38 11 ILE B O 1
ATOM 2568 N N . LEU B 1 12 ? -4.59 -11.805 -9.609 1 91.56 12 LEU B N 1
ATOM 2569 C CA . LEU B 1 12 ? -3.311 -11.523 -8.969 1 91.56 12 LEU B CA 1
ATOM 2570 C C . LEU B 1 12 ? -2.99 -10.031 -9.047 1 91.56 12 LEU B C 1
ATOM 2572 O O . LEU B 1 12 ? -2.592 -9.43 -8.047 1 91.56 12 LEU B O 1
ATOM 2576 N N . ILE B 1 13 ? -3.193 -9.453 -10.164 1 90.44 13 ILE B N 1
ATOM 2577 C CA . ILE B 1 13 ? -2.961 -8.023 -10.32 1 90.44 13 ILE B CA 1
ATOM 2578 C C . ILE B 1 13 ? -3.895 -7.242 -9.398 1 90.44 13 ILE B C 1
ATOM 2580 O O . ILE B 1 13 ? -3.477 -6.277 -8.75 1 90.44 13 ILE B O 1
ATOM 2584 N N . GLY B 1 14 ? -5.074 -7.691 -9.367 1 90.56 14 GLY B N 1
ATOM 2585 C CA . GLY B 1 14 ? -6.027 -7.07 -8.461 1 90.56 14 GLY B CA 1
ATOM 2586 C C . GLY B 1 14 ? -5.609 -7.156 -7.004 1 90.56 14 GLY B C 1
ATOM 2587 O O . GLY B 1 14 ? -5.832 -6.223 -6.23 1 90.56 14 GLY B O 1
ATOM 2588 N N . SER B 1 15 ? -4.98 -8.227 -6.641 1 92 15 SER B N 1
ATOM 2589 C CA . SER B 1 15 ? -4.555 -8.398 -5.258 1 92 15 SER B CA 1
ATOM 2590 C C . SER B 1 15 ? -3.432 -7.43 -4.898 1 92 15 SER B C 1
ATOM 2592 O O . SER B 1 15 ? -3.357 -6.949 -3.766 1 92 15 SER B O 1
ATOM 2594 N N . TRP B 1 16 ? -2.6 -7.117 -5.824 1 93.62 16 TRP B N 1
ATOM 2595 C CA . TRP B 1 16 ? -1.535 -6.152 -5.562 1 93.62 16 TRP B CA 1
ATOM 2596 C C . TRP B 1 16 ? -2.104 -4.75 -5.367 1 93.62 16 TRP B C 1
ATOM 2598 O O . TRP B 1 16 ? -1.702 -4.035 -4.445 1 93.62 16 TRP B O 1
ATOM 2608 N N . PHE B 1 17 ? -3.004 -4.453 -6.184 1 92.5 17 PHE B N 1
ATOM 2609 C CA . PHE B 1 17 ? -3.617 -3.137 -6.039 1 92.5 17 PHE B CA 1
ATOM 2610 C C . PHE B 1 17 ? -4.418 -3.051 -4.746 1 92.5 17 PHE B C 1
ATOM 2612 O O . PHE B 1 17 ? -4.438 -2.008 -4.094 1 92.5 17 PHE B O 1
ATOM 2619 N N . ASN B 1 18 ? -5.023 -4.129 -4.449 1 93.94 18 ASN B N 1
ATOM 2620 C CA . ASN B 1 18 ? -5.746 -4.18 -3.186 1 93.94 18 ASN B CA 1
ATOM 2621 C C . ASN B 1 18 ? -4.812 -3.965 -1.997 1 93.94 18 ASN B C 1
ATOM 2623 O O . ASN B 1 18 ? -5.145 -3.225 -1.068 1 93.94 18 ASN B O 1
ATOM 2627 N N . ALA B 1 19 ? -3.732 -4.59 -2.086 1 93.88 19 ALA B N 1
ATOM 2628 C CA . ALA B 1 19 ? -2.764 -4.445 -1.004 1 93.88 19 ALA B CA 1
ATOM 2629 C C . ALA B 1 19 ? -2.256 -3.01 -0.911 1 93.88 19 ALA B C 1
ATOM 2631 O O . ALA B 1 19 ? -2.084 -2.475 0.187 1 93.88 19 ALA B O 1
ATOM 2632 N N . MET B 1 20 ? -2.064 -2.406 -2.021 1 94.19 20 MET B N 1
ATOM 2633 C CA . MET B 1 20 ? -1.628 -1.014 -2.053 1 94.19 20 MET B CA 1
ATOM 2634 C C . MET B 1 20 ? -2.68 -0.101 -1.431 1 94.19 20 MET B C 1
ATOM 2636 O O . MET B 1 20 ? -2.361 0.731 -0.58 1 94.19 20 MET B O 1
ATOM 2640 N N . LEU B 1 21 ? -3.834 -0.309 -1.831 1 93.62 21 LEU B N 1
ATOM 2641 C CA . LEU B 1 21 ? -4.918 0.534 -1.337 1 93.62 21 LEU B CA 1
ATOM 2642 C C . LEU B 1 21 ? -5.168 0.281 0.146 1 93.62 21 LEU B C 1
ATOM 2644 O O . LEU B 1 21 ? -5.523 1.202 0.886 1 93.62 21 LEU B O 1
ATOM 2648 N N . TYR B 1 22 ? -4.957 -0.947 0.529 1 95.25 22 TYR B N 1
ATOM 2649 C CA . TYR B 1 22 ? -5.133 -1.281 1.938 1 95.25 22 TYR B CA 1
ATOM 2650 C C . TYR B 1 22 ? -4.129 -0.528 2.807 1 95.25 22 TYR B C 1
ATOM 2652 O O . TYR B 1 22 ? -4.477 -0.047 3.889 1 95.25 22 TYR B O 1
ATOM 2660 N N . MET B 1 23 ? -2.949 -0.435 2.344 1 94.56 23 MET B N 1
ATOM 2661 C CA . MET B 1 23 ? -1.955 0.316 3.105 1 94.56 23 MET B CA 1
ATOM 2662 C C . MET B 1 23 ? -2.346 1.787 3.207 1 94.56 23 MET B C 1
ATOM 2664 O O . MET B 1 23 ? -2.182 2.404 4.262 1 94.56 23 MET B O 1
ATOM 2668 N N . LEU B 1 24 ? -2.818 2.295 2.152 1 92.5 24 LEU B N 1
ATOM 2669 C CA . LEU B 1 24 ? -3.295 3.672 2.176 1 92.5 24 LEU B CA 1
ATOM 2670 C C . LEU B 1 24 ? -4.441 3.834 3.166 1 92.5 24 LEU B C 1
ATOM 2672 O O . LEU B 1 24 ? -4.531 4.848 3.863 1 92.5 24 LEU B O 1
ATOM 2676 N N . GLU B 1 25 ? -5.23 2.855 3.199 1 94.19 25 GLU B N 1
ATOM 2677 C CA . GLU B 1 25 ? -6.344 2.877 4.141 1 94.19 25 GLU B CA 1
ATOM 2678 C C . GLU B 1 25 ? -5.852 2.857 5.586 1 94.19 25 GLU B C 1
ATOM 2680 O O . GLU B 1 25 ? -6.359 3.596 6.43 1 94.19 25 GLU B O 1
ATOM 2685 N N . LEU B 1 26 ? -4.891 2.061 5.773 1 93.44 26 LEU B N 1
ATOM 2686 C CA . LEU B 1 26 ? -4.328 1.986 7.117 1 93.44 26 LEU B CA 1
ATOM 2687 C C . LEU B 1 26 ? -3.699 3.318 7.516 1 93.44 26 LEU B C 1
ATOM 2689 O O . LEU B 1 26 ? -3.859 3.77 8.648 1 93.44 26 LEU B O 1
ATOM 2693 N N . TRP B 1 27 ? -3.104 3.906 6.547 1 90.88 27 TRP B N 1
ATOM 2694 C CA . TRP B 1 27 ? -2.471 5.191 6.82 1 90.88 27 TRP B CA 1
ATOM 2695 C C . TRP B 1 27 ? -3.518 6.27 7.09 1 90.88 27 TRP B C 1
ATOM 2697 O O . TRP B 1 27 ? -3.375 7.059 8.023 1 90.88 27 TRP B O 1
ATOM 2707 N N . GLN B 1 28 ? -4.527 6.277 6.336 1 90.44 28 GLN B N 1
ATOM 2708 C CA . GLN B 1 28 ? -5.59 7.258 6.535 1 90.44 28 GLN B CA 1
ATOM 2709 C C . GLN B 1 28 ? -6.324 7.012 7.852 1 90.44 28 GLN B C 1
ATOM 2711 O O . GLN B 1 28 ? -6.77 7.957 8.5 1 90.44 28 GLN B O 1
ATOM 2716 N N . GLY B 1 29 ? -6.504 5.75 8.156 1 91.19 29 GLY B N 1
ATOM 2717 C CA . GLY B 1 29 ? -7.082 5.43 9.445 1 91.19 29 GLY B CA 1
ATOM 2718 C C . GLY B 1 29 ? -6.246 5.922 10.617 1 91.19 29 GLY B C 1
ATOM 2719 O O . GLY B 1 29 ? -6.781 6.441 11.594 1 91.19 29 GLY B O 1
ATOM 2720 N N . TYR B 1 30 ? -4.938 5.824 10.43 1 89.06 30 TYR B N 1
ATOM 2721 C CA . TYR B 1 30 ? -4.023 6.316 11.461 1 89.06 30 TYR B CA 1
ATOM 2722 C C . TYR B 1 30 ? -4.156 7.824 11.633 1 89.06 30 TYR B C 1
ATOM 2724 O O . TYR B 1 30 ? -4.191 8.32 12.758 1 89.06 30 TYR B O 1
ATOM 2732 N N . ILE B 1 31 ? -4.215 8.531 10.555 1 85.38 31 ILE B N 1
ATOM 2733 C CA . ILE B 1 31 ? -4.375 9.984 10.594 1 85.38 31 ILE B CA 1
ATOM 2734 C C . ILE B 1 31 ? -5.691 10.336 11.281 1 85.38 31 ILE B C 1
ATOM 2736 O O . ILE B 1 31 ? -5.75 11.266 12.094 1 85.38 31 ILE B O 1
ATOM 2740 N N . PHE B 1 32 ? -6.672 9.57 10.992 1 89.12 32 PHE B N 1
ATOM 2741 C CA . PHE B 1 32 ? -7.992 9.828 11.562 1 89.12 32 PHE B CA 1
ATOM 2742 C C . PHE B 1 32 ? -7.965 9.68 13.078 1 89.12 32 PHE B C 1
ATOM 2744 O O . PHE B 1 32 ? -8.43 10.562 13.805 1 89.12 32 PHE B O 1
ATOM 2751 N N . PHE B 1 33 ? -7.379 8.641 13.578 1 89.25 33 PHE B N 1
ATOM 2752 C CA . PHE B 1 33 ? -7.391 8.367 15.008 1 89.25 33 PHE B CA 1
ATOM 2753 C C . PHE B 1 33 ? -6.395 9.266 15.734 1 89.25 33 PHE B C 1
ATOM 2755 O O . PHE B 1 33 ? -6.562 9.555 16.922 1 89.25 33 PHE B O 1
ATOM 2762 N N . SER B 1 34 ? -5.422 9.766 15.016 1 83.12 34 SER B N 1
ATOM 2763 C CA . SER B 1 34 ? -4.43 10.648 15.625 1 83.12 34 SER B CA 1
ATOM 2764 C C . SER B 1 34 ? -4.914 12.094 15.648 1 83.12 34 SER B C 1
ATOM 2766 O O . SER B 1 34 ? -4.602 12.836 16.578 1 83.12 34 SER B O 1
ATOM 2768 N N . THR B 1 35 ? -5.703 12.438 14.742 1 80.44 35 THR B N 1
ATOM 2769 C CA . THR B 1 35 ? -6.098 13.836 14.602 1 80.44 35 THR B CA 1
ATOM 2770 C C . THR B 1 35 ? -7.496 14.062 15.172 1 80.44 35 THR B C 1
ATOM 2772 O O . THR B 1 35 ? -7.762 15.102 15.781 1 80.44 35 THR B O 1
ATOM 2775 N N . PHE B 1 36 ? -8.383 13.172 14.961 1 79.75 36 PHE B N 1
ATOM 2776 C CA . PHE B 1 36 ? -9.781 13.406 15.312 1 79.75 36 PHE B CA 1
ATOM 2777 C C . PHE B 1 36 ? -10.219 12.469 16.438 1 79.75 36 PHE B C 1
ATOM 2779 O O . PHE B 1 36 ? -11.25 11.805 16.312 1 79.75 36 PHE B O 1
ATOM 2786 N N . ARG B 1 37 ? -9.609 12.523 17.516 1 75.38 37 ARG B N 1
ATOM 2787 C CA . ARG B 1 37 ? -9.906 11.641 18.641 1 75.38 37 ARG B CA 1
ATOM 2788 C C . ARG B 1 37 ? -11.234 12.016 19.297 1 75.38 37 ARG B C 1
ATOM 2790 O O . ARG B 1 37 ? -11.891 11.172 19.906 1 75.38 37 ARG B O 1
ATOM 2797 N N . GLY B 1 38 ? -11.742 13.195 18.969 1 77.12 38 GLY B N 1
ATOM 2798 C CA . GLY B 1 38 ? -12.945 13.664 19.641 1 77.12 38 GLY B CA 1
ATOM 2799 C C . GLY B 1 38 ? -14.195 13.523 18.797 1 77.12 38 GLY B C 1
ATOM 2800 O O . GLY B 1 38 ? -15.266 14.016 19.172 1 77.12 38 GLY B O 1
ATOM 2801 N N . ASP B 1 39 ? -14.172 12.82 17.812 1 81.44 39 ASP B N 1
ATOM 2802 C CA . ASP B 1 39 ? -15.32 12.672 16.938 1 81.44 39 ASP B CA 1
ATOM 2803 C C . ASP B 1 39 ? -16.391 11.789 17.562 1 81.44 39 ASP B C 1
ATOM 2805 O O . ASP B 1 39 ? -16.141 11.141 18.578 1 81.44 39 ASP B O 1
ATOM 2809 N N . ALA B 1 40 ? -17.547 11.891 17 1 84.44 40 ALA B N 1
ATOM 2810 C CA . ALA B 1 40 ? -18.688 11.133 17.469 1 84.44 40 ALA B CA 1
ATOM 2811 C C . ALA B 1 40 ? -18.406 9.633 17.453 1 84.44 40 ALA B C 1
ATOM 2813 O O . ALA B 1 40 ? -17.672 9.148 16.578 1 84.44 40 ALA B O 1
ATOM 2814 N N . LEU B 1 41 ? -18.922 8.922 18.375 1 88.69 41 LEU B N 1
ATOM 2815 C CA . LEU B 1 41 ? -18.703 7.492 18.531 1 88.69 41 LEU B CA 1
ATOM 2816 C C . LEU B 1 41 ? -19.203 6.723 17.312 1 88.69 41 LEU B C 1
ATOM 2818 O O . LEU B 1 41 ? -18.594 5.719 16.922 1 88.69 41 LEU B O 1
ATOM 2822 N N . ILE B 1 42 ? -20.281 7.23 16.703 1 87.69 42 ILE B N 1
ATOM 2823 C CA . ILE B 1 42 ? -20.844 6.543 15.555 1 87.69 42 ILE B CA 1
ATOM 2824 C C . ILE B 1 42 ? -19.859 6.562 14.391 1 87.69 42 ILE B C 1
ATOM 2826 O O . ILE B 1 42 ? -19.688 5.566 13.688 1 87.69 42 ILE B O 1
ATOM 2830 N N . VAL B 1 43 ? -19.219 7.676 14.242 1 87.94 43 VAL B N 1
ATOM 2831 C CA . VAL B 1 43 ? -18.25 7.809 13.156 1 87.94 43 VAL B CA 1
ATOM 2832 C C . VAL B 1 43 ? -17.031 6.941 13.438 1 87.94 43 VAL B C 1
ATOM 2834 O O . VAL B 1 43 ? -16.516 6.277 12.539 1 87.94 43 VAL B O 1
ATOM 2837 N N . LYS B 1 44 ? -16.641 6.84 14.688 1 91.5 44 LYS B N 1
ATOM 2838 C CA . LYS B 1 44 ? -15.508 6.004 15.078 1 91.5 44 LYS B CA 1
ATOM 2839 C C . LYS B 1 44 ? -15.82 4.527 14.859 1 91.5 44 LYS B C 1
ATOM 2841 O O . LYS B 1 44 ? -14.961 3.764 14.422 1 91.5 44 LYS B O 1
ATOM 2846 N N . PHE B 1 45 ? -17.031 4.273 15.148 1 92.62 45 PHE B N 1
ATOM 2847 C CA . PHE B 1 45 ? -17.453 2.891 14.961 1 92.62 45 PHE B CA 1
ATOM 2848 C C . PHE B 1 45 ? -17.453 2.521 13.484 1 92.62 45 PHE B C 1
ATOM 2850 O O . PHE B 1 45 ? -17.047 1.419 13.109 1 92.62 45 PHE B O 1
ATOM 2857 N N . MET B 1 46 ? -17.859 3.404 12.695 1 93 46 MET B N 1
ATOM 2858 C CA . MET B 1 46 ? -17.891 3.139 11.258 1 93 46 MET B CA 1
ATOM 2859 C C . MET B 1 46 ? -16.484 2.992 10.695 1 93 46 MET B C 1
ATOM 2861 O O . MET B 1 46 ? -16.234 2.135 9.844 1 93 46 MET B O 1
ATOM 2865 N N . VAL B 1 47 ? -15.578 3.797 11.188 1 93.81 47 VAL B N 1
ATOM 2866 C CA . VAL B 1 47 ? -14.195 3.73 10.727 1 93.81 47 VAL B CA 1
ATOM 2867 C C . VAL B 1 47 ? -13.562 2.424 11.188 1 93.81 47 VAL B C 1
ATOM 2869 O O . VAL B 1 47 ? -12.891 1.741 10.406 1 93.81 47 VAL B O 1
ATOM 2872 N N . VAL B 1 48 ? -13.82 2.004 12.414 1 94.31 48 VAL B N 1
ATOM 2873 C CA . VAL B 1 48 ? -13.242 0.779 12.953 1 94.31 48 VAL B CA 1
ATOM 2874 C C . VAL B 1 48 ? -13.805 -0.431 12.219 1 94.31 48 VAL B C 1
ATOM 2876 O O . VAL B 1 48 ? -13.078 -1.378 11.914 1 94.31 48 VAL B O 1
ATOM 2879 N N . THR B 1 49 ? -15.039 -0.336 11.922 1 94.31 49 THR B N 1
ATOM 2880 C CA . THR B 1 49 ? -15.664 -1.426 11.188 1 94.31 49 THR B CA 1
ATOM 2881 C C . THR B 1 49 ? -15.062 -1.551 9.789 1 94.31 49 THR B C 1
ATOM 2883 O O . THR B 1 49 ? -14.781 -2.658 9.328 1 94.31 49 THR B O 1
ATOM 2886 N N . SER B 1 50 ? -14.875 -0.451 9.148 1 94.62 50 SER B N 1
ATOM 2887 C CA . SER B 1 50 ? -14.281 -0.469 7.812 1 94.62 50 SER B CA 1
ATOM 2888 C C . SER B 1 50 ? -12.867 -1.046 7.844 1 94.62 50 SER B C 1
ATOM 2890 O O . SER B 1 50 ? -12.516 -1.88 7.008 1 94.62 50 SER B O 1
ATOM 2892 N N . LEU B 1 51 ? -12.102 -0.665 8.836 1 95.31 51 LEU B N 1
ATOM 2893 C CA . LEU B 1 51 ? -10.727 -1.136 8.945 1 95.31 51 LEU B CA 1
ATOM 2894 C C . LEU B 1 51 ? -10.688 -2.633 9.234 1 95.31 51 LEU B C 1
ATOM 2896 O O . LEU B 1 51 ? -9.852 -3.354 8.672 1 95.31 51 LEU B O 1
ATOM 2900 N N . MET B 1 52 ? -11.57 -3.078 10.008 1 95.06 52 MET B N 1
ATOM 2901 C CA . MET B 1 52 ? -11.602 -4.492 10.367 1 95.06 52 MET B CA 1
ATOM 2902 C C . MET B 1 52 ? -12.047 -5.344 9.18 1 95.06 52 MET B C 1
ATOM 2904 O O . MET B 1 52 ? -11.414 -6.359 8.875 1 95.06 52 MET B O 1
ATOM 2908 N N . VAL B 1 53 ? -13.086 -4.934 8.625 1 94.94 53 VAL B N 1
ATOM 2909 C CA . VAL B 1 53 ? -13.633 -5.68 7.496 1 94.94 53 VAL B CA 1
ATOM 2910 C C . VAL B 1 53 ? -12.625 -5.699 6.352 1 94.94 53 VAL B C 1
ATOM 2912 O O . VAL B 1 53 ? -12.422 -6.734 5.711 1 94.94 53 VAL B O 1
ATOM 2915 N N . ASP B 1 54 ? -11.984 -4.629 6.117 1 94.62 54 ASP B N 1
ATOM 2916 C CA . ASP B 1 54 ? -11.039 -4.539 5.008 1 94.62 54 ASP B CA 1
ATOM 2917 C C . ASP B 1 54 ? -9.75 -5.293 5.324 1 94.62 54 ASP B C 1
ATOM 2919 O O . ASP B 1 54 ? -9.094 -5.812 4.422 1 94.62 54 ASP B O 1
ATOM 2923 N N . THR B 1 55 ? -9.383 -5.34 6.613 1 94.75 55 THR B N 1
ATOM 2924 C CA . THR B 1 55 ? -8.242 -6.164 6.992 1 94.75 55 THR B CA 1
ATOM 2925 C C . THR B 1 55 ? -8.531 -7.641 6.738 1 94.75 55 THR B C 1
ATOM 2927 O O . THR B 1 55 ? -7.711 -8.352 6.152 1 94.75 55 THR B O 1
ATOM 2930 N N . LEU B 1 56 ? -9.688 -7.992 7.117 1 94.12 56 LEU B N 1
ATOM 2931 C CA . LEU B 1 56 ? -10.102 -9.375 6.871 1 94.12 56 LEU B CA 1
ATOM 2932 C C . LEU B 1 56 ? -10.242 -9.641 5.379 1 94.12 56 LEU B C 1
ATOM 2934 O O . LEU B 1 56 ? -9.891 -10.719 4.898 1 94.12 56 LEU B O 1
ATOM 2938 N N . GLY B 1 57 ? -10.781 -8.648 4.746 1 93.62 57 GLY B N 1
ATOM 2939 C CA . GLY B 1 57 ? -10.938 -8.781 3.307 1 93.62 57 GLY B CA 1
ATOM 2940 C C . GLY B 1 57 ? -9.617 -8.922 2.57 1 93.62 57 GLY B C 1
ATOM 2941 O O . GLY B 1 57 ? -9.492 -9.742 1.659 1 93.62 57 GLY B O 1
ATOM 2942 N N . THR B 1 58 ? -8.68 -8.141 2.957 1 93.94 58 THR B N 1
ATOM 2943 C CA . THR B 1 58 ? -7.367 -8.211 2.322 1 93.94 58 THR B CA 1
ATOM 2944 C C . THR B 1 58 ? -6.688 -9.539 2.633 1 93.94 58 THR B C 1
ATOM 2946 O O . THR B 1 58 ? -6.102 -10.164 1.746 1 93.94 58 THR B O 1
ATOM 2949 N N . ALA B 1 59 ? -6.781 -9.984 3.854 1 93.38 59 ALA B N 1
ATOM 2950 C CA . ALA B 1 59 ? -6.23 -11.281 4.227 1 93.38 59 ALA B CA 1
ATOM 2951 C C . ALA B 1 59 ? -6.891 -12.406 3.43 1 93.38 59 ALA B C 1
ATOM 2953 O O . ALA B 1 59 ? -6.219 -13.336 2.982 1 93.38 59 ALA B O 1
ATOM 2954 N N . ASN B 1 60 ? -8.148 -12.242 3.328 1 93.69 60 ASN B N 1
ATOM 2955 C CA . ASN B 1 60 ? -8.891 -13.234 2.564 1 93.69 60 ASN B CA 1
ATOM 2956 C C . ASN B 1 60 ? -8.492 -13.234 1.094 1 93.69 60 ASN B C 1
ATOM 2958 O O . ASN B 1 60 ? -8.375 -14.289 0.475 1 93.69 60 ASN B O 1
ATOM 2962 N N . ASN B 1 61 ? -8.344 -12.062 0.512 1 92.44 61 ASN B N 1
ATOM 2963 C CA . ASN B 1 61 ? -7.914 -11.953 -0.877 1 92.44 61 ASN B CA 1
ATOM 2964 C C . ASN B 1 61 ? -6.543 -12.602 -1.087 1 92.44 61 ASN B C 1
ATOM 2966 O O . ASN B 1 61 ? -6.328 -13.297 -2.078 1 92.44 61 ASN B O 1
ATOM 2970 N N . CYS B 1 62 ? -5.691 -12.352 -0.175 1 91.88 62 CYS B N 1
ATOM 2971 C CA . CYS B 1 62 ? -4.359 -12.945 -0.261 1 91.88 62 CYS B CA 1
ATOM 2972 C C . CYS B 1 62 ? -4.43 -14.461 -0.136 1 91.88 62 CYS B C 1
ATOM 2974 O O . CYS B 1 62 ? -3.732 -15.18 -0.856 1 91.88 62 CYS B O 1
ATOM 2976 N N . ALA B 1 63 ? -5.266 -14.93 0.744 1 90.56 63 ALA B N 1
ATOM 2977 C CA . ALA B 1 63 ? -5.422 -16.375 0.917 1 90.56 63 ALA B CA 1
ATOM 2978 C C . ALA B 1 63 ? -6.008 -17.016 -0.337 1 90.56 63 ALA B C 1
ATOM 2980 O O . ALA B 1 63 ? -5.609 -18.109 -0.724 1 90.56 63 ALA B O 1
ATOM 2981 N N . CYS B 1 64 ? -6.902 -16.328 -0.917 1 89.5 64 CYS B N 1
ATOM 2982 C CA . CYS B 1 64 ? -7.527 -16.828 -2.137 1 89.5 64 CYS B CA 1
ATOM 2983 C C . CYS B 1 64 ? -6.492 -17.047 -3.232 1 89.5 64 CYS B C 1
ATOM 2985 O O . CYS B 1 64 ? -6.422 -18.125 -3.826 1 89.5 64 CYS B O 1
ATOM 2987 N N . ILE B 1 65 ? -5.691 -16.062 -3.438 1 90.06 65 ILE B N 1
ATOM 2988 C CA . ILE B 1 65 ? -4.684 -16.141 -4.488 1 90.06 65 ILE B CA 1
ATOM 2989 C C . ILE B 1 65 ? -3.605 -17.156 -4.105 1 90.06 65 ILE B C 1
ATOM 2991 O O . ILE B 1 65 ? -3.123 -17.906 -4.957 1 90.06 65 ILE B O 1
ATOM 2995 N N . TYR B 1 66 ? -3.311 -17.203 -2.803 1 89.94 66 TYR B N 1
ATOM 2996 C CA . TYR B 1 66 ? -2.295 -18.125 -2.307 1 89.94 66 TYR B CA 1
ATOM 2997 C C . TYR B 1 66 ? -2.713 -19.562 -2.543 1 89.94 66 TYR B C 1
ATOM 2999 O O . TYR B 1 66 ? -1.893 -20.406 -2.938 1 89.94 66 TYR B O 1
ATOM 3007 N N . LEU B 1 67 ? -3.93 -19.891 -2.393 1 87.38 67 LEU B N 1
ATOM 3008 C CA . LEU B 1 67 ? -4.422 -21.266 -2.57 1 87.38 67 LEU B CA 1
ATOM 3009 C C . LEU B 1 67 ? -4.383 -21.656 -4.039 1 87.38 67 LEU B C 1
ATOM 3011 O O . LEU B 1 67 ? -4.004 -22.797 -4.371 1 87.38 67 LEU B O 1
ATOM 3015 N N . TYR B 1 68 ? -4.652 -20.719 -4.918 1 85.94 68 TYR B N 1
ATOM 3016 C CA . TYR B 1 68 ? -4.691 -21.031 -6.344 1 85.94 68 TYR B CA 1
ATOM 3017 C C . TYR B 1 68 ? -3.285 -21.078 -6.926 1 85.94 68 TYR B C 1
ATOM 3019 O O . TYR B 1 68 ? -3.004 -21.906 -7.809 1 85.94 68 TYR B O 1
ATOM 3027 N N . THR B 1 69 ? -2.432 -20.281 -6.438 1 86.25 69 THR B N 1
ATOM 3028 C CA . THR B 1 69 ? -1.163 -20.109 -7.137 1 86.25 69 THR B CA 1
ATOM 3029 C C . THR B 1 69 ? -0.047 -20.875 -6.422 1 86.25 69 THR B C 1
ATOM 3031 O O . THR B 1 69 ? 0.967 -21.219 -7.031 1 86.25 69 THR B O 1
ATOM 3034 N N . VAL B 1 70 ? -0.193 -21.141 -5.105 1 86 70 VAL B N 1
ATOM 3035 C CA . VAL B 1 70 ? 0.928 -21.75 -4.391 1 86 70 VAL B CA 1
ATOM 3036 C C . VAL B 1 70 ? 0.533 -23.125 -3.877 1 86 70 VAL B C 1
ATOM 3038 O O . VAL B 1 70 ? 1.104 -24.141 -4.293 1 86 70 VAL B O 1
ATOM 3041 N N . THR B 1 71 ? -0.492 -23.188 -3.09 1 83.38 71 THR B N 1
ATOM 3042 C CA . THR B 1 71 ? -0.842 -24.438 -2.436 1 83.38 71 THR B CA 1
ATOM 3043 C C . THR B 1 71 ? -1.278 -25.484 -3.461 1 83.38 71 THR B C 1
ATOM 3045 O O . THR B 1 71 ? -0.892 -26.641 -3.371 1 83.38 71 THR B O 1
ATOM 3048 N N . HIS B 1 72 ? -2.033 -25.109 -4.422 1 83.62 72 HIS B N 1
ATOM 3049 C CA . HIS B 1 72 ? -2.504 -26.016 -5.457 1 83.62 72 HIS B CA 1
ATOM 3050 C C . HIS B 1 72 ? -1.926 -25.656 -6.82 1 83.62 72 HIS B C 1
ATOM 3052 O O . HIS B 1 72 ? -2.637 -25.688 -7.828 1 83.62 72 HIS B O 1
ATOM 3058 N N . TRP B 1 73 ? -0.679 -25.406 -6.676 1 81.38 73 TRP B N 1
ATOM 3059 C CA . TRP B 1 73 ? 0.018 -25.047 -7.906 1 81.38 73 TRP B CA 1
ATOM 3060 C C . TRP B 1 73 ? 0.025 -26.203 -8.891 1 81.38 73 TRP B C 1
ATOM 3062 O O . TRP B 1 73 ? 0.423 -27.328 -8.531 1 81.38 73 TRP B O 1
ATOM 3072 N N . GLY B 1 74 ? -0.505 -26.016 -10.094 1 78 74 GLY B N 1
ATOM 3073 C CA . GLY B 1 74 ? -0.505 -27.031 -11.141 1 78 74 GLY B CA 1
ATOM 3074 C C . GLY B 1 74 ? -1.69 -27.969 -11.062 1 78 74 GLY B C 1
ATOM 3075 O O . GLY B 1 74 ? -1.812 -28.891 -11.867 1 78 74 GLY B O 1
ATOM 3076 N N . ASP B 1 75 ? -2.553 -27.844 -10.023 1 81.94 75 ASP B N 1
ATOM 3077 C CA . ASP B 1 75 ? -3.723 -28.703 -9.859 1 81.94 75 ASP B CA 1
ATOM 3078 C C . ASP B 1 75 ? -4.891 -28.203 -10.711 1 81.94 75 ASP B C 1
ATOM 3080 O O . ASP B 1 75 ? -5.582 -27.266 -10.336 1 81.94 75 ASP B O 1
ATOM 3084 N N . MET B 1 76 ? -5.129 -28.891 -11.766 1 81.62 76 MET B N 1
ATOM 3085 C CA . MET B 1 76 ? -6.145 -28.484 -12.727 1 81.62 76 MET B CA 1
ATOM 3086 C C . MET B 1 76 ? -7.547 -28.688 -12.164 1 81.62 76 MET B C 1
ATOM 3088 O O . MET B 1 76 ? -8.484 -27.969 -12.523 1 81.62 76 MET B O 1
ATOM 3092 N N . ALA B 1 77 ? -7.707 -29.656 -11.266 1 79.81 77 ALA B N 1
ATOM 3093 C CA . ALA B 1 77 ? -9.023 -29.938 -10.695 1 79.81 77 ALA B CA 1
ATOM 3094 C C . ALA B 1 77 ? -9.438 -28.859 -9.711 1 79.81 77 ALA B C 1
ATOM 3096 O O . ALA B 1 77 ? -10.609 -28.469 -9.664 1 79.81 77 ALA B O 1
ATOM 3097 N N . TYR B 1 78 ? -8.445 -28.359 -9.039 1 82.75 78 TYR B N 1
ATOM 3098 C CA . TYR B 1 78 ? -8.734 -27.375 -8.008 1 82.75 78 TYR B CA 1
ATOM 3099 C C . TYR B 1 78 ? -9.039 -26.016 -8.617 1 82.75 78 TYR B C 1
ATOM 3101 O O . TYR B 1 78 ? -9.82 -25.234 -8.062 1 82.75 78 TYR B O 1
ATOM 3109 N N . ILE B 1 79 ? -8.5 -25.734 -9.773 1 78.38 79 ILE B N 1
ATOM 3110 C CA . ILE B 1 79 ? -8.664 -24.422 -10.367 1 78.38 79 ILE B CA 1
ATOM 3111 C C . ILE B 1 79 ? -10.07 -24.266 -10.945 1 78.38 79 ILE B C 1
ATOM 3113 O O . ILE B 1 79 ? -10.562 -23.156 -11.133 1 78.38 79 ILE B O 1
ATOM 3117 N N . LEU B 1 80 ? -10.727 -25.391 -11.094 1 79.31 80 LEU B N 1
ATOM 3118 C CA . LEU B 1 80 ? -12.047 -25.359 -11.703 1 79.31 80 LEU B CA 1
ATOM 3119 C C . LEU B 1 80 ? -13.133 -25.203 -10.648 1 79.31 80 LEU B C 1
ATOM 3121 O O . LEU B 1 80 ? -14.305 -25.031 -10.977 1 79.31 80 LEU B O 1
ATOM 3125 N N . VAL B 1 81 ? -12.688 -25.172 -9.422 1 80.88 81 VAL B N 1
ATOM 3126 C CA . VAL B 1 81 ? -13.625 -25.031 -8.32 1 80.88 81 VAL B CA 1
ATOM 3127 C C . VAL B 1 81 ? -13.32 -23.734 -7.551 1 80.88 81 VAL B C 1
ATOM 3129 O O . VAL B 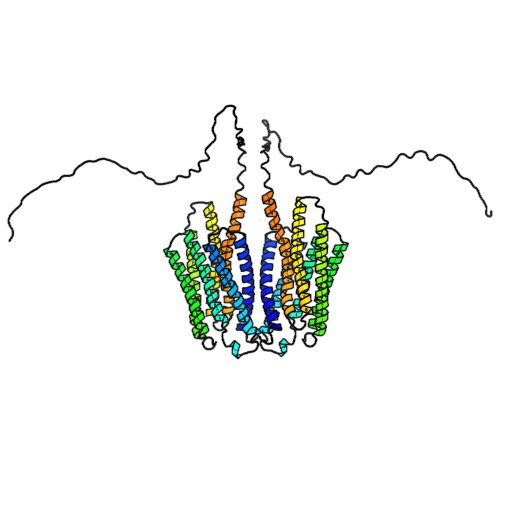1 81 ? -12.156 -23.422 -7.309 1 80.88 81 VAL B O 1
ATOM 3132 N N . GLN B 1 82 ? -14.398 -23.031 -7.266 1 81.5 82 GLN B N 1
ATOM 3133 C CA . GLN B 1 82 ? -14.211 -21.828 -6.473 1 81.5 82 GLN B CA 1
ATOM 3134 C C . GLN B 1 82 ? -13.977 -22.172 -5.004 1 81.5 82 GLN B C 1
ATOM 3136 O O . GLN B 1 82 ? -14.719 -22.953 -4.414 1 81.5 82 GLN B O 1
ATOM 3141 N N . ASN B 1 83 ? -12.914 -21.625 -4.527 1 82.12 83 ASN B N 1
ATOM 3142 C CA . ASN B 1 83 ? -12.547 -21.906 -3.145 1 82.12 83 ASN B CA 1
ATOM 3143 C C . ASN B 1 83 ? -13.367 -21.062 -2.166 1 82.12 83 ASN B C 1
ATOM 3145 O O . ASN B 1 83 ? -14.086 -20.141 -2.574 1 82.12 83 ASN B O 1
ATOM 3149 N N . TRP B 1 84 ? -13.328 -21.375 -0.943 1 83.38 84 TRP B N 1
ATOM 3150 C CA . TRP B 1 84 ? -14.109 -20.75 0.119 1 83.38 84 TRP B CA 1
ATOM 3151 C C . TRP B 1 84 ? -13.773 -19.266 0.242 1 83.38 84 TRP B C 1
ATOM 3153 O O . TRP B 1 84 ? -14.555 -18.484 0.787 1 83.38 84 TRP B O 1
ATOM 3163 N N . ALA B 1 85 ? -12.719 -18.844 -0.311 1 85.94 85 ALA B N 1
ATOM 3164 C CA . ALA B 1 85 ? -12.258 -17.469 -0.152 1 85.94 85 ALA B CA 1
ATOM 3165 C C . ALA B 1 85 ? -13.031 -16.531 -1.073 1 85.94 85 ALA B C 1
ATOM 3167 O O . ALA B 1 85 ? -13.133 -15.328 -0.798 1 85.94 85 ALA B O 1
ATOM 3168 N N . VAL B 1 86 ? -13.625 -17.094 -2.113 1 86.81 86 VAL B N 1
ATOM 3169 C CA . VAL B 1 86 ? -14.297 -16.234 -3.088 1 86.81 86 VAL B CA 1
ATOM 3170 C C . VAL B 1 86 ? -15.617 -15.727 -2.508 1 86.81 86 VAL B C 1
ATOM 3172 O O . VAL B 1 86 ? -15.867 -14.516 -2.486 1 86.81 86 VAL B O 1
ATOM 3175 N N . PRO B 1 87 ? -16.438 -16.625 -1.932 1 89.06 87 PRO B N 1
ATOM 3176 C CA . PRO B 1 87 ? -17.656 -16.109 -1.327 1 89.06 87 PRO B CA 1
ATOM 3177 C C . PRO B 1 87 ? -17.391 -15.203 -0.13 1 89.06 87 PRO B C 1
ATOM 3179 O O . PRO B 1 87 ? -18.141 -14.25 0.101 1 89.06 87 PRO B O 1
ATOM 3182 N N . ALA B 1 88 ? -16.391 -15.445 0.604 1 90.62 88 ALA B N 1
ATOM 3183 C CA . ALA B 1 88 ? -16.031 -14.586 1.732 1 90.62 88 ALA B CA 1
ATOM 3184 C C . ALA B 1 88 ? -15.656 -13.188 1.26 1 90.62 88 ALA B C 1
ATOM 3186 O O . ALA B 1 88 ? -16.031 -12.195 1.893 1 90.62 88 ALA B O 1
ATOM 3187 N N . TYR B 1 89 ? -14.969 -13.148 0.2 1 89.31 89 TYR B N 1
ATOM 3188 C CA . TYR B 1 89 ? -14.586 -11.859 -0.364 1 89.31 89 TYR B CA 1
ATOM 3189 C C . TYR B 1 89 ? -15.812 -11.062 -0.775 1 89.31 89 TYR B C 1
ATOM 3191 O O . TYR B 1 89 ? -15.875 -9.852 -0.542 1 89.31 89 TYR B O 1
ATOM 3199 N N . VAL B 1 90 ? -16.766 -11.68 -1.356 1 89 90 VAL B N 1
ATOM 3200 C CA . VAL B 1 90 ? -17.953 -11.008 -1.846 1 89 90 VAL B CA 1
ATOM 3201 C C . VAL B 1 90 ? -18.75 -10.43 -0.67 1 89 90 VAL B C 1
ATOM 3203 O O . VAL B 1 90 ? -19.141 -9.266 -0.7 1 89 90 VAL B O 1
ATOM 3206 N N . ILE B 1 91 ? -18.844 -11.195 0.367 1 92.19 91 ILE B N 1
ATOM 3207 C CA . ILE B 1 91 ? -19.609 -10.773 1.529 1 92.19 91 ILE B CA 1
ATOM 3208 C C . ILE B 1 91 ? -18.891 -9.633 2.246 1 92.19 91 ILE B C 1
ATOM 3210 O O . ILE B 1 91 ? -19.5 -8.633 2.617 1 92.19 91 ILE B O 1
ATOM 3214 N N . LEU B 1 92 ? -17.641 -9.75 2.387 1 93.12 92 LEU B N 1
ATOM 3215 C CA . LEU B 1 92 ? -16.859 -8.719 3.07 1 93.12 92 LEU B CA 1
ATOM 3216 C C . LEU B 1 92 ? -16.859 -7.422 2.271 1 93.12 92 LEU B C 1
ATOM 3218 O O . LEU B 1 92 ? -16.938 -6.332 2.848 1 93.12 92 LEU B O 1
ATOM 3222 N N . SER B 1 93 ? -16.719 -7.574 0.976 1 91.31 93 SER B N 1
ATOM 3223 C CA . SER B 1 93 ? -16.797 -6.395 0.12 1 91.31 93 SER B CA 1
ATOM 3224 C C . SER B 1 93 ? -18.156 -5.715 0.226 1 91.31 93 SER B C 1
ATOM 3226 O O . SER B 1 93 ? -18.25 -4.488 0.208 1 91.31 93 SER B O 1
ATOM 3228 N N . GLY B 1 94 ? -19.203 -6.523 0.327 1 92.38 94 GLY B N 1
ATOM 3229 C CA . GLY B 1 94 ? -20.531 -5.973 0.513 1 92.38 94 GLY B CA 1
ATOM 3230 C C . GLY B 1 94 ? -20.688 -5.227 1.823 1 92.38 94 GLY B C 1
ATOM 3231 O O . GLY B 1 94 ? -21.312 -4.168 1.866 1 92.38 94 GLY B O 1
ATOM 3232 N N . ILE B 1 95 ? -20.125 -5.75 2.82 1 93.81 95 ILE B N 1
ATOM 3233 C CA . ILE B 1 95 ? -20.188 -5.109 4.133 1 93.81 95 ILE B CA 1
ATOM 3234 C C . ILE B 1 95 ? -19.438 -3.783 4.102 1 93.81 95 ILE B C 1
ATOM 3236 O O . ILE B 1 95 ? -19.906 -2.781 4.641 1 93.81 95 ILE B O 1
ATOM 3240 N N . SER B 1 96 ? -18.281 -3.814 3.51 1 92.94 96 SER B N 1
ATOM 3241 C CA . SER B 1 96 ? -17.484 -2.592 3.41 1 92.94 96 SER B CA 1
ATOM 3242 C C . SER B 1 96 ? -18.234 -1.512 2.637 1 92.94 96 SER B C 1
ATOM 3244 O O . SER B 1 96 ? -18.312 -0.363 3.076 1 92.94 96 SER B O 1
ATOM 3246 N N . ALA B 1 97 ? -18.781 -1.899 1.519 1 91.75 97 ALA B N 1
ATOM 3247 C CA . ALA B 1 97 ? -19.516 -0.947 0.7 1 91.75 97 ALA B CA 1
ATOM 3248 C C . ALA B 1 97 ? -20.75 -0.424 1.444 1 91.75 97 ALA B C 1
ATOM 3250 O O . ALA B 1 97 ? -21.031 0.776 1.418 1 91.75 97 ALA B O 1
ATOM 3251 N N . CYS B 1 98 ? -21.406 -1.283 2.096 1 94.12 98 CYS B N 1
ATOM 3252 C CA . CYS B 1 98 ? -22.578 -0.891 2.854 1 94.12 98 CYS B CA 1
ATOM 3253 C C . CYS B 1 98 ? -22.219 0.084 3.967 1 94.12 98 CYS B C 1
ATOM 3255 O O . CYS B 1 98 ? -22.938 1.055 4.207 1 94.12 98 CYS B O 1
ATOM 3257 N N . ASN B 1 99 ? -21.188 -0.232 4.625 1 93.88 99 ASN B N 1
ATOM 3258 C CA . ASN B 1 99 ? -20.719 0.642 5.699 1 93.88 99 ASN B CA 1
ATOM 3259 C C . ASN B 1 99 ? -20.469 2.062 5.199 1 93.88 99 ASN B C 1
ATOM 3261 O O . ASN B 1 99 ? -20.875 3.031 5.844 1 93.88 99 ASN B O 1
ATOM 3265 N N . VAL B 1 100 ? -19.844 2.213 4.098 1 90.56 100 VAL B N 1
ATOM 3266 C CA . VAL B 1 100 ? -19.531 3.527 3.541 1 90.56 100 VAL B CA 1
ATOM 3267 C C . VAL B 1 100 ? -20.828 4.199 3.078 1 90.56 100 VAL B C 1
ATOM 3269 O O . VAL B 1 100 ? -21 5.406 3.256 1 90.56 100 VAL B O 1
ATOM 3272 N N . GLN B 1 101 ? -21.734 3.396 2.508 1 91.38 101 GLN B N 1
ATOM 3273 C CA . GLN B 1 101 ? -23.016 3.943 2.08 1 91.38 101 GLN B CA 1
ATOM 3274 C C . GLN B 1 101 ? -23.812 4.453 3.271 1 91.38 101 GLN B C 1
ATOM 3276 O O . GLN B 1 101 ? -24.469 5.5 3.189 1 91.38 101 GLN B O 1
ATOM 3281 N N . LEU B 1 102 ? -23.703 3.744 4.316 1 92.31 102 LEU B N 1
ATOM 3282 C CA . LEU B 1 102 ? -24.375 4.18 5.535 1 92.31 102 LEU B CA 1
ATOM 3283 C C . LEU B 1 102 ? -23.734 5.449 6.086 1 92.31 102 LEU B C 1
ATOM 3285 O O . LEU B 1 102 ? -24.438 6.328 6.602 1 92.31 102 LEU B O 1
ATOM 3289 N N . PHE B 1 103 ? -22.516 5.547 5.984 1 90.19 103 PHE B N 1
ATOM 3290 C CA . PHE B 1 103 ? -21.797 6.738 6.426 1 90.19 103 PHE B CA 1
ATOM 3291 C C . PHE B 1 103 ? -22.234 7.961 5.621 1 90.19 103 PHE B C 1
ATOM 3293 O O . PHE B 1 103 ? -22.516 9.016 6.191 1 90.19 103 PHE B O 1
ATOM 3300 N N . LEU B 1 104 ? -22.219 7.746 4.367 1 87.56 104 LEU B N 1
ATOM 3301 C CA . LEU B 1 104 ? -22.594 8.875 3.52 1 87.56 104 LEU B CA 1
ATOM 3302 C C . LEU B 1 104 ? -24.062 9.25 3.732 1 87.56 104 LEU B C 1
ATOM 3304 O O . LEU B 1 104 ? -24.422 10.43 3.662 1 87.56 104 LEU B O 1
ATOM 3308 N N . SER B 1 105 ? -24.875 8.25 3.992 1 88.94 105 SER B N 1
ATOM 3309 C CA . SER B 1 105 ? -26.266 8.531 4.324 1 88.94 105 SER B CA 1
ATOM 3310 C C . SER B 1 105 ? -26.391 9.25 5.66 1 88.94 105 SER B C 1
ATOM 3312 O O . SER B 1 105 ? -27.25 10.109 5.832 1 88.94 105 SER B O 1
ATOM 3314 N N . TYR B 1 106 ? -25.594 8.82 6.547 1 86.88 106 TYR B N 1
ATOM 3315 C CA . TYR B 1 106 ? -25.547 9.508 7.836 1 86.88 106 TYR B CA 1
ATOM 3316 C C . TYR B 1 106 ? -25.141 10.969 7.668 1 86.88 106 TYR B C 1
ATOM 3318 O O . TYR B 1 106 ? -25.719 11.852 8.32 1 86.88 106 TYR B O 1
ATOM 3326 N N . ARG B 1 107 ? -24.219 11.164 6.883 1 79.62 107 ARG B N 1
ATOM 3327 C CA . ARG B 1 107 ? -23.797 12.531 6.598 1 79.62 107 ARG B CA 1
ATOM 3328 C C . ARG B 1 107 ? -24.938 13.344 6 1 79.62 107 ARG B C 1
ATOM 3330 O O . ARG B 1 107 ? -25.094 14.523 6.312 1 79.62 107 ARG B O 1
ATOM 3337 N N . PHE B 1 108 ? -25.625 12.75 5.145 1 83.75 108 PHE B N 1
ATOM 3338 C CA . PHE B 1 108 ? -26.797 13.391 4.551 1 83.75 108 PHE B CA 1
ATOM 3339 C C . PHE B 1 108 ? -27.828 13.719 5.617 1 83.75 108 PHE B C 1
ATOM 3341 O O . PHE B 1 108 ? -28.422 14.805 5.602 1 83.75 108 PHE B O 1
ATOM 3348 N N . TRP B 1 109 ? -28.031 12.82 6.484 1 85.56 109 TRP B N 1
ATOM 3349 C CA . TRP B 1 109 ? -28.984 13.016 7.566 1 85.56 109 TRP B CA 1
ATOM 3350 C C . TRP B 1 109 ? -28.578 14.195 8.445 1 85.56 109 TRP B C 1
ATOM 3352 O O . TRP B 1 109 ? -29.438 14.984 8.875 1 85.56 109 TRP B O 1
ATOM 3362 N N . THR B 1 110 ? -27.266 14.32 8.711 1 79.06 110 THR B N 1
ATOM 3363 C CA . THR B 1 110 ? -26.781 15.398 9.57 1 79.06 110 THR B CA 1
ATOM 3364 C C . THR B 1 110 ? -26.953 16.75 8.883 1 79.06 110 THR B C 1
ATOM 3366 O O . THR B 1 110 ? -27.141 17.766 9.547 1 79.06 110 THR B O 1
ATOM 3369 N N . LEU B 1 111 ? -27.031 16.734 7.652 1 75.38 111 LEU B N 1
ATOM 3370 C CA . LEU B 1 111 ? -27.141 17.984 6.895 1 75.38 111 LEU B CA 1
ATOM 3371 C C . LEU B 1 111 ? -28.594 18.375 6.723 1 75.38 111 LEU B C 1
ATOM 3373 O O . LEU B 1 111 ? -28.938 19.562 6.797 1 75.38 111 LEU B O 1
ATOM 3377 N N . THR B 1 112 ? -29.484 17.484 6.418 1 80.88 112 THR B N 1
ATOM 3378 C CA . THR B 1 112 ? -30.859 17.812 6.031 1 80.88 112 THR B CA 1
ATOM 3379 C C . THR B 1 112 ? -31.844 17.438 7.141 1 80.88 112 THR B C 1
ATOM 3381 O O . THR B 1 112 ? -32.938 18 7.219 1 80.88 112 THR B O 1
ATOM 3384 N N . LYS B 1 113 ? -31.562 16.469 7.945 1 83.25 113 LYS B N 1
ATOM 3385 C CA . LYS B 1 113 ? -32.438 15.938 8.992 1 83.25 113 LYS B CA 1
ATOM 3386 C C . LYS B 1 113 ? -33.75 15.406 8.414 1 83.25 113 LYS B C 1
ATOM 3388 O O . LYS B 1 113 ? -34.781 15.453 9.07 1 83.25 113 LYS B O 1
ATOM 3393 N N . ASN B 1 114 ? -33.719 15.133 7.152 1 88.56 114 ASN B N 1
ATOM 3394 C CA . ASN B 1 114 ? -34.875 14.531 6.488 1 88.56 114 ASN B CA 1
ATOM 3395 C C . ASN B 1 114 ? -34.844 13.008 6.637 1 88.56 114 ASN B C 1
ATOM 3397 O O . ASN B 1 114 ? -34.062 12.32 5.988 1 88.56 114 ASN B O 1
ATOM 3401 N N . ILE B 1 115 ? -35.75 12.445 7.312 1 90.31 115 ILE B N 1
ATOM 3402 C CA . ILE B 1 115 ? -35.75 11.039 7.695 1 90.31 115 ILE B CA 1
ATOM 3403 C C . ILE B 1 115 ? -36.25 10.188 6.523 1 90.31 115 ILE B C 1
ATOM 3405 O O . ILE B 1 115 ? -35.812 9.047 6.352 1 90.31 115 ILE B O 1
ATOM 3409 N N . ILE B 1 116 ? -37.125 10.688 5.727 1 91.44 116 ILE B N 1
ATOM 3410 C CA . ILE B 1 116 ? -37.688 9.906 4.645 1 91.44 116 ILE B CA 1
ATOM 3411 C C . ILE B 1 116 ? -36.656 9.609 3.586 1 91.44 116 ILE B C 1
ATOM 3413 O O . ILE B 1 116 ? -36.469 8.461 3.182 1 91.44 116 ILE B O 1
ATOM 3417 N N . ILE B 1 117 ? -36 10.609 3.162 1 92.19 117 ILE B N 1
ATOM 3418 C CA . ILE B 1 117 ? -34.969 10.414 2.15 1 92.19 117 ILE B CA 1
ATOM 3419 C C . ILE B 1 117 ? -33.812 9.578 2.729 1 92.19 117 ILE B C 1
ATOM 3421 O O . ILE B 1 117 ? -33.312 8.68 2.061 1 92.19 117 ILE B O 1
ATOM 3425 N N . THR B 1 118 ? -33.469 9.836 3.963 1 92.75 118 THR B N 1
ATOM 3426 C CA . THR B 1 118 ? -32.406 9.07 4.609 1 92.75 118 THR B CA 1
ATOM 3427 C C . THR B 1 118 ? -32.812 7.598 4.734 1 92.75 118 THR B C 1
ATOM 3429 O O . THR B 1 118 ? -32 6.707 4.477 1 92.75 118 THR B O 1
ATOM 3432 N N . GLY B 1 119 ? -34.031 7.383 5.098 1 94.19 119 GLY B N 1
ATOM 3433 C CA . GLY B 1 119 ? -34.531 6.016 5.211 1 94.19 119 GLY B CA 1
ATOM 3434 C C . GLY B 1 119 ? -34.469 5.258 3.9 1 94.19 119 GLY B C 1
ATOM 3435 O O . GLY B 1 119 ? -34.125 4.074 3.871 1 94.19 119 GLY B O 1
ATOM 3436 N N . THR B 1 120 ? -34.781 5.91 2.879 1 94.31 120 THR B N 1
ATOM 3437 C CA . THR B 1 120 ? -34.75 5.297 1.555 1 94.31 120 THR B CA 1
ATOM 3438 C C . THR B 1 120 ? -33.344 4.949 1.156 1 94.31 120 THR B C 1
ATOM 3440 O O . THR B 1 120 ? -33.062 3.861 0.632 1 94.31 120 THR B O 1
ATOM 3443 N N . LEU B 1 121 ? -32.406 5.816 1.47 1 94.56 121 LEU B N 1
ATOM 3444 C CA . LEU B 1 121 ? -31.016 5.574 1.143 1 94.56 121 LEU B CA 1
ATOM 3445 C C . LEU B 1 121 ? -30.469 4.395 1.935 1 94.56 121 LEU B C 1
ATOM 3447 O O . LEU B 1 121 ? -29.75 3.557 1.388 1 94.56 121 LEU B O 1
ATOM 3451 N N . VAL B 1 122 ? -30.875 4.289 3.146 1 95.06 122 VAL B N 1
ATOM 3452 C CA . VAL B 1 122 ? -30.438 3.197 4.008 1 95.06 122 VAL B CA 1
ATOM 3453 C C . VAL B 1 122 ? -31 1.875 3.5 1 95.06 122 VAL B C 1
ATOM 3455 O O . VAL B 1 122 ? -30.312 0.853 3.508 1 95.06 122 VAL B O 1
ATOM 3458 N N . THR B 1 123 ? -32.188 1.989 3.012 1 95.5 123 THR B N 1
ATOM 3459 C CA . THR B 1 123 ? -32.812 0.785 2.49 1 95.5 123 THR B CA 1
ATOM 3460 C C . THR B 1 123 ? -32.094 0.297 1.233 1 95.5 123 THR B C 1
ATOM 3462 O O . THR B 1 123 ? -31.906 -0.905 1.056 1 95.5 123 THR B O 1
ATOM 3465 N N . PHE B 1 124 ? -31.734 1.168 0.385 1 94.94 124 PHE B N 1
ATOM 3466 C CA . PHE B 1 124 ? -30.969 0.809 -0.809 1 94.94 124 PHE B CA 1
ATOM 3467 C C . PHE B 1 124 ? -29.625 0.193 -0.435 1 94.94 124 PHE B C 1
ATOM 3469 O O . PHE B 1 124 ? -29.188 -0.774 -1.059 1 94.94 124 PHE B O 1
ATOM 3476 N N . SER B 1 125 ? -28.984 0.745 0.607 1 94.88 125 SER B N 1
ATOM 3477 C CA . SER B 1 125 ? -27.703 0.23 1.059 1 94.88 125 SER B CA 1
ATOM 3478 C C . SER B 1 125 ? -27.828 -1.177 1.632 1 94.88 125 SER B C 1
ATOM 3480 O O . SER B 1 125 ? -27.016 -2.049 1.354 1 94.88 125 SER B O 1
ATOM 3482 N N . LEU B 1 126 ? -28.906 -1.422 2.334 1 95.56 126 LEU B N 1
ATOM 3483 C CA . LEU B 1 126 ? -29.141 -2.736 2.924 1 95.56 126 LEU B CA 1
ATOM 3484 C C . LEU B 1 126 ? -29.516 -3.754 1.853 1 95.56 126 LEU B C 1
ATOM 3486 O O . LEU B 1 126 ? -29.156 -4.93 1.957 1 95.56 126 LEU B O 1
ATOM 3490 N N . ALA B 1 127 ? -30.203 -3.262 0.905 1 93.81 127 ALA B N 1
ATOM 3491 C CA . ALA B 1 127 ? -30.516 -4.129 -0.225 1 93.81 127 ALA B CA 1
ATOM 3492 C C . ALA B 1 127 ? -29.25 -4.57 -0.956 1 93.81 127 ALA B C 1
ATOM 3494 O O . ALA B 1 127 ? -29.141 -5.727 -1.375 1 93.81 127 ALA B O 1
ATOM 3495 N N . SER B 1 128 ? -28.375 -3.67 -1.122 1 93.56 128 SER B N 1
ATOM 3496 C CA . SER B 1 128 ? -27.094 -4.004 -1.745 1 93.56 128 SER B CA 1
ATOM 3497 C C . SER B 1 128 ? -26.344 -5.039 -0.925 1 93.56 128 SER B C 1
ATOM 3499 O O . SER B 1 128 ? -25.75 -5.973 -1.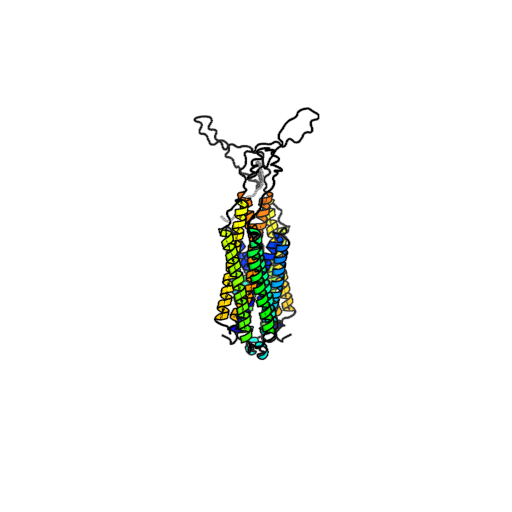481 1 93.56 128 SER B O 1
ATOM 3501 N N . LEU B 1 129 ? -26.328 -4.926 0.365 1 95.69 129 LEU B N 1
ATOM 3502 C CA . LEU B 1 129 ? -25.703 -5.906 1.242 1 95.69 129 LEU B CA 1
ATOM 3503 C C . LEU B 1 129 ? -26.391 -7.262 1.123 1 95.69 129 LEU B C 1
ATOM 3505 O O . LEU B 1 129 ? -25.734 -8.297 1.081 1 95.69 129 LEU B O 1
ATOM 3509 N N . GLY B 1 130 ? -27.703 -7.199 1.094 1 94.88 130 GLY B N 1
ATOM 3510 C CA . GLY B 1 130 ? -28.453 -8.43 0.884 1 94.88 130 GLY B CA 1
ATOM 3511 C C . GLY B 1 130 ? -28.078 -9.133 -0.409 1 94.88 130 GLY B C 1
ATOM 3512 O O . GLY B 1 130 ? -28 -10.359 -0.448 1 94.88 130 GLY B O 1
ATOM 3513 N N . GLY B 1 131 ? -27.891 -8.336 -1.42 1 93.5 131 GLY B N 1
ATOM 3514 C CA . GLY B 1 131 ? -27.453 -8.898 -2.684 1 93.5 131 GLY B CA 1
ATOM 3515 C C . GLY B 1 131 ? -26.078 -9.555 -2.596 1 93.5 131 GLY B C 1
ATOM 3516 O O . GLY B 1 131 ? -25.844 -10.609 -3.184 1 93.5 131 GLY B O 1
ATOM 3517 N N . ALA B 1 132 ? -25.203 -8.961 -1.862 1 93.31 132 ALA B N 1
ATOM 3518 C CA . ALA B 1 132 ? -23.875 -9.516 -1.681 1 93.31 132 ALA B CA 1
ATOM 3519 C C . ALA B 1 132 ? -23.922 -10.836 -0.918 1 93.31 132 ALA B C 1
ATOM 3521 O O . ALA B 1 132 ? -23.234 -11.797 -1.28 1 93.31 132 ALA B O 1
ATOM 3522 N N . ILE B 1 133 ? -24.703 -10.875 0.09 1 94.12 133 ILE B N 1
ATOM 3523 C CA . ILE B 1 133 ? -24.844 -12.086 0.895 1 94.12 133 ILE B CA 1
ATOM 3524 C C . ILE B 1 133 ? -25.469 -13.195 0.055 1 94.12 133 ILE B C 1
ATOM 3526 O O . ILE B 1 133 ? -25.016 -14.336 0.092 1 94.12 133 ILE B O 1
ATOM 3530 N N . ALA B 1 134 ? -26.422 -12.859 -0.721 1 92.88 134 ALA B N 1
ATOM 3531 C CA . ALA B 1 134 ? -27.062 -13.836 -1.6 1 92.88 134 ALA B CA 1
ATOM 3532 C C . ALA B 1 134 ? -26.062 -14.398 -2.611 1 92.88 134 ALA B C 1
ATOM 3534 O O . ALA B 1 134 ? -26.062 -15.609 -2.869 1 92.88 134 ALA B O 1
ATOM 3535 N N . ASN B 1 135 ? -25.297 -13.531 -3.143 1 91.25 135 ASN B N 1
ATOM 3536 C CA . ASN B 1 135 ? -24.281 -13.977 -4.082 1 91.25 135 ASN B CA 1
ATOM 3537 C C . ASN B 1 135 ? -23.25 -14.891 -3.406 1 91.25 135 ASN B C 1
ATOM 3539 O O . ASN B 1 135 ? -22.812 -15.875 -3.994 1 91.25 135 ASN B O 1
ATOM 3543 N N . GLY B 1 136 ? -22.859 -14.547 -2.172 1 90.5 136 GLY B N 1
ATOM 3544 C CA . GLY B 1 136 ? -21.953 -15.414 -1.435 1 90.5 136 GLY B CA 1
ATOM 3545 C C . GLY B 1 136 ? -22.5 -16.812 -1.22 1 90.5 136 GLY B C 1
ATOM 3546 O O . GLY B 1 136 ? -21.781 -17.797 -1.394 1 90.5 136 GLY B O 1
ATOM 3547 N N . ILE B 1 137 ? -23.75 -16.891 -0.928 1 90.06 137 ILE B N 1
ATOM 3548 C CA . ILE B 1 137 ? -24.391 -18.172 -0.679 1 90.06 137 ILE B CA 1
ATOM 3549 C C . ILE B 1 137 ? -24.484 -18.969 -1.979 1 90.06 137 ILE B C 1
ATOM 3551 O O . ILE B 1 137 ? -24.219 -20.188 -1.991 1 90.06 137 ILE B O 1
ATOM 3555 N N . THR B 1 138 ? -24.766 -18.312 -3.041 1 89.94 138 THR B N 1
ATOM 3556 C CA . THR B 1 138 ? -24.875 -18.984 -4.324 1 89.94 138 THR B CA 1
ATOM 3557 C C . THR B 1 138 ? -23.531 -19.531 -4.781 1 89.94 138 THR B C 1
ATOM 3559 O O . THR B 1 138 ? -23.438 -20.609 -5.367 1 89.94 138 THR B O 1
ATOM 3562 N N . VAL B 1 139 ? -22.516 -18.812 -4.492 1 86.94 139 VAL B N 1
ATOM 3563 C CA . VAL B 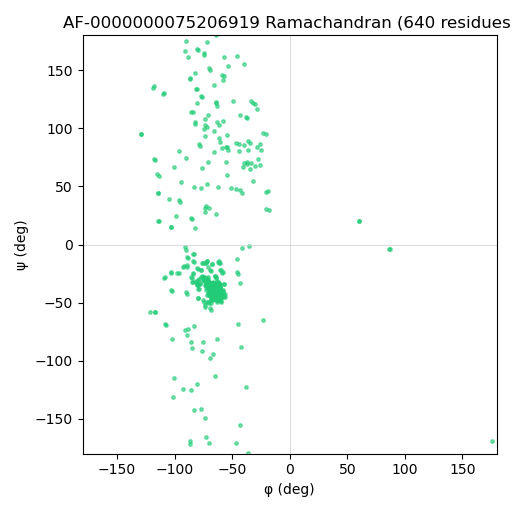1 139 ? -21.188 -19.234 -4.887 1 86.94 139 VAL B CA 1
ATOM 3564 C C . VAL B 1 139 ? -20.766 -20.469 -4.078 1 86.94 139 VAL B C 1
ATOM 3566 O O . VAL B 1 139 ? -20.078 -21.359 -4.586 1 86.94 139 VAL B O 1
ATOM 3569 N N . VAL B 1 140 ? -21.172 -20.562 -2.824 1 86.25 140 VAL B N 1
ATOM 3570 C CA . VAL B 1 140 ? -20.828 -21.719 -1.98 1 86.25 140 VAL B CA 1
ATOM 3571 C C . VAL B 1 140 ? -21.562 -22.953 -2.475 1 86.25 140 VAL B C 1
ATOM 3573 O O . VAL B 1 140 ? -21 -24.047 -2.521 1 86.25 140 VAL B O 1
ATOM 3576 N N . TYR B 1 141 ? -22.781 -22.781 -2.957 1 86.75 141 TYR B N 1
ATOM 3577 C CA . TYR B 1 141 ? -23.594 -23.922 -3.385 1 86.75 141 TYR B CA 1
ATOM 3578 C C . TYR B 1 141 ? -23.25 -24.312 -4.816 1 86.75 141 TYR B C 1
ATOM 3580 O O . TYR B 1 141 ? -23.312 -25.5 -5.168 1 86.75 141 TYR B O 1
ATOM 3588 N N . HIS B 1 142 ? -22.875 -23.328 -5.637 1 83.44 142 HIS B N 1
ATOM 3589 C CA . HIS B 1 142 ? -22.484 -23.562 -7.02 1 83.44 142 HIS B CA 1
ATOM 3590 C C . HIS B 1 142 ? -21.031 -23.172 -7.254 1 83.44 142 HIS B C 1
ATOM 3592 O O . HIS B 1 142 ? -20.75 -22.219 -7.984 1 83.44 142 HIS B O 1
ATOM 3598 N N . SER B 1 143 ? -20.188 -24.047 -6.684 1 77.44 143 SER B N 1
ATOM 3599 C CA . SER B 1 143 ? -18.766 -23.688 -6.68 1 77.44 143 SER B CA 1
ATOM 3600 C C . SER B 1 143 ? -18.094 -24.062 -7.992 1 77.44 143 SER B C 1
ATOM 3602 O O . SER B 1 143 ? -17.047 -23.531 -8.336 1 77.44 143 SER B O 1
ATOM 3604 N N . ASP B 1 144 ? -18.75 -24.875 -8.758 1 78.06 144 ASP B N 1
ATOM 3605 C CA . ASP B 1 144 ? -18.141 -25.312 -10.008 1 78.06 144 ASP B CA 1
ATOM 3606 C C . ASP B 1 144 ? -18.297 -24.266 -11.102 1 78.06 144 ASP B C 1
ATOM 3608 O O . ASP B 1 144 ? -19.375 -23.672 -11.258 1 78.06 144 ASP B O 1
ATOM 3612 N N . TYR B 1 145 ? -17.234 -24 -11.789 1 75 145 TYR B N 1
ATOM 3613 C CA . TYR B 1 145 ? -17.266 -23.016 -12.867 1 75 145 TYR B CA 1
ATOM 3614 C C . TYR B 1 145 ? -18.25 -23.438 -13.953 1 75 145 TYR B C 1
ATOM 3616 O O . TYR B 1 145 ? -18.75 -22.594 -14.703 1 75 145 TYR B O 1
ATOM 3624 N N . ALA B 1 146 ? -18.641 -24.734 -13.906 1 70.69 146 ALA B N 1
ATOM 3625 C CA . ALA B 1 146 ? -19.625 -25.203 -14.875 1 70.69 146 ALA B CA 1
ATOM 3626 C C . ALA B 1 146 ? -21 -24.625 -14.57 1 70.69 146 ALA B C 1
ATOM 3628 O O . ALA B 1 146 ? -21.812 -24.438 -15.477 1 70.69 146 ALA B O 1
ATOM 3629 N N . GLU B 1 147 ? -21.328 -24.344 -13.297 1 72.25 147 GLU B N 1
ATOM 3630 C CA . GLU B 1 147 ? -22.594 -23.766 -12.891 1 72.25 147 GLU B CA 1
ATOM 3631 C C . GLU B 1 147 ? -22.484 -22.25 -12.75 1 72.25 147 GLU B C 1
ATOM 3633 O O . GLU B 1 147 ? -23.172 -21.641 -11.914 1 72.25 147 GLU B O 1
ATOM 3638 N N . ARG B 1 148 ? -21.75 -21.656 -13.578 1 75.31 148 ARG B N 1
ATOM 3639 C CA . ARG B 1 148 ? -21.422 -20.234 -13.484 1 75.31 148 ARG B CA 1
ATOM 3640 C C . ARG B 1 148 ? -22.625 -19.375 -13.852 1 75.31 148 ARG B C 1
ATOM 3642 O O . ARG B 1 148 ? -22.703 -18.219 -13.422 1 75.31 148 ARG B O 1
ATOM 3649 N N . ASP B 1 149 ? -23.609 -19.938 -14.477 1 77.12 149 ASP B N 1
ATOM 3650 C CA . ASP B 1 149 ? -24.75 -19.141 -14.914 1 77.12 149 ASP B CA 1
ATOM 3651 C C . ASP B 1 149 ? -25.531 -18.609 -13.719 1 77.12 149 ASP B C 1
ATOM 3653 O O . ASP B 1 149 ? -25.984 -17.453 -13.734 1 77.12 149 ASP B O 1
ATOM 3657 N N . PHE B 1 150 ? -25.672 -19.422 -12.719 1 78.56 150 PHE B N 1
ATOM 3658 C CA . PHE B 1 150 ? -26.375 -18.984 -11.523 1 78.56 150 PHE B CA 1
ATOM 3659 C C . PHE B 1 150 ? -25.594 -17.859 -10.82 1 78.56 150 PHE B C 1
ATOM 3661 O O . PHE B 1 150 ? -26.188 -16.906 -10.328 1 78.56 150 PHE B O 1
ATOM 3668 N N . ASN B 1 151 ? -24.391 -17.953 -10.875 1 81.81 151 ASN B N 1
ATOM 3669 C CA . ASN B 1 151 ? -23.547 -16.953 -10.227 1 81.81 151 ASN B CA 1
ATOM 3670 C C . ASN B 1 151 ? -23.594 -15.625 -10.969 1 81.81 151 ASN B C 1
ATOM 3672 O O . ASN B 1 151 ? -23.562 -14.562 -10.344 1 81.81 151 ASN B O 1
ATOM 3676 N N . ILE B 1 152 ? -23.75 -15.719 -12.242 1 84.56 152 ILE B N 1
ATOM 3677 C CA . ILE B 1 152 ? -23.781 -14.5 -13.047 1 84.56 152 ILE B CA 1
ATOM 3678 C C . ILE B 1 152 ? -25.031 -13.688 -12.727 1 84.56 152 ILE B C 1
ATOM 3680 O O . ILE B 1 152 ? -24.969 -12.461 -12.617 1 84.56 152 ILE B O 1
ATOM 3684 N N . LYS B 1 153 ? -26.094 -14.352 -12.516 1 85.25 153 LYS B N 1
ATOM 3685 C CA . LYS B 1 153 ? -27.344 -13.664 -12.211 1 85.25 153 LYS B CA 1
ATOM 3686 C C . LYS B 1 153 ? -27.281 -12.984 -10.844 1 85.25 153 LYS B C 1
ATOM 3688 O O . LYS B 1 153 ? -27.656 -11.82 -10.711 1 85.25 153 LYS B O 1
ATOM 3693 N N . THR B 1 154 ? -26.812 -13.68 -9.93 1 87.62 154 THR B N 1
ATOM 3694 C CA . THR B 1 154 ? -26.797 -13.148 -8.57 1 87.62 154 THR B CA 1
ATOM 3695 C C . THR B 1 154 ? -25.797 -12.008 -8.453 1 87.62 154 THR B C 1
ATOM 3697 O O . THR B 1 154 ? -26.047 -11.016 -7.77 1 87.62 154 THR B O 1
ATOM 3700 N N . VAL B 1 155 ? -24.719 -12.133 -9.125 1 87.56 155 VAL B N 1
ATOM 3701 C CA . VAL B 1 155 ? -23.703 -11.078 -9.086 1 87.56 155 VAL B CA 1
ATOM 3702 C C . VAL B 1 155 ? -24.234 -9.82 -9.766 1 87.56 155 VAL B C 1
ATOM 3704 O O . VAL B 1 155 ? -24 -8.703 -9.297 1 87.56 155 VAL B O 1
ATOM 3707 N N . THR B 1 156 ? -24.953 -10.016 -10.805 1 88.12 156 THR B N 1
ATOM 3708 C CA . THR B 1 156 ? -25.516 -8.883 -11.531 1 88.12 156 THR B CA 1
ATOM 3709 C C . THR B 1 156 ? -26.516 -8.133 -10.664 1 88.12 156 THR B C 1
ATOM 3711 O O . THR B 1 156 ? -26.516 -6.898 -10.633 1 88.12 156 THR B O 1
ATOM 3714 N N . ILE B 1 157 ? -27.266 -8.828 -9.984 1 89.38 157 ILE B N 1
ATOM 3715 C CA . ILE B 1 157 ? -28.25 -8.219 -9.094 1 89.38 157 ILE B CA 1
ATOM 3716 C C . ILE B 1 157 ? -27.531 -7.41 -8.008 1 89.38 157 ILE B C 1
ATOM 3718 O O . ILE B 1 157 ? -27.938 -6.289 -7.695 1 89.38 157 ILE B O 1
ATOM 3722 N N . TRP B 1 158 ? -26.5 -7.945 -7.477 1 91.31 158 TRP B N 1
ATOM 3723 C CA . TRP B 1 158 ? -25.719 -7.273 -6.445 1 91.31 158 TRP B CA 1
ATOM 3724 C C . TRP B 1 158 ? -25.094 -5.992 -6.984 1 91.31 158 TRP B C 1
ATOM 3726 O O . TRP B 1 158 ? -25.219 -4.93 -6.367 1 91.31 158 TRP B O 1
ATOM 3736 N N . LEU B 1 159 ? -24.516 -6.09 -8.125 1 88.81 159 LEU B N 1
ATOM 3737 C CA . LEU B 1 159 ? -23.812 -4.949 -8.695 1 88.81 159 LEU B CA 1
ATOM 3738 C C . LEU B 1 159 ? -24.781 -3.842 -9.078 1 88.81 159 LEU B C 1
ATOM 3740 O O . LEU B 1 159 ? -24.5 -2.658 -8.875 1 88.81 159 LEU B O 1
ATOM 3744 N N . VAL B 1 160 ? -25.906 -4.238 -9.578 1 90.12 160 VAL B N 1
ATOM 3745 C CA . VAL B 1 160 ? -26.906 -3.254 -9.945 1 90.12 160 VAL B CA 1
ATOM 3746 C C . VAL B 1 160 ? -27.453 -2.572 -8.695 1 90.12 160 VAL B C 1
ATOM 3748 O O . VAL B 1 160 ? -27.594 -1.348 -8.656 1 90.12 160 VAL B O 1
ATOM 3751 N N . ALA B 1 161 ? -27.734 -3.34 -7.723 1 91.81 161 ALA B N 1
ATOM 3752 C CA . ALA B 1 161 ? -28.234 -2.783 -6.469 1 91.81 161 ALA B CA 1
ATOM 3753 C C . ALA B 1 161 ? -27.219 -1.829 -5.852 1 91.81 161 ALA B C 1
ATOM 3755 O O . ALA B 1 161 ? -27.578 -0.778 -5.32 1 91.81 161 ALA B O 1
ATOM 3756 N N . SER B 1 162 ? -26.016 -2.172 -5.887 1 90.62 162 SER B N 1
ATOM 3757 C CA . SER B 1 162 ? -24.969 -1.323 -5.344 1 90.62 162 SER B CA 1
ATOM 3758 C C . SER B 1 162 ? -24.828 -0.026 -6.133 1 90.62 162 SER B C 1
ATOM 3760 O O . SER B 1 162 ? -24.672 1.05 -5.551 1 90.62 162 SER B O 1
ATOM 3762 N N . ALA B 1 163 ? -24.906 -0.146 -7.406 1 89.06 163 ALA B N 1
ATOM 3763 C CA . ALA B 1 163 ? -24.812 1.04 -8.25 1 89.06 163 ALA B CA 1
ATOM 3764 C C . ALA B 1 163 ? -25.984 1.992 -7.984 1 89.06 163 ALA B C 1
ATOM 3766 O O . ALA B 1 163 ? -25.781 3.209 -7.918 1 89.06 163 ALA B O 1
ATOM 3767 N N . VAL B 1 164 ? -27.094 1.423 -7.836 1 90.62 164 VAL B N 1
ATOM 3768 C CA . VAL B 1 164 ? -28.281 2.23 -7.57 1 90.62 164 VAL B CA 1
ATOM 3769 C C . VAL B 1 164 ? -28.125 2.949 -6.23 1 90.62 164 VAL B C 1
ATOM 3771 O O . VAL B 1 164 ? -28.453 4.133 -6.113 1 90.62 164 VAL B O 1
ATOM 3774 N N . ALA B 1 165 ? -27.672 2.27 -5.25 1 92.5 165 ALA B N 1
ATOM 3775 C CA . ALA B 1 165 ? -27.469 2.875 -3.938 1 92.5 165 ALA B CA 1
ATOM 3776 C C . ALA B 1 165 ? -26.453 4.02 -4.02 1 92.5 165 ALA B C 1
ATOM 3778 O O . ALA B 1 165 ? -26.703 5.113 -3.506 1 92.5 165 ALA B O 1
ATOM 3779 N N . ASP B 1 166 ? -25.391 3.809 -4.711 1 90.38 166 ASP B N 1
ATOM 3780 C CA . ASP B 1 166 ? -24.359 4.828 -4.824 1 90.38 166 ASP B CA 1
ATOM 3781 C C . ASP B 1 166 ? -24.859 6.051 -5.586 1 90.38 166 ASP B C 1
ATOM 3783 O O . ASP B 1 166 ? -24.625 7.188 -5.168 1 90.38 166 ASP B O 1
ATOM 3787 N N . VAL B 1 167 ? -25.516 5.781 -6.641 1 89.19 167 VAL B N 1
ATOM 3788 C CA . VAL B 1 167 ? -26.016 6.879 -7.461 1 89.19 167 VAL B CA 1
ATOM 3789 C C . VAL B 1 167 ? -27.078 7.66 -6.684 1 89.19 167 VAL B C 1
ATOM 3791 O O . VAL B 1 167 ? -27.094 8.891 -6.734 1 89.19 167 VAL B O 1
ATOM 3794 N N . SER B 1 168 ? -27.891 7.004 -6.031 1 91.81 168 SER B N 1
ATOM 3795 C CA . SER B 1 168 ? -28.922 7.66 -5.242 1 91.81 168 SER B CA 1
ATOM 3796 C C . SER B 1 168 ? -28.328 8.531 -4.148 1 91.81 168 SER B C 1
ATOM 3798 O O . SER B 1 168 ? -28.766 9.664 -3.941 1 91.81 168 SER B O 1
ATOM 3800 N N . ILE B 1 169 ? -27.344 8.055 -3.492 1 89.44 169 ILE B N 1
ATOM 3801 C CA . ILE B 1 169 ? -26.688 8.805 -2.424 1 89.44 169 ILE B CA 1
ATOM 3802 C C . ILE B 1 169 ? -25.984 10.023 -3.01 1 89.44 169 ILE B C 1
ATOM 3804 O O . ILE B 1 169 ? -26.094 11.125 -2.482 1 89.44 169 ILE B O 1
ATOM 3808 N N . ALA B 1 170 ? -25.25 9.781 -4.074 1 84.25 170 ALA B N 1
ATOM 3809 C CA . ALA B 1 170 ? -24.547 10.875 -4.727 1 84.25 170 ALA B CA 1
ATOM 3810 C C . ALA B 1 170 ? -25.516 11.969 -5.168 1 84.25 170 ALA B C 1
ATOM 3812 O O . ALA B 1 170 ? -25.281 13.156 -4.945 1 84.25 170 ALA B O 1
ATOM 3813 N N . CYS B 1 171 ? -26.609 11.547 -5.707 1 85.62 171 CYS B N 1
ATOM 3814 C CA . CYS B 1 171 ? -27.609 12.5 -6.168 1 85.62 171 CYS B CA 1
ATOM 3815 C C . CYS B 1 171 ? -28.234 13.258 -4.992 1 85.62 171 CYS B C 1
ATOM 3817 O O . CYS B 1 171 ? -28.422 14.469 -5.062 1 85.62 171 CYS B O 1
ATOM 3819 N N . ALA B 1 172 ? -28.531 12.586 -4.004 1 87.44 172 ALA B N 1
ATOM 3820 C CA . ALA B 1 172 ? -29.109 13.219 -2.816 1 87.44 172 ALA B CA 1
ATOM 3821 C C . ALA B 1 172 ? -28.172 14.266 -2.24 1 87.44 172 ALA B C 1
ATOM 3823 O O . ALA B 1 172 ? -28.594 15.359 -1.868 1 87.44 172 ALA B O 1
ATOM 3824 N N . LEU B 1 173 ? -26.953 13.977 -2.197 1 83.88 173 LEU B N 1
ATOM 3825 C CA . LEU B 1 173 ? -25.969 14.906 -1.641 1 83.88 173 LEU B CA 1
ATOM 3826 C C . LEU B 1 173 ? -25.781 16.109 -2.549 1 83.88 173 LEU B C 1
ATOM 3828 O O . LEU B 1 173 ? -25.656 17.25 -2.066 1 83.88 173 LEU B O 1
ATOM 3832 N N . ILE B 1 174 ? -25.766 15.828 -3.82 1 82.56 174 ILE B N 1
ATOM 3833 C CA . ILE B 1 174 ? -25.594 16.906 -4.785 1 82.56 174 ILE B CA 1
ATOM 3834 C C . ILE B 1 174 ? -26.781 17.859 -4.703 1 82.56 174 ILE B C 1
ATOM 3836 O O . ILE B 1 174 ? -26.609 19.078 -4.695 1 82.56 174 ILE B O 1
ATOM 3840 N N . ILE B 1 175 ? -27.969 17.344 -4.633 1 83.25 175 ILE B N 1
ATOM 3841 C CA . ILE B 1 175 ? -29.188 18.141 -4.566 1 83.25 175 ILE B CA 1
ATOM 3842 C C . ILE B 1 175 ? -29.203 18.938 -3.264 1 83.25 175 ILE B C 1
ATOM 3844 O O . ILE B 1 175 ? -29.578 20.125 -3.252 1 83.25 175 ILE B O 1
ATOM 3848 N N . GLN B 1 176 ? -28.797 18.359 -2.26 1 80.25 176 GLN B N 1
ATOM 3849 C CA . GLN B 1 176 ? -28.766 19.047 -0.973 1 80.25 176 GLN B CA 1
ATOM 3850 C C . GLN B 1 176 ? -27.734 20.172 -0.978 1 80.25 176 GLN B C 1
ATOM 3852 O O . GLN B 1 176 ? -27.969 21.234 -0.393 1 80.25 176 GLN B O 1
ATOM 3857 N N . LEU B 1 177 ? -26.594 19.938 -1.518 1 76.56 177 LEU B N 1
ATOM 3858 C CA . LEU B 1 177 ? -25.562 20.953 -1.603 1 76.56 177 LEU B CA 1
ATOM 3859 C C . LEU B 1 177 ? -26.047 22.156 -2.414 1 76.56 177 LEU B C 1
ATOM 3861 O O . LEU B 1 177 ? -25.75 23.297 -2.08 1 76.56 177 LEU B O 1
ATOM 3865 N N . ARG B 1 178 ? -26.75 21.844 -3.355 1 76.62 178 ARG B N 1
ATOM 3866 C CA . ARG B 1 178 ? -27.25 22.906 -4.215 1 76.62 178 ARG B CA 1
ATOM 3867 C C . ARG B 1 178 ? -28.375 23.672 -3.533 1 76.62 178 ARG B C 1
ATOM 3869 O O . ARG B 1 178 ? -28.578 24.859 -3.797 1 76.62 178 ARG B O 1
ATOM 3876 N N . SER B 1 179 ? -29.062 23.094 -2.727 1 73.12 179 SER B N 1
ATOM 3877 C CA . SER B 1 179 ? -30.219 23.703 -2.088 1 73.12 179 SER B CA 1
ATOM 3878 C C . SER B 1 179 ? -29.828 24.422 -0.805 1 73.12 179 SER B C 1
ATOM 3880 O O . SER B 1 179 ? -30.625 25.172 -0.234 1 73.12 179 SER B O 1
ATOM 3882 N N . SER B 1 180 ? -28.672 24.109 -0.278 1 63.28 180 SER B N 1
ATOM 3883 C CA . SER B 1 180 ? -28.328 24.656 1.027 1 63.28 180 SER B CA 1
ATOM 3884 C C . SER B 1 180 ? -27.984 26.141 0.928 1 63.28 180 SER B C 1
ATOM 3886 O O . SER B 1 180 ? -27.125 26.531 0.148 1 63.28 180 SER B O 1
ATOM 3888 N N . LYS B 1 181 ? -28.922 27.062 1.325 1 54.16 181 LYS B N 1
ATOM 3889 C CA . LYS B 1 181 ? -28.75 28.5 1.538 1 54.16 181 LYS B CA 1
ATOM 3890 C C . LYS B 1 181 ? -27.969 28.766 2.826 1 54.16 181 LYS B C 1
ATOM 3892 O O . LYS B 1 181 ? -28.297 28.203 3.879 1 54.16 181 LYS B O 1
ATOM 3897 N N . PRO B 1 182 ? -26.766 29.188 2.654 1 53.84 182 PRO B N 1
ATOM 3898 C CA . PRO B 1 182 ? -25.844 29.281 3.783 1 53.84 182 PRO B CA 1
ATOM 3899 C C . PRO B 1 182 ? -26.312 30.281 4.844 1 53.84 182 PRO B C 1
ATOM 3901 O O . PRO B 1 182 ? -26.672 31.422 4.516 1 53.84 182 PRO B O 1
ATOM 3904 N N . VAL B 1 183 ? -26.828 29.766 6.027 1 51.66 183 VAL B N 1
ATOM 3905 C CA . VAL B 1 183 ? -27.219 30.719 7.062 1 51.66 183 VAL B CA 1
ATOM 3906 C C . VAL B 1 183 ? -25.969 31.375 7.645 1 51.66 183 VAL B C 1
ATOM 3908 O O . VAL B 1 183 ? -25.938 32.594 7.824 1 51.66 183 VAL B O 1
ATOM 3911 N N . PHE B 1 184 ? -25.016 30.484 8.117 1 57.28 184 PHE B N 1
ATOM 3912 C CA . PHE B 1 184 ? -23.797 31.031 8.688 1 57.28 184 PHE B CA 1
ATOM 3913 C C . PHE B 1 184 ? -22.609 30.75 7.77 1 57.28 184 PHE B C 1
ATOM 3915 O O . PHE B 1 184 ? -22.391 29.609 7.336 1 57.28 184 PHE B O 1
ATOM 3922 N N . LYS B 1 185 ? -21.938 31.859 7.543 1 58.94 185 LYS B N 1
ATOM 3923 C CA . LYS B 1 185 ? -20.938 31.875 6.488 1 58.94 185 LYS B CA 1
ATOM 3924 C C . LYS B 1 185 ? -19.844 30.844 6.754 1 58.94 185 LYS B C 1
ATOM 3926 O O . LYS B 1 185 ? -19.422 30.125 5.84 1 58.94 185 LYS B O 1
ATOM 3931 N N . GLU B 1 186 ? -19.344 30.766 8.094 1 61.25 186 GLU B N 1
ATOM 3932 C CA . GLU B 1 186 ? -18.203 29.906 8.383 1 61.25 186 GLU B CA 1
ATOM 3933 C C . GLU B 1 186 ? -18.609 28.438 8.359 1 61.25 186 GLU B C 1
ATOM 3935 O O . GLU B 1 186 ? -17.891 27.594 7.797 1 61.25 186 GLU B O 1
ATOM 3940 N N . THR B 1 187 ? -19.656 28.203 9.172 1 61.5 187 THR B N 1
ATOM 3941 C CA . THR B 1 187 ? -20.156 26.828 9.211 1 61.5 187 THR B CA 1
ATOM 3942 C C . THR B 1 187 ? -20.609 26.375 7.828 1 61.5 187 THR B C 1
ATOM 3944 O O . THR B 1 187 ? -20.391 25.219 7.457 1 61.5 187 THR B O 1
ATOM 3947 N N . LYS B 1 188 ? -20.875 27.328 7.102 1 62.66 188 LYS B N 1
ATOM 3948 C CA . LYS B 1 188 ? -21.328 27.016 5.746 1 62.66 188 LYS B CA 1
ATOM 3949 C C . LYS B 1 188 ? -20.156 26.672 4.844 1 62.66 188 LYS B C 1
ATOM 3951 O O . LYS B 1 188 ? -20.25 25.766 4.012 1 62.66 188 LYS B O 1
ATOM 3956 N N . ALA B 1 189 ? -19.172 27.469 5.16 1 68.56 189 ALA B N 1
ATOM 3957 C CA . ALA B 1 189 ? -18 27.203 4.332 1 68.56 189 ALA B CA 1
ATOM 3958 C C . ALA B 1 189 ? -17.438 25.812 4.605 1 68.56 189 ALA B C 1
ATOM 3960 O O . ALA B 1 189 ? -17.031 25.109 3.682 1 68.56 189 ALA B O 1
ATOM 3961 N N . LEU B 1 190 ? -17.516 25.469 5.844 1 70 190 LEU B N 1
ATOM 3962 C CA . LEU B 1 190 ? -17.031 24.156 6.227 1 70 190 LEU B CA 1
ATOM 3963 C C . LEU B 1 190 ? -17.938 23.047 5.684 1 70 190 LEU B C 1
ATOM 3965 O O . LEU B 1 190 ? -17.453 22.047 5.141 1 70 190 LEU B O 1
ATOM 3969 N N . ILE B 1 191 ? -19.219 23.297 5.812 1 66.38 191 ILE B N 1
ATOM 3970 C CA . ILE B 1 191 ? -20.203 22.312 5.359 1 66.38 191 ILE B CA 1
ATOM 3971 C C . ILE B 1 191 ? -20.109 22.172 3.84 1 66.38 191 ILE B C 1
ATOM 3973 O O . ILE B 1 191 ? -20.188 21.047 3.311 1 66.38 191 ILE B O 1
ATOM 3977 N N . ARG B 1 192 ? -19.922 23.203 3.199 1 71.25 192 ARG B N 1
ATOM 3978 C CA . ARG B 1 192 ? -19.797 23.172 1.745 1 71.25 192 ARG B CA 1
ATOM 3979 C C . ARG B 1 192 ? -18.531 22.422 1.322 1 71.25 192 ARG B C 1
ATOM 3981 O O . ARG B 1 192 ? -18.547 21.656 0.365 1 71.25 192 ARG B O 1
ATOM 3988 N N . ARG B 1 193 ? -17.547 22.656 2.062 1 73.69 193 ARG B N 1
ATOM 3989 C CA . ARG B 1 193 ? -16.297 21.984 1.749 1 73.69 193 ARG B CA 1
ATOM 3990 C C . ARG B 1 193 ? -16.406 20.484 1.99 1 73.69 193 ARG B C 1
ATOM 3992 O O . ARG B 1 193 ? -15.953 19.688 1.167 1 73.69 193 ARG B O 1
ATOM 3999 N N . LEU B 1 194 ? -17.016 20.172 3.006 1 70.38 194 LEU B N 1
ATOM 4000 C CA . LEU B 1 194 ? -17.172 18.766 3.346 1 70.38 194 LEU B CA 1
ATOM 4001 C C . LEU B 1 194 ? -18.094 18.062 2.344 1 70.38 194 LEU B C 1
ATOM 4003 O O . LEU B 1 194 ? -17.828 16.922 1.95 1 70.38 194 LEU B O 1
ATOM 4007 N N . THR B 1 195 ? -19.062 18.797 2.023 1 71.94 195 THR B N 1
ATOM 4008 C CA . THR B 1 195 ? -20 18.234 1.067 1 71.94 195 THR B CA 1
ATOM 4009 C C . THR B 1 195 ? -19.359 18.094 -0.31 1 71.94 195 THR B C 1
ATOM 4011 O O . THR B 1 195 ? -19.562 17.094 -0.995 1 71.94 195 THR B O 1
ATOM 4014 N N . ASN B 1 196 ? -18.641 19.062 -0.695 1 75.38 196 ASN B N 1
ATOM 4015 C CA . ASN B 1 196 ? -17.922 18.984 -1.966 1 75.38 196 ASN B CA 1
ATOM 4016 C C . ASN B 1 196 ? -16.938 17.828 -1.981 1 75.38 196 ASN B C 1
ATOM 4018 O O . ASN B 1 196 ? -16.781 17.141 -2.996 1 75.38 196 ASN B O 1
ATOM 4022 N N . MET B 1 197 ? -16.312 17.625 -0.936 1 77.75 197 MET B N 1
ATOM 4023 C CA . MET B 1 197 ? -15.375 16.516 -0.838 1 77.75 197 MET B CA 1
ATOM 4024 C C . MET B 1 197 ? -16.109 15.172 -0.885 1 77.75 197 MET B C 1
ATOM 4026 O O . MET B 1 197 ? -15.633 14.219 -1.514 1 77.75 197 MET B O 1
ATOM 4030 N N . ALA B 1 198 ? -17.188 15.188 -0.262 1 72.06 198 ALA B N 1
ATOM 4031 C CA . ALA B 1 198 ? -17.984 13.961 -0.265 1 72.06 198 ALA B CA 1
ATOM 4032 C C . ALA B 1 198 ? -18.453 13.617 -1.674 1 72.06 198 ALA B C 1
ATOM 4034 O O . ALA B 1 198 ? -18.453 12.453 -2.072 1 72.06 198 ALA B O 1
ATOM 4035 N N . ILE B 1 199 ? -18.828 14.625 -2.33 1 76.12 199 ILE B N 1
ATOM 4036 C CA . ILE B 1 199 ? -19.297 14.43 -3.697 1 76.12 199 ILE B CA 1
ATOM 4037 C C . ILE B 1 199 ? -18.141 13.977 -4.582 1 76.12 199 ILE B C 1
ATOM 4039 O O . ILE B 1 199 ? -18.281 13.047 -5.375 1 76.12 199 ILE B O 1
ATOM 4043 N N . LYS B 1 200 ? -17.016 14.523 -4.398 1 76.94 200 LYS B N 1
ATOM 4044 C CA . LYS B 1 200 ? -15.859 14.188 -5.219 1 76.94 200 LYS B CA 1
ATOM 4045 C C . LYS B 1 200 ? -15.398 12.758 -4.953 1 76.94 200 LYS B C 1
ATOM 4047 O O . LYS B 1 200 ? -15.172 11.992 -5.891 1 76.94 200 LYS B O 1
ATOM 4052 N N . THR B 1 201 ? -15.289 12.453 -3.742 1 75.69 201 THR B N 1
ATOM 4053 C CA . THR B 1 201 ? -14.836 11.109 -3.41 1 75.69 201 THR B CA 1
ATOM 4054 C C . THR B 1 201 ? -15.93 10.086 -3.691 1 75.69 201 THR B C 1
ATOM 4056 O O . THR B 1 201 ? -15.648 8.977 -4.16 1 75.69 201 THR B O 1
ATOM 4059 N N . GLY B 1 202 ? -17.188 10.492 -3.428 1 76.94 202 GLY B N 1
ATOM 4060 C CA . GLY B 1 202 ? -18.312 9.617 -3.713 1 76.94 202 GLY B CA 1
ATOM 4061 C C . GLY B 1 202 ? -18.516 9.352 -5.195 1 76.94 202 GLY B C 1
ATOM 4062 O O . GLY B 1 202 ? -18.875 8.242 -5.594 1 76.94 202 GLY B O 1
ATOM 4063 N N . SER B 1 203 ? -18.203 10.305 -5.918 1 80.75 203 SER B N 1
ATOM 4064 C CA . SER B 1 203 ? -18.328 10.148 -7.363 1 80.75 203 SER B CA 1
ATOM 4065 C C . SER B 1 203 ? -17.328 9.141 -7.898 1 80.75 203 SER B C 1
ATOM 4067 O O . SER B 1 203 ? -17.625 8.391 -8.828 1 80.75 203 SER B O 1
ATOM 4069 N N . VAL B 1 204 ? -16.219 9.102 -7.273 1 80.19 204 VAL B N 1
ATOM 4070 C CA . VAL B 1 204 ? -15.203 8.148 -7.695 1 80.19 204 VAL B CA 1
ATOM 4071 C C . VAL B 1 204 ? -15.68 6.727 -7.418 1 80.19 204 VAL B C 1
ATOM 4073 O O . VAL B 1 204 ? -15.57 5.852 -8.281 1 80.19 204 VAL B O 1
ATOM 4076 N N . THR B 1 205 ? -16.234 6.512 -6.285 1 83 205 THR B N 1
ATOM 4077 C CA . THR B 1 205 ? -16.719 5.184 -5.93 1 83 205 THR B CA 1
ATOM 4078 C C . THR B 1 205 ? -17.891 4.781 -6.82 1 83 205 THR B C 1
ATOM 4080 O O . THR B 1 205 ? -17.984 3.625 -7.234 1 83 205 THR B O 1
ATOM 4083 N N . THR B 1 206 ? -18.688 5.766 -7.145 1 85.88 206 THR B N 1
ATOM 4084 C CA . THR B 1 206 ? -19.828 5.496 -8.008 1 85.88 206 THR B CA 1
ATOM 4085 C C . THR B 1 206 ? -19.375 5.145 -9.422 1 85.88 206 THR B C 1
ATOM 4087 O O . THR B 1 206 ? -19.859 4.184 -10.016 1 85.88 206 THR B O 1
ATOM 4090 N N . ALA B 1 207 ? -18.453 5.859 -9.891 1 85.94 207 ALA B N 1
ATOM 4091 C CA . ALA B 1 207 ? -17.922 5.609 -11.227 1 85.94 207 ALA B CA 1
ATOM 4092 C C . ALA B 1 207 ? -17.25 4.238 -11.305 1 85.94 207 ALA B C 1
ATOM 4094 O O . ALA B 1 207 ? -17.422 3.512 -12.289 1 85.94 207 ALA B O 1
ATOM 4095 N N . LEU B 1 208 ? -16.578 3.92 -10.305 1 85.44 208 LEU B N 1
ATOM 4096 C CA . LEU B 1 208 ? -15.891 2.633 -10.289 1 85.44 208 LEU B CA 1
ATOM 4097 C C . LEU B 1 208 ? -16.875 1.484 -10.156 1 85.44 208 LEU B C 1
ATOM 4099 O O . LEU B 1 208 ? -16.688 0.417 -10.742 1 85.44 208 LEU B O 1
ATOM 4103 N N . ALA B 1 209 ? -17.875 1.721 -9.414 1 84.81 209 ALA B N 1
ATOM 4104 C CA . ALA B 1 209 ? -18.906 0.689 -9.289 1 84.81 209 ALA B CA 1
ATOM 4105 C C . ALA B 1 209 ? -19.609 0.452 -10.617 1 84.81 209 ALA B C 1
ATOM 4107 O O . ALA B 1 209 ? -19.875 -0.693 -10.992 1 84.81 209 ALA B O 1
ATOM 4108 N N . ILE B 1 210 ? -19.875 1.488 -11.289 1 86.31 210 ILE B N 1
ATOM 4109 C CA . ILE B 1 210 ? -20.531 1.378 -12.594 1 86.31 210 ILE B CA 1
ATOM 4110 C C . ILE B 1 210 ? -19.594 0.693 -13.586 1 86.31 210 ILE B C 1
ATOM 4112 O O . ILE B 1 210 ? -20.016 -0.146 -14.375 1 86.31 210 ILE B O 1
ATOM 4116 N N . LEU B 1 211 ? -18.375 1.092 -13.516 1 86.06 211 LEU B N 1
ATOM 4117 C CA . LEU B 1 211 ? -17.375 0.466 -14.383 1 86.06 211 LEU B CA 1
ATOM 4118 C C . LEU B 1 211 ? -17.281 -1.031 -14.109 1 86.06 211 LEU B C 1
ATOM 4120 O O . LEU B 1 211 ? -17.172 -1.831 -15.039 1 86.06 211 LEU B O 1
ATOM 4124 N N . CYS B 1 212 ? -17.297 -1.373 -12.906 1 87.38 212 CYS B N 1
ATOM 4125 C CA . CYS B 1 212 ? -17.266 -2.785 -12.539 1 87.38 212 CYS B CA 1
ATOM 4126 C C . CYS B 1 212 ? -18.484 -3.52 -13.094 1 87.38 212 CYS B C 1
ATOM 4128 O O . CYS B 1 212 ? -18.359 -4.645 -13.578 1 87.38 212 CYS B O 1
ATOM 4130 N N . LEU B 1 213 ? -19.625 -2.898 -13.07 1 86.75 213 LEU B N 1
ATOM 4131 C CA . LEU B 1 213 ? -20.859 -3.486 -13.602 1 86.75 213 LEU B CA 1
ATOM 4132 C C . LEU B 1 213 ? -20.75 -3.676 -15.109 1 86.75 213 LEU B C 1
ATOM 4134 O O . LEU B 1 213 ? -21.062 -4.75 -15.625 1 86.75 213 LEU B O 1
ATOM 4138 N N . ILE B 1 214 ? -20.25 -2.723 -15.742 1 87.62 214 ILE B N 1
ATOM 4139 C CA . ILE B 1 214 ? -20.125 -2.781 -17.203 1 87.62 214 ILE B CA 1
ATOM 4140 C C . ILE B 1 214 ? -19.109 -3.865 -17.578 1 87.62 214 ILE B C 1
ATOM 4142 O O . ILE B 1 214 ? -19.359 -4.652 -18.5 1 87.62 214 ILE B O 1
ATOM 4146 N N . LEU B 1 215 ? -18.016 -3.908 -16.875 1 85.38 215 LEU B N 1
ATOM 4147 C CA . LEU B 1 215 ? -17 -4.906 -17.156 1 85.38 215 LEU B CA 1
ATOM 4148 C C . LEU B 1 215 ? -17.531 -6.316 -16.922 1 85.38 215 LEU B C 1
ATOM 4150 O O . LEU B 1 215 ? -17.188 -7.238 -17.672 1 85.38 215 LEU B O 1
ATOM 4154 N N . TYR B 1 216 ? -18.297 -6.441 -15.969 1 86.31 216 TYR B N 1
ATOM 4155 C CA . TYR B 1 216 ? -18.859 -7.758 -15.688 1 86.31 216 TYR B CA 1
ATOM 4156 C C . TYR B 1 216 ? -19.859 -8.172 -16.766 1 86.31 216 TYR B C 1
ATOM 4158 O O . TYR B 1 216 ? -19.891 -9.336 -17.172 1 86.31 216 TYR B O 1
ATOM 4166 N N . LEU B 1 217 ? -20.641 -7.27 -17.297 1 84.75 217 LEU B N 1
ATOM 4167 C CA . LEU B 1 217 ? -21.656 -7.57 -18.297 1 84.75 217 LEU B CA 1
ATOM 4168 C C . LEU B 1 217 ? -21.016 -7.84 -19.656 1 84.75 217 LEU B C 1
ATOM 4170 O O . LEU B 1 217 ? -21.547 -8.617 -20.453 1 84.75 217 LEU B O 1
ATOM 4174 N N . VAL B 1 218 ? -19.859 -7.258 -19.922 1 82.5 218 VAL B N 1
ATOM 4175 C CA . VAL B 1 218 ? -19.188 -7.434 -21.203 1 82.5 218 VAL B CA 1
ATOM 4176 C C . VAL B 1 218 ? -18.453 -8.773 -21.234 1 82.5 218 VAL B C 1
ATOM 4178 O O . VAL B 1 218 ? -18.469 -9.484 -22.234 1 82.5 218 VAL B O 1
ATOM 4181 N N . ASN B 1 219 ? -17.75 -9.086 -20.203 1 79.19 219 ASN B N 1
ATOM 4182 C CA . ASN B 1 219 ? -17.016 -10.344 -20.141 1 79.19 219 ASN B CA 1
ATOM 4183 C C . ASN B 1 219 ? -17.297 -11.109 -18.844 1 79.19 219 ASN B C 1
ATOM 4185 O O . ASN B 1 219 ? -16.594 -10.953 -17.859 1 79.19 219 ASN B O 1
ATOM 4189 N N . THR B 1 220 ? -18.281 -12.016 -19.047 1 75.25 220 THR B N 1
ATOM 4190 C CA . THR B 1 220 ? -18.719 -12.758 -17.859 1 75.25 220 THR B CA 1
ATOM 4191 C C . THR B 1 220 ? -17.797 -13.945 -17.594 1 75.25 220 THR B C 1
ATOM 4193 O O . THR B 1 220 ? -17.781 -14.484 -16.484 1 75.25 220 THR B O 1
ATOM 4196 N N . GLU B 1 221 ? -16.906 -14.188 -18.547 1 72.25 221 GLU B N 1
ATOM 4197 C CA . GLU B 1 221 ? -16.078 -15.383 -18.406 1 72.25 221 GLU B CA 1
ATOM 4198 C C . GLU B 1 221 ? -14.727 -15.055 -17.781 1 72.25 221 GLU B C 1
ATOM 4200 O O . GLU B 1 221 ? -14.094 -15.906 -17.156 1 72.25 221 GLU B O 1
ATOM 4205 N N . SER B 1 222 ? -14.445 -13.797 -18.016 1 74.25 222 SER B N 1
ATOM 4206 C CA . SER B 1 222 ? -13.125 -13.422 -17.531 1 74.25 222 SER B CA 1
ATOM 4207 C C . SER B 1 222 ? -13.172 -12.992 -16.062 1 74.25 222 SER B C 1
ATOM 4209 O O . SER B 1 222 ? -14.219 -12.555 -15.578 1 74.25 222 SER B O 1
ATOM 4211 N N . ASN B 1 223 ? -12.148 -13.352 -15.328 1 80.06 223 ASN B N 1
ATOM 4212 C CA . ASN B 1 223 ? -12.055 -12.961 -13.93 1 80.06 223 ASN B CA 1
ATOM 4213 C C . ASN B 1 223 ? -11.453 -11.562 -13.773 1 80.06 223 ASN B C 1
ATOM 4215 O O . ASN B 1 223 ? -10.969 -11.211 -12.695 1 80.06 223 ASN B O 1
ATOM 4219 N N . VAL B 1 224 ? -11.555 -10.836 -14.812 1 80.62 224 VAL B N 1
ATOM 4220 C CA . VAL B 1 224 ? -11.031 -9.469 -14.758 1 80.62 224 VAL B CA 1
ATOM 4221 C C . VAL B 1 224 ? -11.891 -8.625 -13.828 1 80.62 224 VAL B C 1
ATOM 4223 O O . VAL B 1 224 ? -11.367 -7.812 -13.055 1 80.62 224 VAL B O 1
ATOM 4226 N N . THR B 1 225 ? -13.125 -8.883 -13.867 1 82.56 225 THR B N 1
ATOM 4227 C CA . THR B 1 225 ? -14.039 -8.117 -13.023 1 82.56 225 THR B CA 1
ATOM 4228 C C . THR B 1 225 ? -13.82 -8.453 -11.547 1 82.56 225 THR B C 1
ATOM 4230 O O . THR B 1 225 ? -13.922 -7.574 -10.688 1 82.56 225 THR B O 1
ATOM 4233 N N . VAL B 1 226 ? -13.469 -9.656 -11.328 1 82.19 226 VAL B N 1
ATOM 4234 C CA . VAL B 1 226 ? -13.203 -10.062 -9.945 1 82.19 226 VAL B CA 1
ATOM 4235 C C . VAL B 1 226 ? -11.945 -9.367 -9.445 1 82.19 226 VAL B C 1
ATOM 4237 O O . VAL B 1 226 ? -11.898 -8.906 -8.297 1 82.19 226 VAL B O 1
ATOM 4240 N N . GLY B 1 227 ? -10.977 -9.297 -10.344 1 85.31 227 GLY B N 1
ATOM 4241 C CA . GLY B 1 227 ? -9.773 -8.57 -9.977 1 85.31 227 GLY B CA 1
ATOM 4242 C C . GLY B 1 227 ? -10.031 -7.113 -9.656 1 85.31 227 GLY B C 1
ATOM 4243 O O . GLY B 1 227 ? -9.5 -6.582 -8.68 1 85.31 227 GLY B O 1
ATOM 4244 N N . PHE B 1 228 ? -10.844 -6.555 -10.406 1 85.06 228 PHE B N 1
ATOM 4245 C CA . PHE B 1 228 ? -11.227 -5.164 -10.18 1 85.06 228 PHE B CA 1
ATOM 4246 C C . PHE B 1 228 ? -12.07 -5.031 -8.922 1 85.06 228 PHE B C 1
ATOM 4248 O O . PHE B 1 228 ? -11.93 -4.059 -8.172 1 85.06 228 PHE B O 1
ATOM 4255 N N . GLY B 1 229 ? -12.836 -5.992 -8.688 1 83.81 229 GLY B N 1
ATOM 4256 C CA . GLY B 1 229 ? -13.688 -6.008 -7.512 1 83.81 229 GLY B CA 1
ATOM 4257 C C . GLY B 1 229 ? -12.906 -6.059 -6.211 1 83.81 229 GLY B C 1
ATOM 4258 O O . GLY B 1 229 ? -13.344 -5.512 -5.199 1 83.81 229 GLY B O 1
ATOM 4259 N N . PHE B 1 230 ? -11.703 -6.625 -6.297 1 85.94 230 PHE B N 1
ATOM 4260 C CA . PHE B 1 230 ? -10.852 -6.695 -5.117 1 85.94 230 PHE B CA 1
ATOM 4261 C C . PHE B 1 230 ? -10.469 -5.297 -4.641 1 85.94 230 PHE B C 1
ATOM 4263 O O . PHE B 1 230 ? -10.305 -5.066 -3.441 1 85.94 230 PHE B O 1
ATOM 4270 N N . CYS B 1 231 ? -10.43 -4.457 -5.582 1 86.94 231 CYS B N 1
ATOM 4271 C CA . CYS B 1 231 ? -9.977 -3.109 -5.254 1 86.94 231 CYS B CA 1
ATOM 4272 C C . CYS B 1 231 ? -11.148 -2.211 -4.887 1 86.94 231 CYS B C 1
ATOM 4274 O O . CYS B 1 231 ? -10.969 -1.183 -4.23 1 86.94 231 CYS B O 1
ATOM 4276 N N . LEU B 1 232 ? -12.336 -2.611 -5.273 1 84.75 232 LEU B N 1
ATOM 4277 C CA . LEU B 1 232 ? -13.508 -1.762 -5.105 1 84.75 232 LEU B CA 1
ATOM 4278 C C . LEU B 1 232 ? -13.82 -1.558 -3.627 1 84.75 232 LEU B C 1
ATOM 4280 O O . LEU B 1 232 ? -14.125 -0.442 -3.201 1 84.75 232 LEU B O 1
ATOM 4284 N N . GLY B 1 233 ? -13.781 -2.59 -2.857 1 84.62 233 GLY B N 1
ATOM 4285 C CA . GLY B 1 233 ? -14.047 -2.467 -1.434 1 84.62 233 GLY B CA 1
ATOM 4286 C C . GLY B 1 233 ? -13.125 -1.482 -0.739 1 84.62 233 GLY B C 1
ATOM 4287 O O . GLY B 1 233 ? -13.57 -0.698 0.102 1 84.62 233 GLY B O 1
ATOM 4288 N N . ARG B 1 234 ? -11.93 -1.42 -1.196 1 91.81 234 ARG B N 1
ATOM 4289 C CA . ARG B 1 234 ? -10.945 -0.543 -0.566 1 91.81 234 ARG B CA 1
ATOM 4290 C C . ARG B 1 234 ? -11.156 0.907 -0.989 1 91.81 234 ARG B C 1
ATOM 4292 O O . ARG B 1 234 ? -10.93 1.828 -0.204 1 91.81 234 ARG B O 1
ATOM 4299 N N . VAL B 1 235 ? -11.578 0.999 -2.143 1 89.31 235 VAL B N 1
ATOM 4300 C CA . VAL B 1 235 ? -11.836 2.35 -2.627 1 89.31 235 VAL B CA 1
ATOM 4301 C C . VAL B 1 235 ? -12.984 2.973 -1.838 1 89.31 235 VAL B C 1
ATOM 4303 O O . VAL B 1 235 ? -12.953 4.164 -1.521 1 89.31 235 VAL B O 1
ATOM 4306 N N . TYR B 1 236 ? -13.938 2.199 -1.473 1 90.31 236 TYR B N 1
ATOM 4307 C CA . TYR B 1 236 ? -15.031 2.664 -0.634 1 90.31 236 TYR B CA 1
ATOM 4308 C C . TYR B 1 236 ? -14.523 3.145 0.719 1 90.31 236 TYR B C 1
ATOM 4310 O O . TYR B 1 236 ? -14.82 4.266 1.141 1 90.31 236 TYR B O 1
ATOM 4318 N N . ALA B 1 237 ? -13.75 2.391 1.281 1 91.94 237 ALA B N 1
ATOM 4319 C CA . ALA B 1 237 ? -13.219 2.746 2.596 1 91.94 237 ALA B CA 1
ATOM 4320 C C . ALA B 1 237 ? -12.375 4.012 2.52 1 91.94 237 ALA B C 1
ATOM 4322 O O . ALA B 1 237 ? -12.453 4.875 3.4 1 91.94 237 ALA B O 1
ATOM 4323 N N . LEU B 1 238 ? -11.641 4.086 1.472 1 91.56 238 LEU B N 1
ATOM 4324 C CA . LEU B 1 238 ? -10.789 5.258 1.298 1 91.56 238 LEU B CA 1
ATOM 4325 C C . LEU B 1 238 ? -11.633 6.516 1.092 1 91.56 238 LEU B C 1
ATOM 4327 O O . LEU B 1 238 ? -11.25 7.598 1.54 1 91.56 238 LEU B O 1
ATOM 4331 N N . THR B 1 239 ? -12.68 6.316 0.425 1 87.38 239 THR B N 1
ATOM 4332 C CA . THR B 1 239 ? -13.594 7.434 0.226 1 87.38 239 THR B CA 1
ATOM 4333 C C . THR B 1 239 ? -14.094 7.965 1.565 1 87.38 239 THR B C 1
ATOM 4335 O O . THR B 1 239 ? -14.117 9.18 1.789 1 87.38 239 THR B O 1
ATOM 4338 N N . MET B 1 240 ? -14.453 7.172 2.387 1 89.62 240 MET B N 1
ATOM 4339 C CA . MET B 1 240 ? -14.938 7.566 3.707 1 89.62 240 MET B CA 1
ATOM 4340 C C . MET B 1 240 ? -13.82 8.234 4.512 1 89.62 240 MET B C 1
ATOM 4342 O O . MET B 1 240 ? -14.023 9.297 5.098 1 89.62 240 MET B O 1
ATOM 4346 N N . LEU B 1 241 ? -12.664 7.672 4.504 1 90.56 241 LEU B N 1
ATOM 4347 C CA . LEU B 1 241 ? -11.562 8.164 5.316 1 90.56 241 LEU B CA 1
ATOM 4348 C C . LEU B 1 241 ? -11.055 9.5 4.789 1 90.56 241 LEU B C 1
ATOM 4350 O O . LEU B 1 241 ? -10.695 10.391 5.57 1 90.56 241 LEU B O 1
ATOM 4354 N N . PHE B 1 242 ? -11.031 9.609 3.525 1 85.31 242 PHE B N 1
ATOM 4355 C CA . PHE B 1 242 ? -10.617 10.891 2.953 1 85.31 242 PHE B CA 1
ATOM 4356 C C . PHE B 1 242 ? -11.617 11.984 3.303 1 85.31 242 PHE B C 1
ATOM 4358 O O . PHE B 1 242 ? -11.227 13.125 3.566 1 85.31 242 PHE B O 1
ATOM 4365 N N . ASN B 1 243 ? -12.852 11.617 3.299 1 82.94 243 ASN B N 1
ATOM 4366 C CA . ASN B 1 243 ? -13.883 12.562 3.689 1 82.94 243 ASN B CA 1
ATOM 4367 C C . ASN B 1 243 ? -13.719 13.016 5.137 1 82.94 243 ASN B C 1
ATOM 4369 O O . ASN B 1 243 ? -13.93 14.188 5.457 1 82.94 243 ASN B O 1
ATOM 4373 N N . LEU B 1 244 ? -13.328 12.227 5.93 1 83.69 244 LEU B N 1
ATOM 4374 C CA . LEU B 1 244 ? -13.188 12.523 7.352 1 83.69 244 LEU B CA 1
ATOM 4375 C C . LEU B 1 244 ? -11.906 13.297 7.621 1 83.69 244 LEU B C 1
ATOM 4377 O O . LEU B 1 244 ? -11.883 14.203 8.453 1 83.69 244 LEU B O 1
ATOM 4381 N N . ASN B 1 245 ? -10.867 13 6.879 1 82.94 245 ASN B N 1
ATOM 4382 C CA . ASN B 1 245 ? -9.562 13.594 7.145 1 82.94 245 ASN B CA 1
ATOM 4383 C C . ASN B 1 245 ? -9.43 14.969 6.504 1 82.94 245 ASN B C 1
ATOM 4385 O O . ASN B 1 245 ? -8.57 15.766 6.895 1 82.94 245 ASN B O 1
ATOM 4389 N N . THR B 1 246 ? -10.078 15.281 5.555 1 74.69 246 THR B N 1
ATOM 4390 C CA . THR B 1 246 ? -10.008 16.578 4.895 1 74.69 246 THR B CA 1
ATOM 4391 C C . THR B 1 246 ? -10.555 17.672 5.797 1 74.69 246 THR B C 1
ATOM 4393 O O . THR B 1 246 ? -10.273 18.859 5.59 1 74.69 246 THR B O 1
ATOM 4396 N N . ARG B 1 247 ? -11.242 17.297 6.758 1 67.38 247 ARG B N 1
ATOM 4397 C CA . ARG B 1 247 ? -11.711 18.281 7.719 1 67.38 247 ARG B CA 1
ATOM 4398 C C . ARG B 1 247 ? -10.531 19.016 8.359 1 67.38 247 ARG B C 1
ATOM 4400 O O . ARG B 1 247 ? -10.68 20.156 8.812 1 67.38 247 ARG B O 1
ATOM 4407 N N . LEU B 1 248 ? -9.391 18.375 8.367 1 60.25 248 LEU B N 1
ATOM 4408 C CA . LEU B 1 248 ? -8.18 18.938 8.953 1 60.25 248 LEU B CA 1
ATOM 4409 C C . LEU B 1 248 ? -7.676 20.109 8.125 1 60.25 248 LEU B C 1
ATOM 4411 O O . LEU B 1 248 ? -7.242 21.125 8.68 1 60.25 248 LEU B O 1
ATOM 4415 N N . LYS B 1 249 ? -7.684 19.938 6.855 1 55.25 249 LYS B N 1
ATOM 4416 C CA . LYS B 1 249 ? -7.137 20.969 5.98 1 55.25 249 LYS B CA 1
ATOM 4417 C C . LYS B 1 249 ? -7.926 22.266 6.105 1 55.25 249 LYS B C 1
ATOM 4419 O O . LYS B 1 249 ? -7.363 23.359 5.977 1 55.25 249 LYS B O 1
ATOM 4424 N N . GLY B 1 250 ? -9.156 22.219 6.363 1 50.81 250 GLY B N 1
ATOM 4425 C CA . GLY B 1 250 ? -9.977 23.391 6.578 1 50.81 250 GLY B CA 1
ATOM 4426 C C . GLY B 1 250 ? -9.688 24.094 7.898 1 50.81 250 GLY B C 1
ATOM 4427 O O . GLY B 1 250 ? -9.734 25.312 7.984 1 50.81 250 GLY B O 1
ATOM 4428 N N . ARG B 1 251 ? -9.344 23.359 8.836 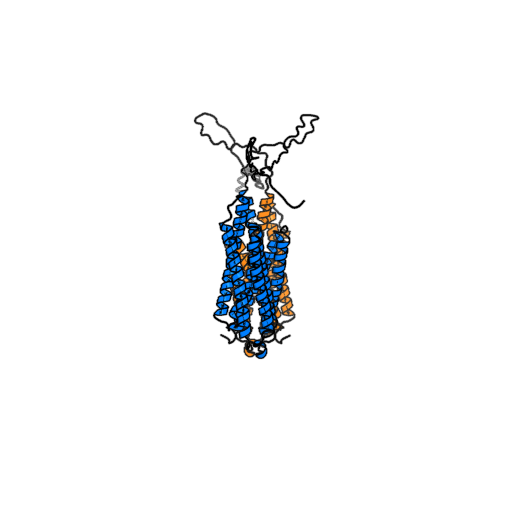1 49.28 251 ARG B N 1
ATOM 4429 C CA . ARG B 1 251 ? -9.039 23.984 10.117 1 49.28 251 ARG B CA 1
ATOM 4430 C C . ARG B 1 251 ? -7.723 24.75 10.039 1 49.28 251 ARG B C 1
ATOM 4432 O O . ARG B 1 251 ? -7.602 25.844 10.617 1 49.28 251 ARG B O 1
ATOM 4439 N N . ARG B 1 252 ? -6.82 24.312 9.266 1 48.16 252 ARG B N 1
ATOM 4440 C CA . ARG B 1 252 ? -5.543 25 9.117 1 48.16 252 ARG B CA 1
ATOM 4441 C C . ARG B 1 252 ? -5.715 26.312 8.352 1 48.16 252 ARG B C 1
ATOM 4443 O O . ARG B 1 252 ? -5.109 27.328 8.695 1 48.16 252 ARG B O 1
ATOM 4450 N N . HIS B 1 253 ? -6.477 26.25 7.371 1 46.56 253 HIS B N 1
ATOM 4451 C CA . HIS B 1 253 ? -6.762 27.469 6.641 1 46.56 253 HIS B CA 1
ATOM 4452 C C . HIS B 1 253 ? -7.605 28.422 7.477 1 46.56 253 HIS B C 1
ATOM 4454 O O . HIS B 1 253 ? -7.418 29.641 7.414 1 46.56 253 HIS B O 1
ATOM 4460 N N . ALA B 1 254 ? -8.531 27.984 8.211 1 45.12 254 ALA B N 1
ATOM 4461 C CA . ALA B 1 254 ? -9.297 28.859 9.109 1 45.12 254 ALA B CA 1
ATOM 4462 C C . ALA B 1 254 ? -8.406 29.453 10.188 1 45.12 254 ALA B C 1
ATOM 4464 O O . ALA B 1 254 ? -8.57 30.609 10.57 1 45.12 254 ALA B O 1
ATOM 4465 N N . ASP B 1 255 ? -7.504 28.734 10.672 1 43.19 255 ASP B N 1
ATOM 4466 C CA . ASP B 1 255 ? -6.551 29.297 11.625 1 43.19 255 ASP B CA 1
ATOM 4467 C C . ASP B 1 255 ? -5.621 30.297 10.938 1 43.19 255 ASP B C 1
ATOM 4469 O O . ASP B 1 255 ? -5.227 31.312 11.539 1 43.19 255 ASP B O 1
ATOM 4473 N N . ASP B 1 256 ? -5.262 30.094 9.734 1 41.09 256 ASP B N 1
ATOM 4474 C CA . ASP B 1 256 ? -4.469 31.094 9.016 1 41.09 256 ASP B CA 1
ATOM 4475 C C . ASP B 1 256 ? -5.309 32.312 8.688 1 41.09 256 ASP B C 1
ATOM 4477 O O . ASP B 1 256 ? -4.793 33.438 8.672 1 41.09 256 ASP B O 1
ATOM 4481 N N . THR B 1 257 ? -6.496 32.188 8.375 1 37.03 257 THR B N 1
ATOM 4482 C CA . THR B 1 257 ? -7.324 33.344 8.086 1 37.03 257 THR B CA 1
ATOM 4483 C C . THR B 1 257 ? -7.781 34.031 9.375 1 37.03 257 THR B C 1
ATOM 4485 O O . THR B 1 257 ? -8.281 35.156 9.344 1 37.03 257 THR B O 1
ATOM 4488 N N . THR B 1 258 ? -7.941 33.375 10.422 1 33.81 258 THR B N 1
ATOM 4489 C CA . THR B 1 258 ? -8.25 34.156 11.633 1 33.81 258 THR B CA 1
ATOM 4490 C C . THR B 1 258 ? -7.012 34.875 12.125 1 33.81 258 THR B C 1
ATOM 4492 O O . THR B 1 258 ? -6.379 34.469 13.102 1 33.81 258 THR B O 1
ATOM 4495 N N . ILE B 1 259 ? -6.098 35.281 11.219 1 30.28 259 ILE B N 1
ATOM 4496 C CA . ILE B 1 259 ? -5.359 36.469 11.641 1 30.28 259 ILE B CA 1
ATOM 4497 C C . ILE B 1 259 ? -6.336 37.594 12 1 30.28 259 ILE B C 1
ATOM 4499 O O . ILE B 1 259 ? -7.047 38.125 11.141 1 30.28 259 ILE B O 1
ATOM 4503 N N . TYR B 1 260 ? -6.891 37.688 13.148 1 28.44 260 TYR B N 1
ATOM 4504 C CA . TYR B 1 260 ? -7.492 38.906 13.695 1 28.44 260 TYR B CA 1
ATOM 4505 C C . TYR B 1 260 ? -6.688 40.156 13.305 1 28.44 260 TYR B C 1
ATOM 4507 O O . TYR B 1 260 ? -5.453 40.125 13.305 1 28.44 260 TYR B O 1
ATOM 4515 N N . PRO B 1 261 ? -7.062 41.031 12.484 1 28.03 261 PRO B N 1
ATOM 4516 C CA . PRO B 1 261 ? -6.41 42.344 12.477 1 28.03 261 PRO B CA 1
ATOM 4517 C C . PRO B 1 261 ? -5.938 42.75 13.867 1 28.03 261 PRO B C 1
ATOM 4519 O O . PRO B 1 261 ? -6.531 42.375 14.875 1 28.03 261 PRO B O 1
ATOM 4522 N N . PRO B 1 262 ? -4.664 43 13.992 1 27 262 PRO B N 1
ATOM 4523 C CA . PRO B 1 262 ? -4.32 43.625 15.273 1 27 262 PRO B CA 1
ATOM 4524 C C . PRO B 1 262 ? -5.371 44.625 15.758 1 27 262 PRO B C 1
ATOM 4526 O O . PRO B 1 262 ? -5.707 45.562 15.039 1 27 262 PRO B O 1
ATOM 4529 N N . GLU B 1 263 ? -6.516 44.281 16.188 1 25.28 263 GLU B N 1
ATOM 4530 C CA . GLU B 1 263 ? -7.16 45.344 16.938 1 25.28 263 GLU B CA 1
ATOM 4531 C C . GLU B 1 263 ? -6.129 46.25 17.609 1 25.28 263 GLU B C 1
ATOM 4533 O O . GLU B 1 263 ? -5.039 45.781 17.969 1 25.28 263 GLU B O 1
ATOM 4538 N N . SER B 1 264 ? -6.035 47.562 17.25 1 24.64 264 SER B N 1
ATOM 4539 C CA . SER B 1 264 ? -5.559 48.594 18.141 1 24.64 264 SER B CA 1
ATOM 4540 C C . SER B 1 264 ? -5.645 48.188 19.594 1 24.64 264 SER B C 1
ATOM 4542 O O . SER B 1 264 ? -6.648 47.594 20.031 1 24.64 264 SER B O 1
ATOM 4544 N N . GLY B 1 265 ? -4.48 47.656 20.141 1 23.58 265 GLY B N 1
ATOM 4545 C CA . GLY B 1 265 ? -4.199 47.5 21.562 1 23.58 265 GLY B CA 1
ATOM 4546 C C . GLY B 1 265 ? -5.07 48.375 22.438 1 23.58 265 GLY B C 1
ATOM 4547 O O . GLY B 1 265 ? -4.832 49.562 22.562 1 23.58 265 GLY B O 1
ATOM 4548 N N . SER B 1 266 ? -6.348 48.469 22.25 1 23.34 266 SER B N 1
ATOM 4549 C CA . SER B 1 266 ? -6.898 48.875 23.531 1 23.34 266 SER B CA 1
ATOM 4550 C C . SER B 1 266 ? -6.301 48.094 24.672 1 23.34 266 SER B C 1
ATOM 4552 O O . SER B 1 266 ? -6.309 46.844 24.656 1 23.34 266 SER B O 1
ATOM 4554 N N . GLY B 1 267 ? -5.055 48.562 25.266 1 23.78 267 GLY B N 1
ATOM 4555 C CA . GLY B 1 267 ? -4.461 48.5 26.594 1 23.78 267 GLY B CA 1
ATOM 4556 C C . GLY B 1 267 ? -5.465 48.188 27.688 1 23.78 267 GLY B C 1
ATOM 4557 O O . GLY B 1 267 ? -5.996 49.094 28.328 1 23.78 267 GLY B O 1
ATOM 4558 N N . GLY B 1 268 ? -6.438 47.5 27.391 1 22.34 268 GLY B N 1
ATOM 4559 C CA . GLY B 1 268 ? -7.117 47.156 28.641 1 22.34 268 GLY B CA 1
ATOM 4560 C C . GLY B 1 268 ? -6.227 46.406 29.609 1 22.34 268 GLY B C 1
ATOM 4561 O O . GLY B 1 268 ? -5.66 45.375 29.266 1 22.34 268 GLY B O 1
ATOM 4562 N N . TYR B 1 269 ? -5.402 47.156 30.375 1 22.47 269 TYR B N 1
ATOM 4563 C CA . TYR B 1 269 ? -4.785 46.969 31.672 1 22.47 269 TYR B CA 1
ATOM 4564 C C . TYR B 1 269 ? -5.605 46 32.531 1 22.47 269 TYR B C 1
ATOM 4566 O O . TYR B 1 269 ? -6.785 46.25 32.781 1 22.47 269 TYR B O 1
ATOM 4574 N N . ARG B 1 270 ? -5.559 44.812 32.062 1 24.23 270 ARG B N 1
ATOM 4575 C CA . ARG B 1 270 ? -6.086 44 33.188 1 24.23 270 ARG B CA 1
ATOM 4576 C C . ARG B 1 270 ? -5.562 44.5 34.531 1 24.23 270 ARG B C 1
ATOM 4578 O O . ARG B 1 270 ? -4.352 44.594 34.719 1 24.23 270 ARG B O 1
ATOM 4585 N N . LEU B 1 271 ? -6.262 45.469 35.062 1 22.72 271 LEU B N 1
ATOM 4586 C CA . LEU B 1 271 ? -6.176 45.844 36.469 1 22.72 271 LEU B CA 1
ATOM 4587 C C . LEU B 1 271 ? -5.984 44.594 37.344 1 22.72 271 LEU B C 1
ATOM 4589 O O . LEU B 1 271 ? -6.777 43.656 37.281 1 22.72 271 LEU B O 1
ATOM 4593 N N . ARG B 1 272 ? -4.711 44.188 37.375 1 23.14 272 ARG B N 1
ATOM 4594 C CA . ARG B 1 272 ? -4.41 43.5 38.594 1 23.14 272 ARG B CA 1
ATOM 4595 C C . ARG B 1 272 ? -5.289 44 39.75 1 23.14 272 ARG B C 1
ATOM 4597 O O . ARG B 1 272 ? -5.328 45.219 40.031 1 23.14 272 ARG B O 1
ATOM 4604 N N . ASN B 1 273 ? -6.496 43.438 39.844 1 22.06 273 ASN B N 1
ATOM 4605 C CA . ASN B 1 273 ? -7.168 43.75 41.125 1 22.06 273 ASN B CA 1
ATOM 4606 C C . ASN B 1 273 ? -6.176 43.844 42.281 1 22.06 273 ASN B C 1
ATOM 4608 O O . ASN B 1 273 ? -5.574 42.875 42.688 1 22.06 273 ASN B O 1
ATOM 4612 N N . ILE B 1 274 ? -5.285 44.875 42.188 1 23.53 274 ILE B N 1
ATOM 4613 C CA . ILE B 1 274 ? -4.832 45.375 43.469 1 23.53 274 ILE B CA 1
ATOM 4614 C C . ILE B 1 274 ? -6.02 45.531 44.438 1 23.53 274 ILE B C 1
ATOM 4616 O O . ILE B 1 274 ? -6.965 46.25 44.156 1 23.53 274 ILE B O 1
ATOM 4620 N N . ASN B 1 275 ? -6.465 44.469 45.062 1 20.98 275 ASN B N 1
ATOM 4621 C CA . ASN B 1 275 ? -7.148 44.688 46.344 1 20.98 275 ASN B CA 1
ATOM 4622 C C . ASN B 1 275 ? -6.566 45.875 47.125 1 20.98 275 ASN B C 1
ATOM 4624 O O . ASN B 1 275 ? -5.422 45.812 47.562 1 20.98 275 ASN B O 1
ATOM 4628 N N . THR B 1 276 ? -6.785 47.156 46.625 1 21.17 276 THR B N 1
ATOM 4629 C CA . THR B 1 276 ? -6.926 48.281 47.562 1 21.17 276 THR B CA 1
ATOM 4630 C C . THR B 1 276 ? -7.816 47.906 48.75 1 21.17 276 THR B C 1
ATOM 4632 O O . THR B 1 276 ? -8.906 47.375 48.562 1 21.17 276 THR B O 1
ATOM 4635 N N . SER B 1 277 ? -7.508 47.719 50.125 1 23.91 277 SER B N 1
ATOM 4636 C CA . SER B 1 277 ? -7.793 48.688 51.188 1 23.91 277 SER B CA 1
ATOM 4637 C C . SER B 1 277 ? -7.914 50.094 50.594 1 23.91 277 SER B C 1
ATOM 4639 O O . SER B 1 277 ? -8.492 50.969 51.25 1 23.91 277 SER B O 1
ATOM 4641 N N . ASP B 1 278 ? -7.129 50.844 50.031 1 21.88 278 ASP B N 1
ATOM 4642 C CA . ASP B 1 278 ? -7.613 52.188 49.812 1 21.88 278 ASP B CA 1
ATOM 4643 C C . ASP B 1 278 ? -8.719 52.188 48.75 1 21.88 278 ASP B C 1
ATOM 4645 O O . ASP B 1 278 ? -8.812 51.281 47.938 1 21.88 278 ASP B O 1
ATOM 4649 N N . LEU B 1 279 ? -9.328 53.281 48.125 1 21.2 279 LEU B N 1
ATOM 4650 C CA . LEU B 1 279 ? -10.711 53.688 47.938 1 21.2 279 LEU B CA 1
ATOM 4651 C C . LEU B 1 279 ? -11.398 52.875 46.844 1 21.2 279 LEU B C 1
ATOM 4653 O O . LEU B 1 279 ? -12.492 52.344 47.062 1 21.2 279 LEU B O 1
ATOM 4657 N N . GLY B 1 280 ? -11.375 53.344 45.562 1 20.09 280 GLY B N 1
ATOM 4658 C CA . GLY B 1 280 ? -12.445 53.781 44.656 1 20.09 280 GLY B CA 1
ATOM 4659 C C . GLY B 1 280 ? -12.977 52.656 43.812 1 20.09 280 GLY B C 1
ATOM 4660 O O . GLY B 1 280 ? -12.344 51.594 43.656 1 20.09 280 GLY B O 1
ATOM 4661 N N . GLY B 1 281 ? -14.258 52.719 43 1 21.47 281 GLY B N 1
ATOM 4662 C CA . GLY B 1 281 ? -15.477 52.125 42.5 1 21.47 281 GLY B CA 1
ATOM 4663 C C . GLY B 1 281 ? -15.242 51.281 41.25 1 21.47 281 GLY B C 1
ATOM 4664 O O . GLY B 1 281 ? -15.711 50.156 41.156 1 21.47 281 GLY B O 1
ATOM 4665 N N . ILE B 1 282 ? -14.922 51.844 40.062 1 21.11 282 ILE B N 1
ATOM 4666 C CA . ILE B 1 282 ? -15.82 51.75 38.906 1 21.11 282 ILE B CA 1
ATOM 4667 C C . ILE B 1 282 ? -15.789 50.344 38.312 1 21.11 282 ILE B C 1
ATOM 4669 O O . ILE B 1 282 ? -14.852 49.594 38.594 1 21.11 282 ILE B O 1
ATOM 4673 N N . SER B 1 283 ? -16.016 50.156 36.812 1 22.14 283 SER B N 1
ATOM 4674 C CA . SER B 1 283 ? -17.031 50 35.75 1 22.14 283 SER B CA 1
ATOM 4675 C C . SER B 1 283 ? -16.828 48.688 35 1 22.14 283 SER B C 1
ATOM 4677 O O . SER B 1 283 ? -17.781 47.938 34.75 1 22.14 283 SER B O 1
ATOM 4679 N N . VAL B 1 284 ? -15.805 48.156 34.312 1 22.08 284 VAL B N 1
ATOM 4680 C CA . VAL B 1 284 ? -16.016 47.812 32.906 1 22.08 284 VAL B CA 1
ATOM 4681 C C . VAL B 1 284 ? -16.375 46.312 32.812 1 22.08 284 VAL B C 1
ATOM 4683 O O . VAL B 1 284 ? -15.531 45.438 33.062 1 22.08 284 VAL B O 1
ATOM 4686 N N . HIS B 1 285 ? -17.688 45.812 33.062 1 23.3 285 HIS B N 1
ATOM 4687 C CA . HIS B 1 285 ? -18.281 44.469 33.062 1 23.3 285 HIS B CA 1
ATOM 4688 C C . HIS B 1 285 ? -18.219 43.844 31.672 1 23.3 285 HIS B C 1
ATOM 4690 O O . HIS B 1 285 ? -17.766 42.719 31.516 1 23.3 285 HIS B O 1
ATOM 4696 N N . ARG B 1 286 ? -19.125 44.094 30.578 1 23.05 286 ARG B N 1
ATOM 4697 C CA . ARG B 1 286 ? -20.219 43.375 29.938 1 23.05 286 ARG B CA 1
ATOM 4698 C C . ARG B 1 286 ? -19.766 42.719 28.641 1 23.05 286 ARG B C 1
ATOM 4700 O O . ARG B 1 286 ? -19.531 43.406 27.641 1 23.05 286 ARG B O 1
ATOM 4707 N N . THR B 1 287 ? -19.047 41.875 28.312 1 24.05 287 THR B N 1
ATOM 4708 C CA . THR B 1 287 ? -19.031 41.562 26.891 1 24.05 287 THR B CA 1
ATOM 4709 C C . THR B 1 287 ? -20.25 40.719 26.5 1 24.05 287 THR B C 1
ATOM 4711 O O . THR B 1 287 ? -20.422 39.594 26.969 1 24.05 287 THR B O 1
ATOM 4714 N N . ALA B 1 288 ? -21.641 41.156 26.141 1 23.28 288 ALA B N 1
ATOM 4715 C CA . ALA B 1 288 ? -22.938 40.656 25.719 1 23.28 288 ALA B CA 1
ATOM 4716 C C . ALA B 1 288 ? -22.859 40.031 24.312 1 23.28 288 ALA B C 1
ATOM 4718 O O . ALA B 1 288 ? -22.5 40.719 23.359 1 23.28 288 ALA B O 1
ATOM 4719 N N . ILE B 1 289 ? -22.75 38.844 24.125 1 23.36 289 ILE B N 1
ATOM 4720 C CA . ILE B 1 289 ? -22.938 38.219 22.828 1 23.36 289 ILE B CA 1
ATOM 4721 C C . ILE B 1 289 ? -24.422 38.125 22.5 1 23.36 289 ILE B C 1
ATOM 4723 O O . ILE B 1 289 ? -25.172 37.406 23.141 1 23.36 289 ILE B O 1
ATOM 4727 N N . VAL B 1 290 ? -25.406 39.188 22.25 1 24.41 290 VAL B N 1
ATOM 4728 C CA . VAL B 1 290 ? -26.844 39.25 22 1 24.41 290 VAL B CA 1
ATOM 4729 C C . VAL B 1 290 ? -27.156 38.688 20.625 1 24.41 290 VAL B C 1
ATOM 4731 O O . VAL B 1 290 ? -28.328 38.469 20.281 1 24.41 290 VAL B O 1
ATOM 4734 N N . ARG B 1 291 ? -26.875 37.906 19.75 1 23.41 291 ARG B N 1
ATOM 4735 C CA . ARG B 1 291 ? -27.672 38 18.531 1 23.41 291 ARG B CA 1
ATOM 4736 C C . ARG B 1 291 ? -29.031 37.312 18.734 1 23.41 291 ARG B C 1
ATOM 4738 O O . ARG B 1 291 ? -29.094 36.094 18.859 1 23.41 291 ARG B O 1
ATOM 4745 N N . ILE B 1 292 ? -30.328 37.969 19.344 1 23.62 292 ILE B N 1
ATOM 4746 C CA . ILE B 1 292 ? -31.766 37.781 19.484 1 23.62 292 ILE B CA 1
ATOM 4747 C C . ILE B 1 292 ? -32.438 37.781 18.109 1 23.62 292 ILE B C 1
ATOM 4749 O O . ILE B 1 292 ? -32.688 38.844 17.547 1 23.62 292 ILE B O 1
ATOM 4753 N N . ASP B 1 293 ? -32.344 37.312 17.094 1 21.72 293 ASP B N 1
ATOM 4754 C CA . ASP B 1 293 ? -33.219 37.844 16.047 1 21.72 293 ASP B CA 1
ATOM 4755 C C . ASP B 1 293 ? -34.688 37.562 16.359 1 21.72 293 ASP B C 1
ATOM 4757 O O . ASP B 1 293 ? -35.531 38.469 16.375 1 21.72 293 ASP B O 1
ATOM 4761 N N . GLY B 1 294 ? -35.656 36.625 15.578 1 21.77 294 GLY B N 1
ATOM 4762 C CA . GLY B 1 294 ? -36.906 37 14.914 1 21.77 294 GLY B CA 1
ATOM 4763 C C . GLY B 1 294 ? -38.094 37 15.836 1 21.77 294 GLY B C 1
ATOM 4764 O O . GLY B 1 294 ? -37.938 37 17.062 1 21.77 294 GLY B O 1
ATOM 4765 N N . SER B 1 295 ? -39.438 36.156 15.531 1 20.55 295 SER B N 1
ATOM 4766 C CA . SER B 1 295 ? -40.781 36.562 15.234 1 20.55 295 SER B CA 1
ATOM 4767 C C . SER B 1 295 ? -41.656 36.5 16.484 1 20.55 295 SER B C 1
ATOM 4769 O O . SER B 1 295 ? -42.406 35.562 16.703 1 20.55 295 SER B O 1
ATOM 4771 N N . GLU B 1 296 ? -41.438 36.562 17.672 1 21 296 GLU B N 1
ATOM 4772 C CA . GLU B 1 296 ? -42.562 36.688 18.609 1 21 296 GLU B CA 1
ATOM 4773 C C . GLU B 1 296 ? -43.438 37.906 18.266 1 21 296 GLU B C 1
ATOM 4775 O O . GLU B 1 296 ? -43 39.062 18.453 1 21 296 GLU B O 1
ATOM 4780 N N . GLU B 1 297 ? -44.25 37.938 17.156 1 18.41 297 GLU B N 1
ATOM 4781 C CA . GLU B 1 297 ? -45.406 38.844 17.203 1 18.41 297 GLU B CA 1
ATOM 4782 C C . GLU B 1 297 ? -46.281 38.594 18.422 1 18.41 297 GLU B C 1
ATOM 4784 O O . GLU B 1 297 ? -46.719 37.438 18.641 1 18.41 297 GLU B O 1
ATOM 4789 N N . PHE B 1 298 ? -46.188 39.188 19.453 1 20.92 298 PHE B N 1
ATOM 4790 C CA . PHE B 1 298 ? -47.156 39.312 20.531 1 20.92 298 PHE B CA 1
ATOM 4791 C C . PHE B 1 298 ? -48.531 39.75 19.984 1 20.92 298 PHE B C 1
ATOM 4793 O O . PHE B 1 298 ? -48.719 40.938 19.672 1 20.92 298 PHE B O 1
ATOM 4800 N N . ARG B 1 299 ? -49.094 39.125 18.906 1 19.81 299 ARG B N 1
ATOM 4801 C CA . ARG B 1 299 ? -50.344 39.781 18.578 1 19.81 299 ARG B CA 1
ATOM 4802 C C . ARG B 1 299 ? -51.188 40 19.828 1 19.81 299 ARG B C 1
ATOM 4804 O O . ARG B 1 299 ? -51 39.344 20.844 1 19.81 299 ARG B O 1
ATOM 4811 N N . THR B 1 300 ? -52.5 40.438 19.531 1 18.11 300 THR B N 1
ATOM 4812 C CA . THR B 1 300 ? -53.531 41.469 19.812 1 18.11 300 THR B CA 1
ATOM 4813 C C . THR B 1 300 ? -54.469 41 20.906 1 18.11 300 THR B C 1
ATOM 4815 O O . THR B 1 300 ? -55.25 40.062 20.719 1 18.11 300 THR B O 1
ATOM 4818 N N . GLU B 1 301 ? -54.031 40.594 22.047 1 19.72 301 GLU B N 1
ATOM 4819 C CA . GLU B 1 301 ? -55.062 40.406 23.078 1 19.72 301 GLU B CA 1
ATOM 4820 C C . GLU B 1 301 ? -56 41.625 23.094 1 19.72 301 GLU B C 1
ATOM 4822 O O . GLU B 1 301 ? -55.719 42.656 23.703 1 19.72 301 GLU B O 1
ATOM 4827 N N . ASN B 1 302 ? -56.5 42.062 21.812 1 17.98 302 ASN B N 1
ATOM 4828 C CA . ASN B 1 302 ? -57.594 42.938 22.094 1 17.98 302 ASN B CA 1
ATOM 4829 C C . ASN B 1 302 ? -58.5 42.406 23.188 1 17.98 302 ASN B C 1
ATOM 4831 O O . ASN B 1 302 ? -58.438 41.219 23.516 1 17.98 302 ASN B O 1
ATOM 4835 N N . GLY B 1 303 ? -59.875 42.906 23.156 1 18.11 303 GLY B N 1
ATOM 4836 C CA . GLY B 1 303 ? -60.938 43.406 24 1 18.11 303 GLY B CA 1
ATOM 4837 C C . GLY B 1 303 ? -61.75 42.312 24.688 1 18.11 303 GLY B C 1
ATOM 4838 O O . GLY B 1 303 ? -61.688 41.156 24.281 1 18.11 303 GLY B O 1
ATOM 4839 N N . ASN B 1 304 ? -62.219 42.562 25.828 1 18.77 304 ASN B N 1
ATOM 4840 C CA . ASN B 1 304 ? -63 42.094 26.953 1 18.77 304 ASN B CA 1
ATOM 4841 C C . ASN B 1 304 ? -64.312 41.406 26.469 1 18.77 304 ASN B C 1
ATOM 4843 O O . ASN B 1 304 ? -65.125 41 27.266 1 18.77 304 ASN B O 1
ATOM 4847 N N . THR B 1 305 ? -64.625 41.625 25.062 1 19.02 305 THR B N 1
ATOM 4848 C CA . THR B 1 305 ? -66.062 41.906 25.328 1 19.02 305 THR B CA 1
ATOM 4849 C C . THR B 1 305 ? -66.688 40.719 26.031 1 19.02 305 THR B C 1
ATOM 4851 O O . THR B 1 305 ? -66.375 39.562 25.766 1 19.02 305 THR B O 1
ATOM 4854 N N . PRO B 1 306 ? -67.562 41.094 26.969 1 20.45 306 PRO B N 1
ATOM 4855 C CA . PRO B 1 306 ? -68.312 40.469 28.062 1 20.45 306 PRO B CA 1
ATOM 4856 C C . PRO B 1 306 ? -69.188 39.281 27.594 1 20.45 306 PRO B C 1
ATOM 4858 O O . PRO B 1 306 ? -69.25 38.281 28.281 1 20.45 306 PRO B O 1
ATOM 4861 N N . ASP B 1 307 ? -69.875 39.531 26.391 1 19.45 307 ASP B N 1
ATOM 4862 C CA . ASP B 1 307 ? -71.312 39.469 26.625 1 19.45 307 ASP B CA 1
ATOM 4863 C C . ASP B 1 307 ? -71.75 38 26.641 1 19.45 307 ASP B C 1
ATOM 4865 O O . ASP B 1 307 ? -71.312 37.188 25.828 1 19.45 307 ASP B O 1
ATOM 4869 N N . VAL B 1 308 ? -72.312 37.625 27.719 1 21.05 308 VAL B N 1
ATOM 4870 C CA . VAL B 1 308 ? -73.125 36.531 28.234 1 21.05 308 VAL B CA 1
ATOM 4871 C C . VAL B 1 308 ? -74.188 36.125 27.203 1 21.05 308 VAL B C 1
ATOM 4873 O O . VAL B 1 308 ? -75.188 36.844 27.031 1 21.05 308 VAL B O 1
ATOM 4876 N N . ARG B 1 309 ? -73.562 36.062 25.922 1 20.16 309 ARG B N 1
ATOM 4877 C CA . ARG B 1 309 ? -74.812 35.844 25.125 1 20.16 309 ARG B CA 1
ATOM 4878 C C . ARG B 1 309 ? -75.75 34.906 25.844 1 20.16 309 ARG B C 1
ATOM 4880 O O . ARG B 1 309 ? -75.375 34 26.562 1 20.16 309 ARG B O 1
ATOM 4887 N N . LYS B 1 310 ? -77 35.156 25.422 1 18.62 310 LYS B N 1
ATOM 4888 C CA . LYS B 1 310 ? -78.438 35.062 25.578 1 18.62 310 LYS B CA 1
ATOM 4889 C C . LYS B 1 310 ? -78.875 33.625 25.656 1 18.62 310 LYS B C 1
ATOM 4891 O O . LYS B 1 310 ? -78.5 32.812 24.812 1 18.62 310 LYS B O 1
ATOM 4896 N N . GLU B 1 311 ? -79.25 33.219 26.922 1 18.09 311 GLU B N 1
ATOM 4897 C CA . GLU B 1 311 ? -80.062 32.125 27.422 1 18.09 311 GLU B CA 1
ATOM 4898 C C . GLU B 1 311 ? -81.25 31.812 26.484 1 18.09 311 GLU B C 1
ATOM 4900 O O . GLU B 1 311 ? -82.062 30.984 26.812 1 18.09 311 GLU B O 1
ATOM 4905 N N . SER B 1 312 ? -81.312 32.688 25.328 1 18.34 312 SER B N 1
ATOM 4906 C CA . SER B 1 312 ? -82.75 32.906 25.016 1 18.34 312 SER B CA 1
ATOM 4907 C C . SER B 1 312 ? -83.5 31.594 25.047 1 18.34 312 SER B C 1
ATOM 4909 O O . SER B 1 312 ? -82.938 30.516 24.812 1 18.34 312 SER B O 1
ATOM 4911 N N . GLY B 1 313 ? -84.938 31.797 25.156 1 17.8 313 GLY B N 1
ATOM 4912 C CA . GLY B 1 313 ? -86.312 31.484 25.516 1 17.8 313 GLY B CA 1
ATOM 4913 C C . GLY B 1 313 ? -86.875 30.359 24.703 1 17.8 313 GLY B C 1
ATOM 4914 O O . GLY B 1 313 ? -87.375 29.375 25.266 1 17.8 313 GLY B O 1
ATOM 4915 N N . SER B 1 314 ? -87.688 30.688 23.562 1 19.45 314 SER B N 1
ATOM 4916 C CA . SER B 1 314 ? -89.125 30.656 23.469 1 19.45 314 SER B CA 1
ATOM 4917 C C . SER B 1 314 ? -89.625 29.266 23.078 1 19.45 314 SER B C 1
ATOM 4919 O O . SER B 1 314 ? -88.875 28.453 22.531 1 19.45 314 SER B O 1
ATOM 4921 N N . ASP B 1 315 ? -91.125 29.109 22.688 1 20.7 315 ASP B N 1
ATOM 4922 C CA . ASP B 1 315 ? -92.5 28.625 22.875 1 20.7 315 ASP B CA 1
ATOM 4923 C C . ASP B 1 315 ? -92.75 27.422 21.969 1 20.7 315 ASP B C 1
ATOM 4925 O O . ASP B 1 315 ? -93.188 26.375 22.453 1 20.7 315 ASP B O 1
ATOM 4929 N N . ASP B 1 316 ? -94 27.484 21.156 1 18.52 316 ASP B N 1
ATOM 4930 C CA . ASP B 1 316 ? -95.375 26.953 20.953 1 18.52 316 ASP B CA 1
ATOM 4931 C C . ASP B 1 316 ? -95.375 25.969 19.781 1 18.52 316 ASP B C 1
ATOM 4933 O O . ASP B 1 316 ? -96.188 25 19.812 1 18.52 316 ASP B O 1
ATOM 4937 N N . LYS B 1 317 ? -95.438 26.406 18.438 1 21.89 317 LYS B N 1
ATOM 4938 C CA . LYS B 1 317 ? -96.688 26.172 17.688 1 21.89 317 LYS B CA 1
ATOM 4939 C C . LYS B 1 317 ? -96.938 24.688 17.531 1 21.89 317 LYS B C 1
ATOM 4941 O O . LYS B 1 317 ? -96.062 23.859 17.625 1 21.89 317 LYS B O 1
ATOM 4946 N N . SER B 1 318 ? -98.188 24.266 16.781 1 19.31 318 SER B N 1
ATOM 4947 C CA . SER B 1 318 ? -99.5 24.094 16.141 1 19.31 318 SER B CA 1
ATOM 4948 C C . SER B 1 318 ? -99.5 22.812 15.305 1 19.31 318 SER B C 1
ATOM 4950 O O . SER B 1 318 ? -98.438 22.297 14.922 1 19.31 318 SER B O 1
ATOM 4952 N N . GLY B 1 319 ? -100.625 22.703 14.461 1 20.67 319 GLY B N 1
ATOM 4953 C CA . GLY B 1 319 ? -101.75 21.859 14.016 1 20.67 319 GLY B CA 1
ATOM 4954 C C . GLY B 1 319 ? -101.312 20.734 13.094 1 20.67 319 GLY B C 1
ATOM 4955 O O . GLY B 1 319 ? -101.688 19.578 13.297 1 20.67 319 GLY B O 1
ATOM 4956 N N . ALA B 1 320 ? -101.188 21.062 11.812 1 20.5 320 ALA B N 1
ATOM 4957 C CA . ALA B 1 320 ? -102.062 20.625 10.742 1 20.5 320 ALA B CA 1
ATOM 4958 C C . ALA B 1 320 ? -101.562 19.328 10.109 1 20.5 320 ALA B C 1
ATOM 4960 O O . ALA B 1 320 ? -102.375 18.547 9.578 1 20.5 320 ALA B O 1
ATOM 4961 N N . PRO B 1 321 ? -100.5 19.203 9.281 1 25.88 321 PRO B N 1
ATOM 4962 C CA . PRO B 1 321 ? -100.875 18.234 8.25 1 25.88 321 PRO B CA 1
ATOM 4963 C C . PRO B 1 321 ? -100.938 16.797 8.781 1 25.88 321 PRO B C 1
ATOM 4965 O O . PRO B 1 321 ? -100.312 16.5 9.797 1 25.88 321 PRO B O 1
ATOM 4968 N N . VAL B 1 322 ? -101.438 15.594 7.934 1 24.31 322 VAL B N 1
ATOM 4969 C CA . VAL B 1 322 ? -102 14.281 8.305 1 24.31 322 VAL B CA 1
ATOM 4970 C C . VAL B 1 322 ? -100.875 13.492 9.039 1 24.31 322 VAL B C 1
ATOM 4972 O O . VAL B 1 322 ? -99.75 13.508 8.641 1 24.31 322 VAL B O 1
#

Nearest PDB structures (foldseek):
  9ima-assembly1_A  TM=4.621E-01  e=5.993E-02  Homo sapiens
  8kb4-assembly1_A  TM=5.350E-01  e=3.695E-01  Homo sapiens
  4dzu-assembly1_A  TM=3.758E-01  e=2.721E+00  synthetic construct
  8qae-assembly1_A  TM=3.756E-01  e=7.220E+00  synthetic construct
  9ima-assembly1_A  TM=4.655E-01  e=8.233E-02  Homo sapiens

Radius of gyration: 38.11 Å; Cα contacts (8 Å, |Δi|>4): 665; chains: 2; bounding box: 201×100×74 Å

Foldseek 3Di:
DDPCCQALVLLVVLLVLLVVLLVVLVVLLVLLCVPPVPDDPLLVVLLVLLNVLSVVLSVLSVVQSCCDPPVCNPPPVPVQFRDLSLLSNLLSLLVLLLSLQLVLLVLLCVLPVDPVLSVVLNVLSVQLSVLSNVLSVVCVVVGGVVPCVVSLVSVLSNLVSSLVSLVSSLVSLVVSLVPDDPPDDLVNVLSNVLSVLLNVLSVVLNVLSVVLSVVCVVDVPGCNSVSSSSNSSSSSSVSSSVSSNCSVVSVVVVVVVPPPDPPPPPPPPCQCLPPPVDPSDRDDDDPPPDPPDDDPPPDDPDDDDPDPDDDDDDDDDDDDDD/DDPCCQALVLLVVLLVLLVVLLVVLVVLLVLLCVPPVPDDPLLVVLLVLLNVLSVVLSVLSVVQSCCDPPVCNPPPVPVQFRDLSLLSNLLSLLVLLLSLQLVLLVLLCVQPVDVVLSVVLNVLSVQLSVLSNVLSVVCVVVGGVVSCVSSLVSVLSNLVSSLVSLVSSLVSLVVSLVPDDDPDDLVNVLSNVLSVLLNVLSVVLNVLSVVLSVVCVVDVPGCNSVSSSSNSSSSSSVSSSVSSSCSVVSVVVVVVVPPPPPPPPPPPPPPPPPPDPDDDDDDDDDPDPDPDDDDPPPDDPDDDDDDPPDPDDDDDDDDDDD